Protein AF-C3YAQ7-F1 (afdb_monomer_lite)

Organism: Branchiostoma floridae (NCBI:txid7739)

Sequence (413 aa):
MSRKRRTIPIRGLYSLPSDPLTLEQKLLLHRYRKELVTELFTAPPSRLFHYLIGKGALTLPDVRVIKADKLKETAVNKAFLKRLAAKGERGFLAFCDGLRSRHGAWQGYLAELLDGHVMSMVGDDFLQLLKVVSLNIVQYLPQGWTRLVRLLGVTPRELETCKRQNKLRTHQVLHALTLWVGARVDQDDLIKQLMSALKRIRCGKVADLVQSLYSDLKQKYQDEEEAERVIRQLEEDRELDQDPGYQGEGGEQPRVGEGEIQPCVRYSYGSTYFSSRGMNPTRDLQESRRSRRDKLRTIEAATHAEEMGKMMYRPESGKLSDRRSSDGDSGLGRERDVSSRASSSARSLRDGSESRTTSEGRLSSPNGSDPVVSGNGSPARISPEAVSLLKLGNIQEQEEDEHEEKLALNMGA

pLDDT: mean 73.27, std 24.34, range [29.23, 98.06]

InterPro domains:
  IPR000488 Death domain [PF00531] (136-212)
  IPR000488 Death domain [PS50017] (145-214)
  IPR001315 CARD domain [PS50209] (21-100)
  IPR011029 Death-like domain superfamily [G3DSA:1.10.533.10] (14-122)
  IPR011029 Death-like domain superfamily [G3DSA:1.10.533.10] (130-234)
  IPR011029 Death-like domain superfamily [SSF47986] (27-103)
  IPR011029 Death-like domain superfamily [SSF47986] (131-214)

Secondary structure (DSSP, 8-state):
---------------PPPPPPPHHHHHHHHHTHHHHHHH---STT--HHHHHHHTTSS-HHHHHHHHTT--SHHHHHHHHHHHHHTTHHHHHHHHHHHHH-TTTT-BHHHHHHHTSTTTSSS-HHHHHHHHHHHHHHHHH-TTTHHHHHHHTT--HHHHHHHHHHBSSHHHHHHHHHHHHHTT---HHHHHHHHHHHHHHTT-HHHHHHHHHHHHHHHHHHHHHHHHHHHHHHHHHHHHHT--TT------PPP---------------------PPPP-HHHHHHHHHHHHHHHHHHHHHHHHHHHHHHHT--------------------------------------------------------PPP------PPPPPPTHHHHHHHHHHHHHHHHHHHHHHHHHHTT-

Structure (mmCIF, N/CA/C/O backbone):
data_AF-C3YAQ7-F1
#
_entry.id   AF-C3YAQ7-F1
#
loop_
_atom_site.group_PDB
_atom_site.id
_atom_site.type_symbol
_atom_site.label_atom_id
_atom_site.label_alt_id
_atom_site.label_comp_id
_atom_site.label_asym_id
_atom_site.label_entity_id
_atom_site.label_seq_id
_atom_site.pdbx_PDB_ins_code
_atom_site.Cartn_x
_atom_site.Cartn_y
_atom_site.Cartn_z
_atom_site.occupancy
_atom_site.B_iso_or_equiv
_atom_site.auth_seq_id
_atom_site.auth_comp_id
_atom_site.auth_asym_id
_atom_site.auth_atom_id
_atom_site.pdbx_PDB_model_num
ATOM 1 N N . MET A 1 1 ? 35.932 -36.281 -16.015 1.00 52.00 1 MET A N 1
ATOM 2 C CA . MET A 1 1 ? 34.715 -36.252 -16.861 1.00 52.00 1 MET A CA 1
ATOM 3 C C . MET A 1 1 ? 34.110 -34.849 -16.853 1.00 52.00 1 MET A C 1
ATOM 5 O O . MET A 1 1 ? 33.370 -34.504 -15.938 1.00 52.00 1 MET A O 1
ATOM 9 N N . SER A 1 2 ? 34.463 -34.013 -17.833 1.00 50.03 2 SER A N 1
ATOM 10 C CA . SER A 1 2 ? 33.947 -32.642 -17.954 1.00 50.03 2 SER A CA 1
ATOM 11 C C . SER A 1 2 ? 32.512 -32.653 -18.472 1.00 50.03 2 SER A C 1
ATOM 13 O O . SER A 1 2 ? 32.261 -32.997 -19.627 1.00 50.03 2 SER A O 1
ATOM 15 N N . ARG A 1 3 ? 31.551 -32.270 -17.625 1.00 55.53 3 ARG A N 1
ATOM 16 C CA . ARG A 1 3 ? 30.158 -32.064 -18.042 1.00 55.53 3 ARG A CA 1
ATOM 17 C C . ARG A 1 3 ? 30.096 -30.838 -18.960 1.00 55.53 3 ARG A C 1
ATOM 19 O O . ARG A 1 3 ? 30.091 -29.705 -18.486 1.00 55.53 3 ARG A O 1
ATOM 26 N N . LYS A 1 4 ? 30.061 -31.076 -20.276 1.00 64.38 4 LYS A N 1
ATOM 27 C CA . LYS A 1 4 ? 29.770 -30.076 -21.317 1.00 64.38 4 LYS A CA 1
ATOM 28 C C . LYS A 1 4 ? 28.434 -29.404 -20.971 1.00 64.38 4 LYS A C 1
ATOM 30 O O . LYS A 1 4 ? 27.379 -30.026 -21.092 1.00 64.38 4 LYS A O 1
ATOM 35 N N . ARG A 1 5 ? 28.471 -28.156 -20.491 1.00 64.81 5 ARG A N 1
ATOM 36 C CA . ARG A 1 5 ? 27.260 -27.352 -20.280 1.00 64.81 5 ARG A CA 1
ATOM 37 C C . ARG A 1 5 ? 26.632 -27.118 -21.652 1.00 64.81 5 ARG A C 1
ATOM 39 O O . ARG A 1 5 ? 27.222 -26.437 -22.483 1.00 64.81 5 ARG A O 1
ATOM 46 N N . ARG A 1 6 ? 25.471 -27.724 -21.906 1.00 59.53 6 ARG A N 1
ATOM 47 C CA . ARG A 1 6 ? 24.667 -27.427 -23.095 1.00 59.53 6 ARG A CA 1
ATOM 48 C C . ARG A 1 6 ? 24.162 -25.994 -22.959 1.00 59.53 6 ARG A C 1
ATOM 50 O O . ARG A 1 6 ? 23.287 -25.724 -22.141 1.00 59.53 6 ARG A O 1
ATOM 57 N N . THR A 1 7 ? 24.740 -25.080 -23.727 1.00 62.59 7 THR A N 1
ATOM 58 C CA . THR A 1 7 ? 24.204 -23.738 -23.947 1.00 62.59 7 THR A CA 1
ATOM 59 C C . THR A 1 7 ? 22.909 -23.909 -24.732 1.00 62.59 7 THR A C 1
ATOM 61 O O . THR A 1 7 ? 22.935 -24.189 -25.927 1.00 62.59 7 THR A O 1
ATOM 64 N N . ILE A 1 8 ? 21.767 -23.842 -24.047 1.00 65.12 8 ILE A N 1
ATOM 65 C CA . ILE A 1 8 ? 20.467 -23.792 -24.717 1.00 65.12 8 ILE A CA 1
ATOM 66 C C . ILE A 1 8 ? 20.409 -22.414 -25.386 1.00 65.12 8 ILE A C 1
ATOM 68 O O . ILE A 1 8 ? 20.505 -21.414 -24.668 1.00 65.12 8 ILE A O 1
ATOM 72 N N . PRO A 1 9 ? 20.315 -22.324 -26.724 1.00 51.75 9 PRO A N 1
ATOM 73 C CA . PRO A 1 9 ? 20.169 -21.039 -27.384 1.00 51.75 9 PRO A CA 1
ATOM 74 C C . PRO A 1 9 ? 18.876 -20.405 -26.878 1.00 51.75 9 PRO A C 1
ATOM 76 O O . PRO A 1 9 ? 17.790 -20.970 -27.028 1.00 51.75 9 PRO A O 1
ATOM 79 N N . ILE A 1 10 ? 19.005 -19.246 -26.234 1.00 64.88 10 ILE A N 1
ATOM 80 C CA . ILE A 1 10 ? 17.875 -18.405 -25.853 1.00 64.88 10 ILE A CA 1
ATOM 81 C C . ILE A 1 10 ? 17.284 -17.923 -27.178 1.00 64.88 10 ILE A C 1
ATOM 83 O O . ILE A 1 10 ? 17.777 -16.962 -27.765 1.00 64.88 10 ILE A O 1
ATOM 87 N N . ARG A 1 11 ? 16.308 -18.673 -27.712 1.00 50.00 11 ARG A N 1
ATOM 88 C CA . ARG A 1 11 ? 15.548 -18.292 -28.909 1.00 50.00 11 ARG A CA 1
ATOM 89 C C . ARG A 1 11 ? 15.115 -16.845 -28.728 1.00 50.00 11 ARG A C 1
ATOM 91 O O . ARG A 1 11 ? 14.558 -16.520 -27.681 1.00 50.00 11 ARG A O 1
ATOM 98 N N . GLY A 1 12 ? 15.427 -16.017 -29.727 1.00 50.75 12 GLY A N 1
ATOM 99 C CA . GLY A 1 12 ? 15.171 -14.584 -29.727 1.00 50.75 12 GLY A CA 1
ATOM 100 C C . GLY A 1 12 ? 13.790 -14.298 -29.161 1.00 50.75 12 GLY A C 1
ATOM 101 O O . GLY A 1 12 ? 12.778 -14.658 -29.758 1.00 50.75 12 GLY A O 1
ATOM 102 N N . LEU A 1 13 ? 13.769 -13.708 -27.967 1.00 56.03 13 LEU A N 1
ATOM 103 C CA . LEU A 1 13 ? 12.565 -13.179 -27.352 1.00 56.03 13 LEU A CA 1
ATOM 104 C C . LEU A 1 13 ? 12.215 -11.918 -28.137 1.00 56.03 13 LEU A C 1
ATOM 106 O O . LEU A 1 13 ? 12.493 -10.805 -27.699 1.00 56.03 13 LEU A O 1
ATOM 110 N N . TYR A 1 14 ? 11.676 -12.107 -29.342 1.00 57.41 14 TYR A N 1
ATOM 111 C CA . TYR A 1 14 ? 10.978 -11.052 -30.049 1.00 57.41 14 TYR A CA 1
ATOM 112 C C . TYR A 1 14 ? 9.892 -10.578 -29.092 1.00 57.41 14 TYR A C 1
ATOM 114 O O . TYR A 1 14 ? 9.019 -11.353 -28.689 1.00 57.41 14 TYR A O 1
ATOM 122 N N . SER A 1 15 ? 10.022 -9.338 -28.630 1.00 61.94 15 SER A N 1
ATOM 123 C CA . SER A 1 15 ? 9.010 -8.699 -27.810 1.00 61.94 15 SER A CA 1
ATOM 124 C C . SER A 1 15 ? 7.759 -8.606 -28.669 1.00 61.94 15 SER A C 1
ATOM 126 O O . SER A 1 15 ? 7.669 -7.735 -29.533 1.00 61.94 15 SER A O 1
ATOM 128 N N . LEU A 1 16 ? 6.829 -9.542 -28.479 1.00 60.03 16 LEU A N 1
ATOM 129 C CA . LEU A 1 16 ? 5.486 -9.387 -29.015 1.00 60.03 16 LEU A CA 1
ATOM 130 C C . LEU A 1 16 ? 4.978 -8.012 -28.556 1.00 60.03 16 LEU A C 1
ATOM 132 O O . LEU A 1 16 ? 5.225 -7.659 -27.393 1.00 60.03 16 LEU A O 1
ATOM 136 N N . PRO A 1 17 ? 4.353 -7.227 -29.448 1.00 70.12 17 PRO A N 1
ATOM 137 C CA . PRO A 1 17 ? 3.774 -5.949 -29.067 1.00 70.12 17 PRO A CA 1
ATOM 138 C C . PRO A 1 17 ? 2.857 -6.192 -27.867 1.00 70.12 17 PRO A C 1
ATOM 140 O O . PRO A 1 17 ? 2.001 -7.072 -27.907 1.00 70.12 17 PRO A O 1
ATOM 143 N N . SER A 1 18 ? 3.131 -5.502 -26.760 1.00 82.31 18 SER A N 1
ATOM 144 C CA . SER A 1 18 ? 2.264 -5.570 -25.589 1.00 82.31 18 SER A CA 1
ATOM 145 C C . SER A 1 18 ? 1.104 -4.628 -25.816 1.00 82.31 18 SER A C 1
ATOM 147 O O . SER A 1 18 ? 1.322 -3.481 -26.213 1.00 82.31 18 SER A O 1
ATOM 149 N N . ASP A 1 19 ? -0.092 -5.085 -25.471 1.00 93.81 19 ASP A N 1
ATOM 150 C CA . ASP A 1 19 ? -1.250 -4.214 -25.368 1.00 93.81 19 ASP A CA 1
ATOM 151 C C . ASP A 1 19 ? -0.952 -3.063 -24.395 1.00 93.81 19 ASP A C 1
ATOM 153 O O . ASP A 1 19 ? -0.213 -3.254 -23.411 1.00 93.81 19 ASP A O 1
ATOM 157 N N . PRO A 1 20 ? -1.451 -1.847 -24.678 1.00 95.38 20 PRO A N 1
ATOM 158 C CA . PRO A 1 20 ? -1.297 -0.717 -23.775 1.00 95.38 20 PRO A CA 1
ATOM 159 C C . PRO A 1 20 ? -1.970 -1.014 -22.429 1.00 95.38 20 PRO A C 1
ATOM 161 O O . PRO A 1 20 ? -2.873 -1.837 -22.342 1.00 95.38 20 PRO A O 1
ATOM 164 N N . LEU A 1 21 ? -1.552 -0.314 -21.370 1.00 95.94 21 LEU A N 1
ATOM 165 C CA . LEU A 1 21 ? -2.235 -0.418 -20.077 1.00 95.94 21 LEU A CA 1
ATOM 166 C C . LEU A 1 21 ? -3.714 -0.055 -20.216 1.00 95.94 21 LEU A C 1
ATOM 168 O O . LEU A 1 21 ? -4.047 0.967 -20.835 1.00 95.94 21 LEU A O 1
ATOM 172 N N . THR A 1 22 ? -4.570 -0.833 -19.559 1.00 95.62 22 THR A N 1
ATOM 173 C CA . THR A 1 22 ? -5.985 -0.489 -19.419 1.00 95.62 22 THR A CA 1
ATOM 174 C C . THR A 1 22 ? -6.136 0.803 -18.608 1.00 95.62 22 THR A C 1
ATOM 176 O O . THR A 1 22 ? -5.234 1.207 -17.865 1.00 95.62 22 THR A O 1
ATOM 179 N N . LEU A 1 23 ? -7.272 1.495 -18.755 1.00 94.31 23 LEU A N 1
ATOM 180 C CA . LEU A 1 23 ? -7.545 2.713 -17.983 1.00 94.31 23 LEU A CA 1
ATOM 181 C C . LEU A 1 23 ? -7.502 2.434 -16.474 1.00 94.31 23 LEU A C 1
ATOM 183 O O . LEU A 1 23 ? -6.883 3.187 -15.731 1.00 94.31 23 LEU A O 1
ATOM 187 N N . GLU A 1 24 ? -8.085 1.317 -16.047 1.00 93.81 24 GLU A N 1
ATOM 188 C CA . GLU A 1 24 ? -8.085 0.874 -14.654 1.00 93.81 24 GLU A CA 1
ATOM 189 C C . GLU A 1 24 ? -6.663 0.684 -14.107 1.00 93.81 24 GLU A C 1
ATOM 191 O O . GLU A 1 24 ? -6.317 1.248 -13.073 1.00 93.81 24 GLU A O 1
ATOM 196 N N . GLN A 1 25 ? -5.787 -0.009 -14.842 1.00 95.19 25 GLN A N 1
ATOM 197 C CA . GLN A 1 25 ? -4.392 -0.211 -14.429 1.00 95.19 25 GLN A CA 1
ATOM 198 C C . GLN A 1 25 ? -3.623 1.112 -14.317 1.00 95.19 25 GLN A C 1
ATOM 200 O O . GLN A 1 25 ? -2.818 1.290 -13.401 1.00 95.19 25 GLN A O 1
ATOM 205 N N . LYS A 1 26 ? -3.872 2.066 -15.227 1.00 95.38 26 LYS A N 1
ATOM 206 C CA . LYS A 1 26 ? -3.282 3.413 -15.147 1.00 95.38 26 LYS A CA 1
ATOM 207 C C . LYS A 1 26 ? -3.756 4.154 -13.899 1.00 95.38 26 LYS A C 1
ATOM 209 O O . LYS A 1 26 ? -2.929 4.755 -13.217 1.00 95.38 26 LYS A O 1
ATOM 214 N N . LEU A 1 27 ? -5.054 4.088 -13.595 1.00 92.69 27 LEU A N 1
ATOM 215 C CA . LEU A 1 27 ? -5.634 4.705 -12.402 1.00 92.69 27 LEU A CA 1
ATOM 216 C C . LEU A 1 27 ? -5.062 4.089 -11.121 1.00 92.69 27 LEU A C 1
ATOM 218 O O . LEU A 1 27 ? -4.683 4.832 -10.223 1.00 92.69 27 LEU A O 1
ATOM 222 N N . LEU A 1 28 ? -4.910 2.764 -11.057 1.00 93.19 28 LEU A N 1
ATOM 223 C CA . LEU A 1 28 ? -4.320 2.075 -9.903 1.00 93.19 28 LEU A CA 1
ATOM 224 C C . LEU A 1 28 ? -2.842 2.443 -9.705 1.00 93.19 28 LEU A C 1
ATOM 226 O O . LEU A 1 28 ? -2.427 2.741 -8.586 1.00 93.19 28 LEU A O 1
ATOM 230 N N . LEU A 1 29 ? -2.050 2.497 -10.785 1.00 95.19 29 LEU A N 1
ATOM 231 C CA . LEU A 1 29 ? -0.655 2.954 -10.720 1.00 95.19 29 LEU A CA 1
ATOM 232 C C . LEU A 1 29 ? -0.530 4.416 -10.291 1.00 95.19 29 LEU A C 1
ATOM 234 O O . LEU A 1 29 ? 0.442 4.763 -9.623 1.00 95.19 29 LEU A O 1
ATOM 238 N N . HIS A 1 30 ? -1.460 5.271 -10.717 1.00 93.75 30 HIS A N 1
ATOM 239 C CA . HIS A 1 30 ? -1.474 6.678 -10.336 1.00 93.75 30 HIS A CA 1
ATOM 240 C C . HIS A 1 30 ? -1.866 6.841 -8.867 1.00 93.75 30 HIS A C 1
ATOM 242 O O . HIS A 1 30 ? -1.131 7.473 -8.113 1.00 93.75 30 HIS A O 1
ATOM 248 N N . ARG A 1 31 ? -2.961 6.196 -8.451 1.00 91.88 31 ARG A N 1
ATOM 249 C CA . ARG A 1 31 ? -3.484 6.246 -7.084 1.00 91.88 31 ARG A CA 1
ATOM 250 C C . ARG A 1 31 ? -2.455 5.778 -6.060 1.00 91.88 31 ARG A C 1
ATOM 252 O O . ARG A 1 31 ? -2.156 6.507 -5.129 1.00 91.88 31 ARG A O 1
ATOM 259 N N . TYR A 1 32 ? -1.844 4.614 -6.279 1.00 93.75 32 TYR A N 1
ATOM 260 C CA . TYR A 1 32 ? -0.849 4.058 -5.352 1.00 93.75 32 TYR A CA 1
ATOM 261 C C . TYR A 1 32 ? 0.584 4.453 -5.688 1.00 93.75 32 TYR A C 1
ATOM 263 O O . TYR A 1 32 ? 1.532 3.795 -5.253 1.00 93.75 32 TYR A O 1
ATOM 271 N N . ARG A 1 33 ? 0.784 5.506 -6.490 1.00 95.12 33 ARG A N 1
ATOM 272 C CA . ARG A 1 33 ? 2.127 5.930 -6.894 1.00 95.12 33 ARG A CA 1
ATOM 273 C C . ARG A 1 33 ? 2.989 6.239 -5.676 1.00 95.12 33 ARG A C 1
ATOM 275 O O . ARG A 1 33 ? 4.136 5.801 -5.631 1.00 95.12 33 ARG A O 1
ATOM 282 N N . LYS A 1 34 ? 2.441 6.959 -4.696 1.00 94.69 34 LYS A N 1
ATOM 283 C CA . LYS A 1 34 ? 3.156 7.357 -3.481 1.00 94.69 34 LYS A CA 1
ATOM 284 C C . LYS A 1 34 ? 3.592 6.140 -2.667 1.00 94.69 34 LYS A C 1
ATOM 286 O O . LYS A 1 34 ? 4.766 6.014 -2.317 1.00 94.69 34 LYS A O 1
ATOM 291 N N . GLU A 1 35 ? 2.684 5.200 -2.431 1.00 94.69 35 GLU A N 1
ATOM 292 C CA . GLU A 1 35 ? 2.962 3.947 -1.728 1.00 94.69 35 GLU A CA 1
ATOM 293 C C . GLU A 1 35 ? 3.997 3.112 -2.481 1.00 94.69 35 GLU A C 1
ATOM 295 O O . GLU A 1 35 ? 4.937 2.609 -1.878 1.00 94.69 35 GLU A O 1
ATOM 300 N N . LEU A 1 36 ? 3.879 2.989 -3.803 1.00 96.69 36 LEU A N 1
ATOM 301 C CA . LEU A 1 36 ? 4.832 2.222 -4.604 1.00 96.69 36 LEU A CA 1
ATOM 302 C C . LEU A 1 36 ? 6.216 2.869 -4.640 1.00 96.69 36 LEU A C 1
ATOM 304 O O . LEU A 1 36 ? 7.216 2.164 -4.704 1.00 96.69 36 LEU A O 1
ATOM 308 N N . VAL A 1 37 ? 6.311 4.196 -4.609 1.00 96.75 37 VAL A N 1
ATOM 309 C CA . VAL A 1 37 ? 7.606 4.883 -4.557 1.00 96.75 37 VAL A CA 1
ATOM 310 C C . VAL A 1 37 ? 8.283 4.686 -3.203 1.00 96.75 37 VAL A C 1
ATOM 312 O O . VAL A 1 37 ? 9.492 4.452 -3.164 1.00 96.75 37 VAL A O 1
ATOM 315 N N . THR A 1 38 ? 7.516 4.759 -2.117 1.00 95.56 38 THR A N 1
ATOM 316 C CA . THR A 1 38 ? 8.032 4.746 -0.739 1.00 95.56 38 THR A CA 1
ATOM 317 C C . THR A 1 38 ? 8.281 3.338 -0.204 1.00 95.56 38 THR A C 1
ATOM 319 O O . THR A 1 38 ? 9.290 3.101 0.453 1.00 95.56 38 THR A O 1
ATOM 322 N N . GLU A 1 39 ? 7.397 2.390 -0.505 1.00 95.31 39 GLU A N 1
ATOM 323 C CA . GLU A 1 39 ? 7.389 1.069 0.128 1.00 95.31 39 GLU A CA 1
ATOM 324 C C . GLU A 1 39 ? 7.996 -0.034 -0.738 1.00 95.31 39 GLU A C 1
ATOM 326 O O . GLU A 1 39 ? 8.321 -1.108 -0.228 1.00 95.31 39 GLU A O 1
ATOM 331 N N . LEU A 1 40 ? 8.105 0.158 -2.055 1.00 96.31 40 LEU A N 1
ATOM 332 C CA . LEU A 1 40 ? 8.616 -0.888 -2.937 1.00 96.31 40 LEU A CA 1
ATOM 333 C C . LEU A 1 40 ? 10.099 -1.147 -2.661 1.00 96.31 40 LEU A C 1
ATOM 335 O O . LEU A 1 40 ? 10.944 -0.271 -2.831 1.00 96.31 40 LEU A O 1
ATOM 339 N N . PHE A 1 41 ? 10.427 -2.393 -2.337 1.00 92.94 41 PHE A N 1
ATOM 340 C CA . PHE A 1 41 ? 11.805 -2.820 -2.168 1.00 92.94 41 PHE A CA 1
ATOM 341 C C . PHE A 1 41 ? 12.347 -3.351 -3.492 1.00 92.94 41 PHE A C 1
ATOM 343 O O . PHE A 1 41 ? 11.987 -4.439 -3.961 1.00 92.94 41 PHE A O 1
ATOM 350 N N . THR A 1 42 ? 13.255 -2.593 -4.096 1.00 90.12 42 THR A N 1
ATOM 351 C CA . THR A 1 42 ? 13.997 -2.977 -5.305 1.00 90.12 42 THR A CA 1
ATOM 352 C C . THR A 1 42 ? 15.462 -3.290 -5.013 1.00 90.12 42 THR A C 1
ATOM 354 O O . THR A 1 42 ? 16.114 -3.981 -5.808 1.00 90.12 42 THR A O 1
ATOM 357 N N . ALA A 1 43 ? 15.978 -2.849 -3.863 1.00 87.25 43 ALA A N 1
ATOM 358 C CA . ALA A 1 43 ? 17.309 -3.190 -3.383 1.00 87.25 43 ALA A CA 1
ATOM 359 C C . ALA A 1 43 ? 17.402 -4.656 -2.901 1.00 87.25 43 ALA A C 1
ATOM 361 O O . ALA A 1 43 ? 16.402 -5.250 -2.477 1.00 87.25 43 ALA A O 1
ATOM 362 N N . PRO A 1 44 ? 18.600 -5.280 -2.934 1.00 83.12 44 PRO A N 1
ATOM 363 C CA . PRO A 1 44 ? 18.817 -6.572 -2.293 1.00 83.12 44 PRO A CA 1
ATOM 364 C C . PRO A 1 44 ? 18.311 -6.538 -0.844 1.00 83.12 44 PRO A C 1
ATOM 366 O O . PRO A 1 44 ? 18.607 -5.594 -0.119 1.00 83.12 44 PRO A O 1
ATOM 369 N N . PRO A 1 45 ? 17.545 -7.548 -0.403 1.00 79.38 45 PRO A N 1
ATOM 370 C CA . PRO A 1 45 ? 17.442 -8.896 -0.962 1.00 79.38 45 PRO A CA 1
ATOM 371 C C . PRO A 1 45 ? 16.343 -9.093 -2.020 1.00 79.38 45 PRO A C 1
ATOM 373 O O . PRO A 1 45 ? 16.149 -10.230 -2.458 1.00 79.38 45 PRO A O 1
ATOM 376 N N . SER A 1 46 ? 15.632 -8.036 -2.425 1.00 86.00 46 SER A N 1
ATOM 377 C CA . SER A 1 46 ? 14.641 -8.107 -3.502 1.00 86.00 46 SER A CA 1
ATOM 378 C C . SER A 1 46 ? 15.282 -8.588 -4.802 1.00 86.00 46 SER A C 1
ATOM 380 O O . SER A 1 46 ? 16.396 -8.205 -5.170 1.00 86.00 46 SER A O 1
ATOM 382 N N . ARG A 1 47 ? 14.568 -9.458 -5.516 1.00 94.06 47 ARG A N 1
ATOM 383 C CA . ARG A 1 47 ? 14.954 -9.968 -6.838 1.00 94.06 47 ARG A CA 1
ATOM 384 C C . ARG A 1 47 ? 13.968 -9.533 -7.917 1.00 94.06 47 ARG A C 1
ATOM 386 O O . ARG A 1 47 ? 13.984 -10.095 -9.010 1.00 94.06 47 ARG A O 1
ATOM 393 N N . LEU A 1 48 ? 13.160 -8.505 -7.643 1.00 96.81 48 LEU A N 1
ATOM 394 C CA . LEU A 1 48 ? 12.092 -8.048 -8.528 1.00 96.81 48 LEU A CA 1
ATOM 395 C C . LEU A 1 48 ? 12.570 -7.806 -9.965 1.00 96.81 48 LEU A C 1
ATOM 397 O O . LEU A 1 48 ? 12.016 -8.385 -10.890 1.00 96.81 48 LEU A O 1
ATOM 401 N N . PHE A 1 49 ? 13.642 -7.039 -10.180 1.00 96.88 49 PHE A N 1
ATOM 402 C CA . PHE A 1 49 ? 14.125 -6.785 -11.544 1.00 96.88 49 PHE A CA 1
ATOM 403 C C . PHE A 1 49 ? 14.590 -8.051 -12.272 1.00 96.88 49 PHE A C 1
ATOM 405 O O . PHE A 1 49 ? 14.328 -8.196 -13.462 1.00 96.88 49 PHE A O 1
ATOM 412 N N . HIS A 1 50 ? 15.221 -8.997 -11.570 1.00 96.38 50 HIS A N 1
ATOM 413 C CA . HIS A 1 50 ? 15.605 -10.281 -12.163 1.00 96.38 50 HIS A CA 1
ATOM 414 C C . HIS A 1 50 ? 14.371 -11.104 -12.545 1.00 96.38 50 HIS A C 1
ATOM 416 O O . HIS A 1 50 ? 14.342 -11.704 -13.618 1.00 96.38 50 HIS A O 1
ATOM 422 N N . TYR A 1 51 ? 13.343 -11.093 -11.693 1.00 97.06 51 TYR A N 1
ATOM 423 C CA . TYR A 1 51 ? 12.061 -11.729 -11.975 1.00 97.06 51 TYR A CA 1
ATOM 424 C C . TYR A 1 51 ? 11.399 -11.124 -13.220 1.00 97.06 51 TYR A C 1
ATOM 426 O O . TYR A 1 51 ? 11.012 -11.857 -14.129 1.00 97.06 51 TYR A O 1
ATOM 434 N N . LEU A 1 52 ? 11.343 -9.793 -13.309 1.00 97.12 52 LEU A N 1
ATOM 435 C CA . LEU A 1 52 ? 10.747 -9.081 -14.443 1.00 97.12 52 LEU A CA 1
ATOM 436 C C . LEU A 1 52 ? 11.517 -9.292 -15.748 1.00 97.12 52 LEU A C 1
ATOM 438 O O . LEU A 1 52 ? 10.890 -9.422 -16.799 1.00 97.12 52 LEU A O 1
ATOM 442 N N . ILE A 1 53 ? 12.848 -9.398 -15.692 1.00 96.06 53 ILE A N 1
ATOM 443 C CA . ILE A 1 53 ? 13.656 -9.805 -16.849 1.00 96.06 53 ILE A CA 1
ATOM 444 C C . ILE A 1 53 ? 13.311 -11.234 -17.271 1.00 96.06 53 ILE A C 1
ATOM 446 O O . ILE A 1 53 ? 13.064 -11.483 -18.448 1.00 96.06 53 ILE A O 1
ATOM 450 N N . GLY A 1 54 ? 13.226 -12.167 -16.318 1.00 95.50 54 GLY A N 1
ATOM 451 C CA . GLY A 1 54 ? 12.851 -13.556 -16.595 1.00 95.50 54 GLY A CA 1
ATOM 452 C C . GLY A 1 54 ? 11.452 -13.706 -17.206 1.00 95.50 54 GLY A C 1
ATOM 453 O O . GLY A 1 54 ? 11.218 -14.633 -17.977 1.00 95.50 54 GLY A O 1
ATOM 454 N N . LYS A 1 55 ? 10.533 -12.782 -16.905 1.00 95.94 55 LYS A N 1
ATOM 455 C CA . LYS A 1 55 ? 9.183 -12.716 -17.495 1.00 95.94 55 LYS A CA 1
ATOM 456 C C . LYS A 1 55 ? 9.115 -11.944 -18.820 1.00 95.94 55 LYS A C 1
ATOM 458 O O . LYS A 1 55 ? 8.065 -11.937 -19.465 1.00 95.94 55 LYS A O 1
ATOM 463 N N . GLY A 1 56 ? 10.214 -11.312 -19.233 1.00 94.06 56 GLY A N 1
ATOM 464 C CA . GLY A 1 56 ? 10.278 -10.463 -20.423 1.00 94.06 56 GLY A CA 1
ATOM 465 C C . GLY A 1 56 ? 9.566 -9.115 -20.271 1.00 94.06 56 GLY A C 1
ATOM 466 O O . GLY A 1 56 ? 9.321 -8.451 -21.271 1.00 94.06 56 GLY A O 1
ATOM 467 N N . ALA A 1 57 ? 9.223 -8.707 -19.045 1.00 95.31 57 ALA A N 1
ATOM 468 C CA . ALA A 1 57 ? 8.605 -7.410 -18.764 1.00 95.31 57 ALA A CA 1
ATOM 469 C C . ALA A 1 57 ? 9.634 -6.269 -18.785 1.00 95.31 57 ALA A C 1
ATOM 471 O O . ALA A 1 57 ? 9.341 -5.157 -19.217 1.00 95.31 57 ALA A O 1
ATOM 472 N N . LEU A 1 58 ? 10.864 -6.555 -18.353 1.00 96.19 58 LEU A N 1
ATOM 473 C CA . LEU A 1 58 ? 12.000 -5.641 -18.442 1.00 96.19 58 LEU A CA 1
ATOM 474 C C . LEU A 1 58 ? 13.148 -6.283 -19.216 1.00 96.19 58 LEU A C 1
ATOM 476 O O . LEU A 1 58 ? 13.308 -7.499 -19.243 1.00 96.19 58 LEU A O 1
ATOM 480 N N . THR A 1 59 ? 13.992 -5.446 -19.800 1.00 95.56 59 THR A N 1
ATOM 481 C CA . THR A 1 59 ? 15.268 -5.852 -20.391 1.00 95.56 59 THR A CA 1
ATOM 482 C C . THR A 1 59 ? 16.432 -5.435 -19.487 1.00 95.56 59 THR A C 1
ATOM 484 O O . THR A 1 59 ? 16.287 -4.586 -18.605 1.00 95.56 59 THR A O 1
ATOM 487 N N . LEU A 1 60 ? 17.622 -6.005 -19.701 1.00 95.19 60 LEU A N 1
ATOM 488 C CA . LEU A 1 60 ? 18.830 -5.567 -18.987 1.00 95.19 60 LEU A CA 1
ATOM 489 C C . LEU A 1 60 ? 19.147 -4.072 -19.210 1.00 95.19 60 LEU A C 1
ATOM 491 O O . LEU A 1 60 ? 19.464 -3.402 -18.225 1.00 95.19 60 LEU A O 1
ATOM 495 N N . PRO A 1 61 ? 19.031 -3.517 -20.438 1.00 96.12 61 PRO A N 1
ATOM 496 C CA . PRO A 1 61 ? 19.130 -2.075 -20.658 1.00 96.12 61 PRO A CA 1
ATOM 497 C C . PRO A 1 61 ? 18.138 -1.256 -19.828 1.00 96.12 61 PRO A C 1
ATOM 499 O O . PRO A 1 61 ? 18.542 -0.260 -19.235 1.00 96.12 61 PRO A O 1
ATOM 502 N N . ASP A 1 62 ? 16.879 -1.697 -19.712 1.00 95.75 62 ASP A N 1
ATOM 503 C CA . ASP A 1 62 ? 15.884 -0.997 -18.886 1.00 95.75 62 ASP A CA 1
ATOM 504 C C . ASP A 1 62 ? 16.354 -0.886 -17.435 1.00 95.75 62 ASP A C 1
ATOM 506 O O . ASP A 1 62 ? 16.316 0.191 -16.850 1.00 95.75 62 ASP A O 1
ATOM 510 N N . VAL A 1 63 ? 16.849 -1.987 -16.863 1.00 95.88 63 VAL A N 1
ATOM 511 C CA . VAL A 1 63 ? 17.321 -2.010 -15.471 1.00 95.88 63 VAL A CA 1
ATOM 512 C C . VAL A 1 63 ? 18.546 -1.117 -15.270 1.00 95.88 63 VAL A C 1
ATOM 514 O O . VAL A 1 63 ? 18.656 -0.477 -14.225 1.00 95.88 63 VAL A O 1
ATOM 517 N N . ARG A 1 64 ? 19.445 -1.019 -16.259 1.00 95.19 64 ARG A N 1
ATOM 518 C CA . ARG A 1 64 ? 20.575 -0.077 -16.203 1.00 95.19 64 ARG A CA 1
ATOM 519 C C . ARG A 1 64 ? 20.086 1.366 -16.148 1.00 95.19 64 ARG A C 1
ATOM 521 O O . ARG A 1 64 ? 20.515 2.091 -15.265 1.00 95.19 64 ARG A O 1
ATOM 528 N N . VAL A 1 65 ? 19.147 1.754 -17.011 1.00 95.06 65 VAL A N 1
ATOM 529 C CA . VAL A 1 65 ? 18.560 3.109 -17.011 1.00 95.06 65 VAL A CA 1
ATOM 530 C C . VAL A 1 65 ? 17.798 3.390 -15.711 1.00 95.06 65 VAL A C 1
ATOM 532 O O . VAL A 1 65 ? 17.898 4.474 -15.136 1.00 95.06 65 VAL A O 1
ATOM 535 N N . ILE A 1 66 ? 17.059 2.401 -15.203 1.00 95.25 66 ILE A N 1
ATOM 536 C CA . ILE A 1 66 ? 16.336 2.516 -13.933 1.00 95.25 66 ILE A CA 1
ATOM 537 C C . ILE A 1 66 ? 17.301 2.781 -12.775 1.00 95.25 66 ILE A C 1
ATOM 539 O O . ILE A 1 66 ? 16.951 3.574 -11.909 1.00 95.25 66 ILE A O 1
ATOM 543 N N . LYS A 1 67 ? 18.493 2.173 -12.771 1.00 94.88 67 LYS A N 1
ATOM 544 C CA . LYS A 1 67 ? 19.483 2.297 -11.688 1.00 94.88 67 LYS A CA 1
ATOM 545 C C . LYS A 1 67 ? 20.553 3.371 -11.898 1.00 94.88 67 LYS A C 1
ATOM 547 O O . LYS A 1 67 ? 21.238 3.696 -10.936 1.00 94.88 67 LYS A O 1
ATOM 552 N N . ALA A 1 68 ? 20.717 3.881 -13.117 1.00 93.62 68 ALA A N 1
ATOM 553 C CA . ALA A 1 68 ? 21.746 4.862 -13.447 1.00 93.62 68 ALA A CA 1
ATOM 554 C C . ALA A 1 68 ? 21.639 6.088 -12.530 1.00 93.62 68 ALA A C 1
ATOM 556 O O . ALA A 1 68 ? 20.553 6.657 -12.399 1.00 93.62 68 ALA A O 1
ATOM 557 N N . ASP A 1 69 ? 22.761 6.419 -11.886 1.00 80.94 69 ASP A N 1
ATOM 558 C CA . ASP A 1 69 ? 23.006 7.621 -11.079 1.00 80.94 69 ASP A CA 1
ATOM 559 C C . ASP A 1 69 ? 22.005 7.889 -9.943 1.00 80.94 69 ASP A C 1
ATOM 561 O O . ASP A 1 69 ? 21.825 9.022 -9.498 1.00 80.94 69 ASP A O 1
ATOM 565 N N . LYS A 1 70 ? 21.358 6.837 -9.424 1.00 90.25 70 LYS A N 1
ATOM 566 C CA . LYS A 1 70 ? 20.396 6.943 -8.318 1.00 90.25 70 LYS A CA 1
ATOM 567 C C . LYS A 1 70 ? 20.929 6.292 -7.057 1.00 90.25 70 LYS A C 1
ATOM 569 O O . LYS A 1 70 ? 21.132 5.081 -7.004 1.00 90.25 70 LYS A O 1
ATOM 574 N N . LEU A 1 71 ? 21.090 7.112 -6.023 1.00 88.69 71 LEU A N 1
ATOM 575 C CA . LEU A 1 71 ? 21.524 6.672 -4.696 1.00 88.69 71 LEU A CA 1
ATOM 576 C C . LEU A 1 71 ? 20.348 6.268 -3.797 1.00 88.69 71 LEU A C 1
ATOM 578 O O . LEU A 1 71 ? 20.487 5.372 -2.969 1.00 88.69 71 LEU A O 1
ATOM 582 N N . LYS A 1 72 ? 19.188 6.920 -3.958 1.00 94.56 72 LYS A N 1
ATOM 583 C CA . LYS A 1 72 ? 17.992 6.686 -3.136 1.00 94.56 72 LYS A CA 1
ATOM 584 C C . LYS A 1 72 ? 17.057 5.669 -3.794 1.00 94.56 72 LYS A C 1
ATOM 586 O O . LYS A 1 72 ? 16.781 5.759 -4.991 1.00 94.56 72 LYS A O 1
ATOM 591 N N . GLU A 1 73 ? 16.518 4.747 -2.998 1.00 94.62 73 GLU A N 1
ATOM 592 C CA . GLU A 1 73 ? 15.564 3.729 -3.465 1.00 94.62 73 GLU A CA 1
ATOM 593 C C . GLU A 1 73 ? 14.279 4.355 -4.028 1.00 94.62 73 GLU A C 1
ATOM 595 O O . GLU A 1 73 ? 13.803 3.929 -5.076 1.00 94.62 73 GLU A O 1
ATOM 600 N N . THR A 1 74 ? 13.794 5.449 -3.436 1.00 95.88 74 THR A N 1
ATOM 601 C CA . THR A 1 74 ? 12.633 6.199 -3.944 1.00 95.88 74 THR A CA 1
ATOM 602 C C . THR A 1 74 ? 12.842 6.699 -5.376 1.00 95.88 74 THR A C 1
ATOM 604 O O . THR A 1 74 ? 11.960 6.549 -6.220 1.00 95.88 74 THR A O 1
ATOM 607 N N . ALA A 1 75 ? 14.034 7.207 -5.709 1.00 96.06 75 ALA A N 1
ATOM 608 C CA . ALA A 1 75 ? 14.366 7.640 -7.068 1.00 96.06 75 ALA A CA 1
ATOM 609 C C . ALA A 1 75 ? 14.420 6.458 -8.054 1.00 96.06 75 ALA A C 1
ATOM 611 O O . ALA A 1 75 ? 13.978 6.573 -9.203 1.00 96.06 75 ALA A O 1
ATOM 612 N N . VAL A 1 76 ? 14.935 5.304 -7.609 1.00 96.56 76 VAL A N 1
ATOM 613 C CA . VAL A 1 76 ? 14.915 4.054 -8.390 1.00 96.56 76 VAL A CA 1
ATOM 614 C C . VAL A 1 76 ? 13.473 3.622 -8.653 1.00 96.56 76 VAL A C 1
ATOM 616 O O . VAL A 1 76 ? 13.134 3.311 -9.796 1.00 96.56 76 VAL A O 1
ATOM 619 N N . ASN A 1 77 ? 12.612 3.673 -7.637 1.00 97.25 77 ASN A N 1
ATOM 620 C CA . ASN A 1 77 ? 11.204 3.304 -7.736 1.00 97.25 77 ASN A CA 1
ATOM 621 C C . ASN A 1 77 ? 10.430 4.255 -8.664 1.00 97.25 77 ASN A C 1
ATOM 623 O O . ASN A 1 77 ? 9.748 3.777 -9.570 1.00 97.25 77 ASN A O 1
ATOM 627 N N . LYS A 1 78 ? 10.605 5.584 -8.543 1.00 96.81 78 LYS A N 1
ATOM 628 C CA . LYS A 1 78 ? 10.008 6.579 -9.464 1.00 96.81 78 LYS A CA 1
ATOM 629 C C . LYS A 1 78 ? 10.370 6.273 -10.925 1.00 96.81 78 LYS A C 1
ATOM 631 O O . LYS A 1 78 ? 9.492 6.204 -11.791 1.00 96.81 78 LYS A O 1
ATOM 636 N N . ALA A 1 79 ? 11.653 6.027 -11.204 1.00 96.69 79 ALA A N 1
ATOM 637 C CA . ALA A 1 79 ? 12.122 5.700 -12.550 1.00 96.69 79 ALA A CA 1
ATOM 638 C C . ALA A 1 79 ? 11.624 4.336 -13.049 1.00 96.69 79 ALA A C 1
ATOM 640 O O . ALA A 1 79 ? 11.288 4.191 -14.227 1.00 96.69 79 ALA A O 1
ATOM 641 N N . PHE A 1 80 ? 11.555 3.343 -12.162 1.00 97.50 80 PHE A N 1
ATOM 642 C CA . PHE A 1 80 ? 10.997 2.034 -12.473 1.00 97.50 80 PHE A CA 1
ATOM 643 C C . PHE A 1 80 ? 9.523 2.133 -12.871 1.00 97.50 80 PHE A C 1
ATOM 645 O O . PHE A 1 80 ? 9.172 1.641 -13.941 1.00 97.50 80 PHE A O 1
ATOM 652 N N . LEU A 1 81 ? 8.681 2.808 -12.084 1.00 97.19 81 LEU A N 1
ATOM 653 C CA . LEU A 1 81 ? 7.250 2.952 -12.379 1.00 97.19 81 LEU A CA 1
ATOM 654 C C . LEU A 1 81 ? 7.011 3.689 -13.702 1.00 97.19 81 LEU A C 1
ATOM 656 O O . LEU A 1 81 ? 6.168 3.274 -14.497 1.00 97.19 81 LEU A O 1
ATOM 660 N N . LYS A 1 82 ? 7.810 4.726 -13.997 1.00 95.81 82 LYS A N 1
ATOM 661 C CA . LYS A 1 82 ? 7.777 5.409 -15.301 1.00 95.81 82 LYS A CA 1
ATOM 662 C C . LYS A 1 82 ? 8.085 4.445 -16.449 1.00 95.81 82 LYS A C 1
ATOM 664 O O . LYS A 1 82 ? 7.417 4.474 -17.480 1.00 95.81 82 LYS A O 1
ATOM 669 N N . ARG A 1 83 ? 9.082 3.567 -16.283 1.00 95.62 83 ARG A N 1
ATOM 670 C CA . ARG A 1 83 ? 9.434 2.573 -17.306 1.00 95.62 83 ARG A CA 1
ATOM 671 C C . ARG A 1 83 ? 8.383 1.474 -17.425 1.00 95.62 83 ARG A C 1
ATOM 673 O O . ARG A 1 83 ? 8.114 1.046 -18.542 1.00 95.62 83 ARG A O 1
ATOM 680 N N . LEU A 1 84 ? 7.797 1.044 -16.309 1.00 95.69 84 LEU A N 1
ATOM 681 C CA . LEU A 1 84 ? 6.741 0.038 -16.252 1.00 95.69 84 LEU A CA 1
ATOM 682 C C . LEU A 1 84 ? 5.499 0.485 -17.029 1.00 95.69 84 LEU A C 1
ATOM 684 O O . LEU A 1 84 ? 4.962 -0.305 -17.798 1.00 95.69 84 LEU A O 1
ATOM 688 N N . ALA A 1 85 ? 5.099 1.754 -16.903 1.00 94.44 85 ALA A N 1
ATOM 689 C CA . ALA A 1 85 ? 3.951 2.300 -17.626 1.00 94.44 85 ALA A CA 1
ATOM 690 C C . ALA A 1 85 ? 4.078 2.163 -19.157 1.00 94.44 85 ALA A C 1
ATOM 692 O O . ALA A 1 85 ? 3.091 1.933 -19.851 1.00 94.44 85 ALA A O 1
ATOM 693 N N . ALA A 1 86 ? 5.306 2.224 -19.684 1.00 94.56 86 ALA A N 1
ATOM 694 C CA . ALA A 1 86 ? 5.596 2.035 -21.105 1.00 94.56 86 ALA A CA 1
ATOM 695 C C . ALA A 1 86 ? 5.625 0.557 -21.550 1.00 94.56 86 ALA A C 1
ATOM 697 O O . ALA A 1 86 ? 5.739 0.284 -22.743 1.00 94.56 86 ALA A O 1
ATOM 698 N N . LYS A 1 87 ? 5.566 -0.406 -20.619 1.00 94.69 87 LYS A N 1
ATOM 699 C CA . LYS A 1 87 ? 5.584 -1.850 -20.921 1.00 94.69 87 LYS A CA 1
ATOM 700 C C . LYS A 1 87 ? 4.200 -2.447 -21.156 1.00 94.69 87 LYS A C 1
ATOM 702 O O . LYS A 1 87 ? 4.125 -3.632 -21.471 1.00 94.69 87 LYS A O 1
ATOM 707 N N . GLY A 1 88 ? 3.145 -1.645 -21.028 1.00 95.38 88 GLY A N 1
ATOM 708 C CA . GLY A 1 88 ? 1.780 -2.084 -21.278 1.00 95.38 88 GLY A CA 1
ATOM 709 C C . GLY A 1 88 ? 1.253 -3.073 -20.237 1.00 95.38 88 GLY A C 1
ATOM 710 O O . GLY A 1 88 ? 1.860 -3.287 -19.182 1.00 95.38 88 GLY A O 1
ATOM 711 N N . GLU A 1 89 ? 0.116 -3.684 -20.553 1.00 96.31 89 GLU A N 1
ATOM 712 C CA . GLU A 1 89 ? -0.616 -4.597 -19.671 1.00 96.31 89 GLU A CA 1
ATOM 713 C C . GLU A 1 89 ? 0.236 -5.788 -19.218 1.00 96.31 89 GLU A C 1
ATOM 715 O O . GLU A 1 89 ? 0.320 -6.096 -18.028 1.00 96.31 89 GLU A O 1
ATOM 720 N N . ARG A 1 90 ? 0.964 -6.424 -20.141 1.00 95.50 90 ARG A N 1
ATOM 721 C CA . ARG A 1 90 ? 1.813 -7.574 -19.805 1.00 95.50 90 ARG A CA 1
ATOM 722 C C . ARG A 1 90 ? 2.907 -7.209 -18.801 1.00 95.50 90 ARG A C 1
ATOM 724 O O . ARG A 1 90 ? 3.244 -8.017 -17.932 1.00 95.50 90 ARG A O 1
ATOM 731 N N . GLY A 1 91 ? 3.475 -6.009 -18.925 1.00 96.00 91 GLY A N 1
ATOM 732 C CA . GLY A 1 91 ? 4.450 -5.489 -17.970 1.00 96.00 91 GLY A CA 1
ATOM 733 C C . GLY A 1 91 ? 3.851 -5.333 -16.574 1.00 96.00 91 GLY A C 1
ATOM 734 O O . GLY A 1 91 ? 4.463 -5.762 -15.595 1.00 96.00 91 GLY A O 1
ATOM 735 N N . PHE A 1 92 ? 2.640 -4.782 -16.497 1.00 97.19 92 PHE A N 1
ATOM 736 C CA . PHE A 1 92 ? 1.898 -4.595 -15.251 1.00 97.19 92 PHE A CA 1
ATOM 737 C C . PHE A 1 92 ? 1.529 -5.917 -14.567 1.00 97.19 92 PHE A C 1
ATOM 739 O O . PHE A 1 92 ? 1.816 -6.089 -13.383 1.00 97.19 92 PHE A O 1
ATOM 746 N N . LEU A 1 93 ? 0.993 -6.892 -15.306 1.00 97.00 93 LEU A N 1
ATOM 747 C CA . LEU A 1 93 ? 0.664 -8.212 -14.752 1.00 97.00 93 LEU A CA 1
ATOM 748 C C . LEU A 1 93 ? 1.915 -8.929 -14.226 1.00 97.00 93 LEU A C 1
ATOM 750 O O . LEU A 1 93 ? 1.928 -9.452 -13.112 1.00 97.00 93 LEU A O 1
ATOM 754 N N . ALA A 1 94 ? 3.018 -8.882 -14.981 1.00 97.62 94 ALA A N 1
ATOM 755 C CA . ALA A 1 94 ? 4.292 -9.439 -14.533 1.00 97.62 94 ALA A CA 1
ATOM 756 C C . ALA A 1 94 ? 4.845 -8.732 -13.281 1.00 97.62 94 ALA A C 1
ATOM 758 O O . ALA A 1 94 ? 5.530 -9.366 -12.472 1.00 97.62 94 ALA A O 1
ATOM 759 N N . PHE A 1 95 ? 4.562 -7.437 -13.115 1.00 98.06 95 PHE A N 1
ATOM 760 C CA . PHE A 1 95 ? 4.891 -6.684 -11.909 1.00 98.06 95 PHE A CA 1
ATOM 761 C C . PHE A 1 95 ? 4.078 -7.144 -10.700 1.00 98.06 95 PHE A C 1
ATOM 763 O O . PHE A 1 95 ? 4.689 -7.479 -9.684 1.00 98.06 95 PHE A O 1
ATOM 770 N N . CYS A 1 96 ? 2.759 -7.273 -10.827 1.00 97.81 96 CYS A N 1
ATOM 771 C CA . CYS A 1 96 ? 1.896 -7.786 -9.759 1.00 97.81 96 CYS A CA 1
ATOM 772 C C . CYS A 1 96 ? 2.305 -9.212 -9.339 1.00 97.81 96 CYS A C 1
ATOM 774 O O . CYS A 1 96 ? 2.488 -9.502 -8.153 1.00 97.81 96 CYS A O 1
ATOM 776 N N . ASP A 1 97 ? 2.600 -10.081 -10.308 1.00 97.8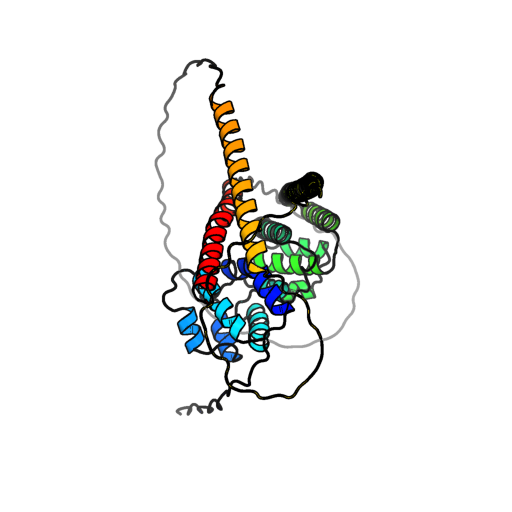8 97 ASP A N 1
ATOM 777 C CA . ASP A 1 97 ? 3.175 -11.407 -10.057 1.00 97.88 97 ASP A CA 1
ATOM 778 C C . ASP A 1 97 ? 4.527 -11.338 -9.330 1.00 97.88 97 ASP A C 1
ATOM 780 O O . ASP A 1 97 ? 4.815 -12.123 -8.420 1.00 97.88 97 ASP A O 1
ATOM 784 N N . GLY A 1 98 ? 5.389 -10.406 -9.742 1.00 97.75 98 GLY A N 1
ATOM 785 C CA . GLY A 1 98 ? 6.701 -10.184 -9.142 1.00 97.75 98 GLY A CA 1
ATOM 786 C C . GLY A 1 98 ? 6.619 -9.722 -7.691 1.00 97.75 98 GLY A C 1
ATOM 787 O O . GLY A 1 98 ? 7.449 -10.132 -6.876 1.00 97.75 98 GLY A O 1
ATOM 788 N N . LEU A 1 99 ? 5.605 -8.931 -7.344 1.00 97.81 99 LEU A N 1
ATOM 789 C CA . LEU A 1 99 ? 5.330 -8.518 -5.970 1.00 97.81 99 LEU A CA 1
ATOM 790 C C . LEU A 1 99 ? 4.950 -9.716 -5.087 1.00 97.81 99 LEU A C 1
ATOM 792 O O . LEU A 1 99 ? 5.503 -9.868 -3.998 1.00 97.81 99 LEU A O 1
ATOM 796 N N . ARG A 1 100 ? 4.089 -10.618 -5.573 1.00 97.38 100 ARG A N 1
ATOM 797 C CA . ARG A 1 100 ? 3.656 -11.829 -4.841 1.00 97.38 100 ARG A CA 1
ATOM 798 C C . ARG A 1 100 ? 4.739 -12.901 -4.737 1.00 97.38 100 ARG A C 1
ATOM 800 O O . ARG A 1 100 ? 4.764 -13.692 -3.791 1.00 97.38 100 ARG A O 1
ATOM 807 N N . SER A 1 101 ? 5.622 -12.963 -5.729 1.00 96.38 101 SER A N 1
ATOM 808 C CA . SER A 1 101 ? 6.605 -14.031 -5.871 1.00 96.38 101 SER A CA 1
ATOM 809 C C . SER A 1 101 ? 7.703 -13.975 -4.808 1.00 96.38 101 SER A C 1
ATOM 811 O O . SER A 1 101 ? 8.379 -12.962 -4.626 1.00 96.38 101 SER A O 1
ATOM 813 N N . ARG A 1 102 ? 8.000 -15.134 -4.202 1.00 93.38 102 ARG A N 1
ATOM 814 C CA . ARG A 1 102 ? 9.195 -15.346 -3.360 1.00 93.38 102 ARG A CA 1
ATOM 815 C C . ARG A 1 102 ? 10.506 -15.097 -4.123 1.00 93.38 102 ARG A C 1
ATOM 817 O O . ARG A 1 102 ? 11.536 -14.824 -3.512 1.00 93.38 102 ARG A O 1
ATOM 824 N N . HIS A 1 103 ? 10.484 -15.222 -5.450 1.00 94.00 103 HIS A N 1
ATOM 825 C CA . HIS A 1 103 ? 11.630 -14.947 -6.320 1.00 94.00 103 HIS A CA 1
ATOM 826 C C . HIS A 1 103 ? 11.644 -13.510 -6.865 1.00 94.00 103 HIS A C 1
ATOM 828 O O . HIS A 1 103 ? 12.541 -13.185 -7.639 1.00 94.00 103 HIS A O 1
ATOM 834 N N . GLY A 1 104 ? 10.669 -12.678 -6.487 1.00 94.88 104 GLY A N 1
ATOM 835 C CA . GLY A 1 104 ? 10.566 -11.268 -6.854 1.00 94.88 104 GLY A CA 1
ATOM 836 C C . GLY A 1 104 ? 10.793 -10.351 -5.650 1.00 94.88 104 GLY A C 1
ATOM 837 O O . GLY A 1 104 ? 11.877 -10.385 -5.061 1.00 94.88 104 GLY A O 1
ATOM 838 N N . ALA A 1 105 ? 9.803 -9.519 -5.315 1.00 95.12 105 ALA A N 1
ATOM 839 C CA . ALA A 1 105 ? 9.894 -8.534 -4.228 1.00 95.12 105 ALA A CA 1
ATOM 840 C C . ALA A 1 105 ? 9.428 -9.070 -2.868 1.00 95.12 105 ALA A C 1
ATOM 842 O O . ALA A 1 105 ? 9.929 -8.636 -1.833 1.00 95.12 105 ALA A O 1
ATOM 843 N N . TRP A 1 106 ? 8.514 -10.048 -2.864 1.00 95.44 106 TRP A N 1
ATOM 844 C CA . TRP A 1 106 ? 7.932 -10.605 -1.640 1.00 95.44 106 TRP A CA 1
ATOM 845 C C . TRP A 1 106 ? 7.165 -9.544 -0.822 1.00 95.44 106 TRP A C 1
ATOM 847 O O . TRP A 1 106 ? 7.357 -9.385 0.389 1.00 95.44 106 TRP A O 1
ATOM 857 N N . GLN A 1 107 ? 6.317 -8.800 -1.533 1.00 96.44 107 GLN A N 1
ATOM 858 C CA . GLN A 1 107 ? 5.477 -7.697 -1.067 1.00 96.44 107 GLN A CA 1
ATOM 859 C C . GLN A 1 107 ? 4.051 -7.846 -1.618 1.00 96.44 107 GLN A C 1
ATOM 861 O O . GLN A 1 107 ? 3.516 -6.938 -2.250 1.00 96.44 107 GLN A O 1
ATOM 866 N N . GLY A 1 108 ? 3.438 -9.013 -1.406 1.00 96.56 108 GLY A N 1
ATOM 867 C CA . GLY A 1 108 ? 2.099 -9.331 -1.910 1.00 96.56 108 GLY A CA 1
ATOM 868 C C . GLY A 1 108 ? 1.019 -8.315 -1.538 1.00 96.56 108 GLY A C 1
ATOM 869 O O . GLY A 1 108 ? 0.095 -8.133 -2.314 1.00 96.56 108 GLY A O 1
ATOM 870 N N . TYR A 1 109 ? 1.163 -7.589 -0.422 1.00 95.75 109 TYR A N 1
ATOM 871 C CA . TYR A 1 109 ? 0.196 -6.544 -0.062 1.00 95.75 109 TYR A CA 1
ATOM 872 C C . TYR A 1 109 ? 0.102 -5.426 -1.118 1.00 95.75 109 TYR A C 1
ATOM 874 O O . TYR A 1 109 ? -0.991 -4.945 -1.386 1.00 95.75 109 TYR A O 1
ATOM 882 N N . LEU A 1 110 ? 1.223 -5.045 -1.750 1.00 96.19 110 LEU A N 1
ATOM 883 C CA . LEU A 1 110 ? 1.230 -4.050 -2.830 1.00 96.19 110 LEU A CA 1
ATOM 884 C C . LEU A 1 110 ? 0.541 -4.593 -4.084 1.00 96.19 110 LEU A C 1
ATOM 886 O O . LEU A 1 110 ? -0.072 -3.833 -4.823 1.00 96.19 110 LEU A O 1
ATOM 890 N N . ALA A 1 111 ? 0.633 -5.905 -4.315 1.00 96.38 111 ALA A N 1
ATOM 891 C CA . ALA A 1 111 ? -0.065 -6.548 -5.419 1.00 96.38 111 ALA A CA 1
ATOM 892 C C . ALA A 1 111 ? -1.583 -6.520 -5.198 1.00 96.38 111 ALA A C 1
ATOM 894 O O . ALA A 1 111 ? -2.313 -6.206 -6.123 1.00 96.38 111 ALA A O 1
ATOM 895 N N . GLU A 1 112 ? -2.058 -6.756 -3.971 1.00 94.12 112 GLU A N 1
ATOM 896 C CA . GLU A 1 112 ? -3.491 -6.638 -3.663 1.00 94.12 112 GLU A CA 1
ATOM 897 C C . GLU A 1 112 ? -4.033 -5.216 -3.840 1.00 94.12 112 GLU A C 1
ATOM 899 O O . GLU A 1 112 ? -5.162 -5.051 -4.293 1.00 94.12 112 GLU A O 1
ATOM 904 N N . LEU A 1 113 ? -3.237 -4.184 -3.526 1.00 93.00 113 LEU A N 1
ATOM 905 C CA . LEU A 1 113 ? -3.619 -2.796 -3.822 1.00 93.00 113 LEU A CA 1
ATOM 906 C C . LEU A 1 113 ? -3.761 -2.573 -5.335 1.00 93.00 113 LEU A C 1
ATOM 908 O O . LEU A 1 113 ? -4.706 -1.932 -5.788 1.00 93.00 113 LEU A O 1
ATOM 912 N N . LEU A 1 114 ? -2.838 -3.136 -6.116 1.00 94.38 114 LEU A N 1
ATOM 913 C CA . LEU A 1 114 ? -2.802 -3.005 -7.572 1.00 94.38 114 LEU A CA 1
ATOM 914 C C . LEU A 1 114 ? -3.799 -3.883 -8.322 1.00 94.38 114 LEU A C 1
ATOM 916 O O . LEU A 1 114 ? -4.073 -3.599 -9.482 1.00 94.38 114 LEU A O 1
ATOM 920 N N . ASP A 1 115 ? -4.356 -4.908 -7.689 1.00 91.75 115 ASP A N 1
ATOM 921 C CA . ASP A 1 115 ? -5.433 -5.703 -8.274 1.00 91.75 115 ASP A CA 1
ATOM 922 C C . ASP A 1 115 ? -6.814 -5.042 -8.079 1.00 91.75 115 ASP A C 1
ATOM 924 O O . ASP A 1 115 ? -7.814 -5.566 -8.555 1.00 91.75 115 ASP A O 1
ATOM 928 N N . GLY A 1 116 ? -6.903 -3.916 -7.361 1.00 83.88 116 GLY A N 1
ATOM 929 C CA . GLY A 1 116 ? -8.125 -3.108 -7.252 1.00 83.88 116 GLY A CA 1
ATOM 930 C C . GLY A 1 116 ? -9.242 -3.692 -6.374 1.00 83.88 116 GLY A C 1
ATOM 931 O O . GLY A 1 116 ? -10.152 -2.956 -5.994 1.00 83.88 116 GLY A O 1
ATOM 932 N N . HIS A 1 117 ? -9.153 -4.963 -5.964 1.00 77.00 117 HIS A N 1
ATOM 933 C CA . HIS A 1 117 ? -10.189 -5.657 -5.184 1.00 77.00 117 HIS A CA 1
ATOM 934 C C . HIS A 1 117 ? -10.535 -4.994 -3.847 1.00 77.00 117 HIS A C 1
ATOM 936 O O . HIS A 1 117 ? -11.617 -5.215 -3.315 1.00 77.00 117 HIS A O 1
ATOM 942 N N . VAL A 1 118 ? -9.611 -4.229 -3.265 1.00 67.56 118 VAL A N 1
ATOM 943 C CA . VAL A 1 118 ? -9.706 -3.868 -1.848 1.00 67.56 118 VAL A CA 1
ATOM 944 C C . VAL A 1 118 ? -10.163 -2.429 -1.601 1.00 67.56 118 VAL A C 1
ATOM 946 O O . VAL A 1 118 ? -10.612 -2.107 -0.504 1.00 67.56 118 VAL A O 1
ATOM 949 N N . MET A 1 119 ? -10.042 -1.533 -2.582 1.00 61.84 119 MET A N 1
ATOM 950 C CA . MET A 1 119 ? -9.867 -0.113 -2.248 1.00 61.84 119 MET A CA 1
ATOM 951 C C . MET A 1 119 ? -10.636 0.881 -3.123 1.00 61.84 119 MET A C 1
ATOM 953 O O . MET A 1 119 ? -10.454 2.088 -2.949 1.00 61.84 119 MET A O 1
ATOM 957 N N . SER A 1 120 ? -11.549 0.453 -4.006 1.00 64.00 120 SER A N 1
ATOM 958 C CA . SER A 1 120 ? -12.446 1.435 -4.645 1.00 64.00 120 SER A CA 1
ATOM 959 C C . SER A 1 120 ? -13.240 2.244 -3.603 1.00 64.00 120 SER A C 1
ATOM 961 O O . SER A 1 120 ? -13.570 3.393 -3.867 1.00 64.00 120 SER A O 1
ATOM 963 N N . MET A 1 121 ? -13.443 1.696 -2.395 1.00 61.19 121 MET A N 1
ATOM 964 C CA . MET A 1 121 ? -14.258 2.307 -1.333 1.00 61.19 121 MET A CA 1
ATOM 965 C C . MET A 1 121 ? -13.483 2.808 -0.111 1.00 61.19 121 MET A C 1
ATOM 967 O O . MET A 1 121 ? -14.059 3.430 0.779 1.00 61.19 121 MET A O 1
ATOM 971 N N . VAL A 1 122 ? -12.176 2.559 -0.047 1.00 69.56 122 VAL A N 1
ATOM 972 C CA . VAL A 1 122 ? -11.369 2.887 1.129 1.00 69.56 122 VAL A CA 1
ATOM 973 C C . VAL A 1 122 ? -10.287 3.876 0.725 1.00 69.56 122 VAL A C 1
ATOM 975 O O . VAL A 1 122 ? -9.427 3.566 -0.098 1.00 69.56 122 VAL A O 1
ATOM 978 N N . GLY A 1 123 ? -10.404 5.101 1.240 1.00 82.19 123 GLY A N 1
ATOM 979 C CA . GLY A 1 123 ? -9.491 6.203 0.947 1.00 82.19 123 GLY A CA 1
ATOM 980 C C . GLY A 1 123 ? -8.072 5.944 1.455 1.00 82.19 123 GLY A C 1
ATOM 981 O O . GLY A 1 123 ? -7.846 5.092 2.321 1.00 82.19 123 GLY A O 1
ATOM 982 N N . ASP A 1 124 ? -7.112 6.703 0.930 1.00 87.50 124 ASP A N 1
ATOM 983 C CA . ASP A 1 124 ? -5.688 6.554 1.259 1.00 87.50 124 ASP A CA 1
ATOM 984 C C . ASP A 1 124 ? -5.428 6.751 2.764 1.00 87.50 124 ASP A C 1
ATOM 986 O O . ASP A 1 124 ? -4.618 6.037 3.360 1.00 87.50 124 ASP A O 1
ATOM 990 N N . ASP A 1 125 ? -6.192 7.632 3.417 1.00 90.06 125 ASP A N 1
ATOM 991 C CA . ASP A 1 125 ? -6.102 7.888 4.858 1.00 90.06 125 ASP A CA 1
ATOM 992 C C . ASP A 1 125 ? -6.422 6.631 5.698 1.00 90.06 125 ASP A C 1
ATOM 994 O O . ASP A 1 125 ? -5.769 6.349 6.708 1.00 90.06 125 ASP A O 1
ATOM 998 N N . PHE A 1 126 ? -7.360 5.794 5.249 1.00 90.31 126 PHE A N 1
ATOM 999 C CA . PHE A 1 126 ? -7.672 4.543 5.939 1.00 90.31 126 PHE A CA 1
ATOM 1000 C C . PHE A 1 126 ? -6.580 3.487 5.721 1.00 90.31 126 PHE A C 1
ATOM 1002 O O . PHE A 1 126 ? -6.255 2.734 6.641 1.00 90.31 126 PHE A O 1
ATOM 1009 N N . LEU A 1 127 ? -5.942 3.448 4.544 1.00 92.38 127 LEU A N 1
ATOM 1010 C CA . LEU A 1 127 ? -4.762 2.604 4.330 1.00 92.38 127 LEU A CA 1
ATOM 1011 C C . LEU A 1 127 ? -3.627 2.991 5.293 1.00 92.38 127 LEU A C 1
ATOM 1013 O O . LEU A 1 127 ? -2.973 2.104 5.850 1.00 92.38 127 LEU A O 1
ATOM 1017 N N . GLN A 1 128 ? -3.426 4.288 5.550 1.00 93.56 128 GLN A N 1
ATOM 1018 C CA . GLN A 1 128 ? -2.460 4.754 6.551 1.00 93.56 128 GLN A CA 1
ATOM 1019 C C . GLN A 1 128 ? -2.825 4.280 7.962 1.00 93.56 128 GLN A C 1
ATOM 1021 O O . GLN A 1 128 ? -1.956 3.786 8.687 1.00 93.56 128 GLN A O 1
ATOM 1026 N N . LEU A 1 129 ? -4.109 4.320 8.334 1.00 95.38 129 LEU A N 1
ATOM 1027 C CA . LEU A 1 129 ? -4.582 3.748 9.597 1.00 95.38 129 LEU A CA 1
ATOM 1028 C C . LEU A 1 129 ? -4.226 2.255 9.699 1.00 95.38 129 LEU A C 1
ATOM 1030 O O . LEU A 1 129 ? -3.658 1.822 10.705 1.00 95.38 129 LEU A O 1
ATOM 1034 N N . LEU A 1 130 ? -4.470 1.463 8.648 1.00 95.50 130 LEU A N 1
ATOM 1035 C CA . LEU A 1 130 ? -4.106 0.039 8.631 1.00 95.50 130 LEU A CA 1
ATOM 1036 C C . LEU A 1 130 ? -2.593 -0.183 8.747 1.00 95.50 130 LEU A C 1
ATOM 1038 O O . LEU A 1 130 ? -2.165 -1.111 9.443 1.00 95.50 130 LEU A O 1
ATOM 1042 N N . LYS A 1 131 ? -1.769 0.665 8.116 1.00 96.00 131 LYS A N 1
ATOM 1043 C CA . LYS A 1 131 ? -0.305 0.625 8.264 1.00 96.00 131 LYS A CA 1
ATOM 1044 C C . LYS A 1 131 ? 0.101 0.839 9.721 1.00 96.00 131 LYS A C 1
ATOM 1046 O O . LYS A 1 131 ? 0.836 0.007 10.262 1.00 96.00 131 LYS A O 1
ATOM 1051 N N . VAL A 1 132 ? -0.435 1.867 10.383 1.00 96.38 132 VAL A N 1
ATOM 1052 C CA . VAL A 1 132 ? -0.164 2.148 11.804 1.00 96.38 132 VAL A CA 1
ATOM 1053 C C . VAL A 1 132 ? -0.573 0.969 12.687 1.00 96.38 132 VAL A C 1
ATOM 1055 O O . VAL A 1 132 ? 0.202 0.539 13.548 1.00 96.38 132 VAL A O 1
ATOM 1058 N N . VAL A 1 133 ? -1.750 0.386 12.449 1.00 96.69 133 VAL A N 1
ATOM 1059 C CA . VAL A 1 133 ? -2.215 -0.804 13.178 1.00 96.69 133 VAL A CA 1
ATOM 1060 C C . VAL A 1 133 ? -1.273 -1.980 12.963 1.00 96.69 133 VAL A C 1
ATOM 1062 O O . VAL A 1 133 ? -0.869 -2.628 13.929 1.00 96.69 133 VAL A O 1
ATOM 1065 N N . SER A 1 134 ? -0.887 -2.250 11.715 1.00 97.56 134 SER A N 1
ATOM 1066 C CA . SER A 1 134 ? -0.010 -3.371 11.378 1.00 97.56 134 SER A CA 1
ATOM 1067 C C . SER A 1 134 ? 1.347 -3.269 12.082 1.00 97.56 134 SER A C 1
ATOM 1069 O O . SER A 1 134 ? 1.835 -4.263 12.625 1.00 97.56 134 SER A O 1
ATOM 1071 N N . LEU A 1 135 ? 1.914 -2.061 12.150 1.00 97.31 135 LEU A N 1
ATOM 1072 C CA . LEU A 1 135 ? 3.171 -1.780 12.831 1.00 97.31 135 LEU A CA 1
ATOM 1073 C C . LEU A 1 135 ? 3.059 -2.046 14.336 1.00 97.31 135 LEU A C 1
ATOM 1075 O O . LEU A 1 135 ? 3.829 -2.834 14.891 1.00 97.31 135 LEU A O 1
ATOM 1079 N N . ASN A 1 136 ? 2.051 -1.452 14.978 1.00 97.06 136 ASN A N 1
ATOM 1080 C CA . ASN A 1 136 ? 1.819 -1.596 16.412 1.00 97.06 136 ASN A CA 1
ATOM 1081 C C . ASN A 1 136 ? 1.528 -3.052 16.794 1.00 97.06 136 ASN A C 1
ATOM 1083 O O . ASN A 1 136 ? 2.044 -3.556 17.789 1.00 97.06 136 ASN A O 1
ATOM 1087 N N . ILE A 1 137 ? 0.752 -3.779 15.990 1.00 96.62 137 ILE A N 1
ATOM 1088 C CA . ILE A 1 137 ? 0.434 -5.180 16.279 1.00 96.62 137 ILE A CA 1
ATOM 1089 C C . ILE A 1 137 ? 1.663 -6.073 16.199 1.00 96.62 137 ILE A C 1
ATOM 1091 O O . ILE A 1 137 ? 1.826 -6.950 17.045 1.00 96.62 137 ILE A O 1
ATOM 1095 N N . VAL A 1 138 ? 2.555 -5.849 15.237 1.00 96.38 138 VAL A N 1
ATOM 1096 C CA . VAL A 1 138 ? 3.815 -6.599 15.176 1.00 96.38 138 VAL A CA 1
ATOM 1097 C C . VAL A 1 138 ? 4.717 -6.270 16.364 1.00 96.38 138 VAL A C 1
ATOM 1099 O O . VAL A 1 138 ? 5.377 -7.175 16.874 1.00 96.38 138 VAL A O 1
ATOM 1102 N N . GLN A 1 139 ? 4.713 -5.020 16.833 1.00 95.56 139 GLN A N 1
ATOM 1103 C CA . GLN A 1 139 ? 5.483 -4.597 18.001 1.00 95.56 139 GLN A CA 1
ATOM 1104 C C . GLN A 1 139 ? 4.958 -5.217 19.307 1.00 95.56 139 GLN A C 1
ATOM 1106 O O . GLN A 1 139 ? 5.745 -5.743 20.091 1.00 95.56 139 GLN A O 1
ATOM 1111 N N . TYR A 1 140 ? 3.641 -5.196 19.538 1.00 94.00 140 TYR A N 1
ATOM 1112 C CA . TYR A 1 140 ? 3.034 -5.699 20.777 1.00 94.00 140 TYR A CA 1
ATOM 1113 C C . TYR A 1 140 ? 2.791 -7.214 20.7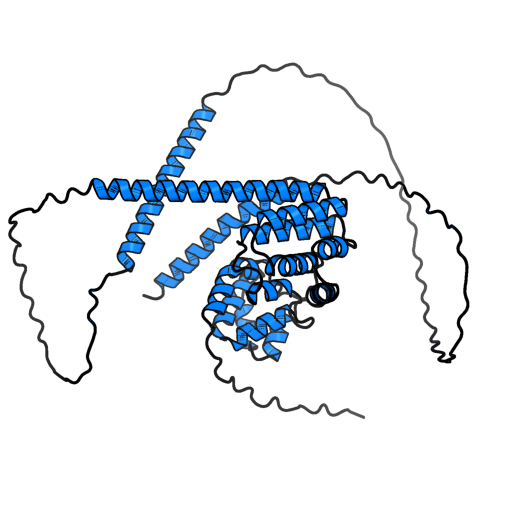79 1.00 94.00 140 TYR A C 1
ATOM 1115 O O . TYR A 1 140 ? 2.854 -7.845 21.832 1.00 94.00 140 TYR A O 1
ATOM 1123 N N . LEU A 1 141 ? 2.506 -7.815 19.620 1.00 92.12 141 LEU A N 1
ATOM 1124 C CA . LEU A 1 141 ? 2.156 -9.231 19.468 1.00 92.12 141 LEU A CA 1
ATOM 1125 C C . LEU A 1 141 ? 2.887 -9.881 18.278 1.00 92.12 141 LEU A C 1
ATOM 1127 O O . LEU A 1 141 ? 2.248 -10.390 17.346 1.00 92.12 141 LEU A O 1
ATOM 1131 N N . PRO A 1 142 ? 4.227 -9.980 18.316 1.00 88.75 142 PRO A N 1
ATOM 1132 C CA . PRO A 1 142 ? 5.024 -10.435 17.176 1.00 88.75 142 PRO A CA 1
ATOM 1133 C C . PRO A 1 142 ? 4.663 -11.844 16.686 1.00 88.75 142 PRO A C 1
ATOM 1135 O O . PRO A 1 142 ? 4.808 -12.129 15.496 1.00 88.75 142 PRO A O 1
ATOM 1138 N N . GLN A 1 143 ? 4.208 -12.731 17.577 1.00 89.12 143 GLN A N 1
ATOM 1139 C CA . GLN A 1 143 ? 3.766 -14.096 17.247 1.00 89.12 143 GLN A CA 1
ATOM 1140 C C . GLN A 1 143 ? 2.230 -14.249 17.258 1.00 89.12 143 GLN A C 1
ATOM 1142 O O . GLN A 1 143 ? 1.698 -15.213 16.711 1.00 89.12 143 GLN A O 1
ATOM 1147 N N . GLY A 1 144 ? 1.513 -13.292 17.856 1.00 90.31 144 GLY A N 1
ATOM 1148 C CA . GLY A 1 144 ? 0.072 -13.366 18.119 1.00 90.31 144 GLY A CA 1
ATOM 1149 C C . GLY A 1 144 ? -0.814 -12.673 17.084 1.00 90.31 144 GLY A C 1
ATOM 1150 O O . GLY A 1 144 ? -2.031 -12.830 17.143 1.00 90.31 144 GLY A O 1
ATOM 1151 N N . TRP A 1 145 ? -0.237 -11.943 16.123 1.00 95.12 145 TRP A N 1
ATOM 1152 C CA . TRP A 1 145 ? -0.996 -11.147 15.149 1.00 95.12 145 TRP A CA 1
ATOM 1153 C C . TRP A 1 145 ? -2.042 -11.953 14.365 1.00 95.12 145 TRP A C 1
ATOM 1155 O O . TRP A 1 145 ? -3.115 -11.439 14.065 1.00 95.12 145 TRP A O 1
ATOM 1165 N N . THR A 1 146 ? -1.787 -13.240 14.092 1.00 96.56 146 THR A N 1
ATOM 1166 C CA . THR A 1 146 ? -2.745 -14.108 13.380 1.00 96.56 146 THR A CA 1
ATOM 1167 C C . THR A 1 146 ? -4.065 -14.279 14.132 1.00 96.56 146 THR A C 1
ATOM 1169 O O . THR A 1 146 ? -5.098 -14.513 13.512 1.00 96.56 146 THR A O 1
ATOM 1172 N N . ARG A 1 147 ? -4.067 -14.135 15.465 1.00 96.38 147 ARG A N 1
ATOM 1173 C CA . ARG A 1 147 ? -5.288 -14.183 16.275 1.00 96.38 147 ARG A CA 1
ATOM 1174 C C . ARG A 1 147 ? -6.207 -13.002 15.972 1.00 96.38 147 ARG A C 1
ATOM 1176 O O . ARG A 1 147 ? -7.409 -13.216 15.882 1.00 96.38 147 ARG A O 1
ATOM 1183 N N . LEU A 1 148 ? -5.653 -11.799 15.785 1.00 96.50 148 LEU A N 1
ATOM 1184 C CA . LEU A 1 148 ? -6.426 -10.602 15.435 1.00 96.50 148 LEU A CA 1
ATOM 1185 C C . LEU A 1 148 ? -7.198 -10.828 14.136 1.00 96.50 148 LEU A C 1
ATOM 1187 O O . LEU A 1 148 ? -8.418 -10.774 14.111 1.00 96.50 148 LEU A O 1
ATOM 1191 N N . VAL A 1 149 ? -6.476 -11.150 13.070 1.00 95.94 149 VAL A N 1
ATOM 1192 C CA . VAL A 1 149 ? -7.050 -11.283 11.726 1.00 95.94 149 VAL A CA 1
ATOM 1193 C C . VAL A 1 149 ? -8.010 -12.471 11.605 1.00 95.94 149 VAL A C 1
ATOM 1195 O O . VAL A 1 149 ? -9.001 -12.375 10.892 1.00 95.94 149 VAL A O 1
ATOM 1198 N N . ARG A 1 150 ? -7.817 -13.548 12.382 1.00 97.00 150 ARG A N 1
ATOM 1199 C CA . ARG A 1 150 ? -8.820 -14.625 12.505 1.00 97.00 150 ARG A CA 1
ATOM 1200 C C . ARG A 1 150 ? -10.114 -14.152 13.162 1.00 97.00 150 ARG A C 1
ATOM 1202 O O . ARG A 1 150 ? -11.184 -14.544 12.716 1.00 97.00 150 ARG A O 1
ATOM 1209 N N . LEU A 1 151 ? -10.033 -13.322 14.208 1.00 96.94 151 LEU A N 1
ATOM 1210 C CA . LEU A 1 151 ? -11.226 -12.736 14.836 1.00 96.94 151 LEU A CA 1
ATOM 1211 C C . LEU A 1 151 ? -11.978 -11.799 13.886 1.00 96.94 151 LEU A C 1
ATOM 1213 O O . LEU A 1 151 ? -13.186 -11.650 14.026 1.00 96.94 151 LEU A O 1
ATOM 1217 N N . LEU A 1 152 ? -11.269 -11.205 12.927 1.00 96.19 152 LEU A N 1
ATOM 1218 C CA . LEU A 1 152 ? -11.834 -10.367 11.871 1.00 96.19 152 LEU A CA 1
ATOM 1219 C C . LEU A 1 152 ? -12.442 -11.174 10.708 1.00 96.19 152 LEU A C 1
ATOM 1221 O O . LEU A 1 152 ? -13.102 -10.601 9.843 1.00 96.19 152 LEU A O 1
ATOM 1225 N N . GLY A 1 153 ? -12.276 -12.501 10.714 1.00 95.88 153 GLY A N 1
ATOM 1226 C CA . GLY A 1 153 ? -12.853 -13.411 9.725 1.00 95.88 153 GLY A CA 1
ATOM 1227 C C . GLY A 1 153 ? -11.913 -13.804 8.584 1.00 95.88 153 GLY A C 1
ATOM 1228 O O . GLY A 1 153 ? -12.353 -14.502 7.678 1.00 95.88 153 GLY A O 1
ATOM 1229 N N . VAL A 1 154 ? -10.631 -13.417 8.623 1.00 95.94 154 VAL A N 1
ATOM 1230 C CA . VAL A 1 154 ? -9.652 -13.848 7.610 1.00 95.94 154 VAL A CA 1
ATOM 1231 C C . VAL A 1 154 ? -9.387 -15.342 7.758 1.00 95.94 154 VAL A C 1
ATOM 1233 O O . VAL A 1 154 ? -9.009 -15.832 8.832 1.00 95.94 154 VAL A O 1
ATOM 1236 N N . THR A 1 155 ? -9.568 -16.079 6.667 1.00 96.38 155 THR A N 1
ATOM 1237 C CA . THR A 1 155 ? -9.480 -17.536 6.668 1.00 96.38 155 THR A CA 1
ATOM 1238 C C . THR A 1 155 ? -8.035 -18.015 6.855 1.00 96.38 155 THR A C 1
ATOM 1240 O O . THR A 1 155 ? -7.079 -17.341 6.459 1.00 96.38 155 THR A O 1
ATOM 1243 N N . PRO A 1 156 ? -7.810 -19.229 7.395 1.00 97.44 156 PRO A N 1
ATOM 1244 C CA . PRO A 1 156 ? -6.462 -19.791 7.503 1.00 97.44 156 PRO A CA 1
ATOM 1245 C C . PRO A 1 156 ? -5.712 -19.859 6.163 1.00 97.44 156 PRO A C 1
ATOM 1247 O O . PRO A 1 156 ? -4.496 -19.675 6.135 1.00 97.44 156 PRO A O 1
ATOM 1250 N N . ARG A 1 157 ? -6.428 -20.090 5.054 1.00 97.56 157 ARG A N 1
ATOM 1251 C CA . ARG A 1 157 ? -5.854 -20.159 3.702 1.00 97.56 157 ARG A CA 1
ATOM 1252 C C . ARG A 1 157 ? -5.325 -18.802 3.235 1.00 97.56 157 ARG A C 1
ATOM 1254 O O . ARG A 1 157 ? -4.220 -18.733 2.694 1.00 97.56 157 ARG A O 1
ATOM 1261 N N . GLU A 1 158 ? -6.082 -17.734 3.460 1.00 96.50 158 GLU A N 1
ATOM 1262 C CA . GLU A 1 158 ? -5.649 -16.365 3.158 1.00 96.50 158 GLU A CA 1
ATOM 1263 C C . GLU A 1 158 ? -4.446 -15.981 4.017 1.00 96.50 158 GLU A C 1
ATOM 1265 O O . GLU A 1 158 ? -3.450 -15.496 3.492 1.00 96.50 158 GLU A O 1
ATOM 1270 N N . LEU A 1 159 ? -4.456 -16.319 5.311 1.00 97.12 159 LEU A N 1
ATOM 1271 C CA . LEU A 1 159 ? -3.319 -16.048 6.196 1.00 97.12 159 LEU A CA 1
ATOM 1272 C C . LEU A 1 159 ? -2.030 -16.726 5.740 1.00 97.12 159 LEU A C 1
ATOM 1274 O O . LEU A 1 159 ? -0.961 -16.114 5.785 1.00 97.1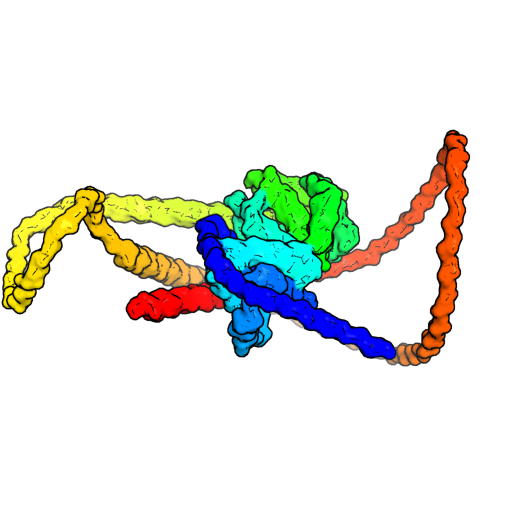2 159 LEU A O 1
ATOM 1278 N N . GLU A 1 160 ? -2.106 -17.978 5.292 1.00 97.56 160 GLU A N 1
ATOM 1279 C CA . GLU A 1 160 ? -0.946 -18.656 4.714 1.00 97.56 160 GLU A CA 1
ATOM 1280 C C . GLU A 1 160 ? -0.478 -17.986 3.419 1.00 97.56 160 GLU A C 1
ATOM 1282 O O . GLU A 1 160 ? 0.726 -17.884 3.181 1.00 97.56 160 GLU A O 1
ATOM 1287 N N . THR A 1 161 ? -1.397 -17.449 2.619 1.00 96.81 161 THR A N 1
ATOM 1288 C CA . THR A 1 161 ? -1.058 -16.657 1.430 1.00 96.81 161 THR A CA 1
ATOM 1289 C C . THR A 1 161 ? -0.337 -15.366 1.820 1.00 96.81 161 THR A C 1
ATOM 1291 O O . THR A 1 161 ? 0.762 -15.113 1.322 1.00 96.81 161 THR A O 1
ATOM 1294 N N . CYS A 1 162 ? -0.854 -14.612 2.796 1.00 97.00 162 CYS A N 1
ATOM 1295 C CA . CYS A 1 162 ? -0.222 -13.391 3.297 1.00 97.00 162 CYS A CA 1
ATOM 1296 C C . CYS A 1 162 ? 1.198 -13.648 3.816 1.00 97.00 162 CYS A C 1
ATOM 1298 O O . CYS A 1 162 ? 2.109 -12.879 3.504 1.00 97.00 162 CYS A O 1
ATOM 1300 N N . LYS A 1 163 ? 1.406 -14.748 4.558 1.00 96.88 163 LYS A N 1
ATOM 1301 C CA . LYS A 1 163 ? 2.732 -15.178 5.039 1.00 96.88 163 LYS A CA 1
ATOM 1302 C C . LYS A 1 163 ? 3.675 -15.546 3.898 1.00 96.88 163 LYS A C 1
ATOM 1304 O O . LYS A 1 163 ? 4.851 -15.197 3.935 1.00 96.88 163 LYS A O 1
ATOM 1309 N N . ARG A 1 164 ? 3.177 -16.267 2.890 1.00 97.06 164 ARG A N 1
ATOM 1310 C CA . ARG A 1 164 ? 3.981 -16.748 1.756 1.00 97.06 164 ARG A CA 1
ATOM 1311 C C . ARG A 1 164 ? 4.332 -15.662 0.759 1.00 97.06 164 ARG A C 1
ATOM 1313 O O . ARG A 1 164 ? 5.320 -15.841 0.059 1.00 97.06 164 ARG A O 1
ATOM 1320 N N . GLN A 1 165 ? 3.553 -14.590 0.677 1.00 97.12 165 GLN A N 1
ATOM 1321 C CA . GLN A 1 165 ? 3.763 -13.511 -0.288 1.00 97.12 165 GLN A CA 1
ATOM 1322 C C . GLN A 1 165 ? 4.411 -12.262 0.319 1.00 97.12 165 GLN A C 1
ATOM 1324 O O . GLN A 1 165 ? 4.804 -11.376 -0.432 1.00 97.12 165 GLN A O 1
ATOM 1329 N N . ASN A 1 166 ? 4.571 -12.185 1.643 1.00 97.12 166 ASN A N 1
ATOM 1330 C CA . ASN A 1 166 ? 5.237 -11.060 2.296 1.00 97.12 166 ASN A CA 1
ATOM 1331 C C . ASN A 1 166 ? 6.402 -11.505 3.171 1.00 97.12 166 ASN A C 1
ATOM 1333 O O . ASN A 1 166 ? 6.249 -12.351 4.056 1.00 97.12 166 ASN A O 1
ATOM 1337 N N . LYS A 1 167 ? 7.554 -10.857 2.985 1.00 94.31 167 LYS A N 1
ATOM 1338 C CA . LYS A 1 167 ? 8.737 -11.106 3.813 1.00 94.31 167 LYS A CA 1
ATOM 1339 C C . LYS A 1 167 ? 8.623 -10.508 5.218 1.00 94.31 167 LYS A C 1
ATOM 1341 O O . LYS A 1 167 ? 8.979 -11.165 6.195 1.00 94.31 167 LYS A O 1
ATOM 1346 N N . LEU A 1 168 ? 8.183 -9.253 5.319 1.00 95.12 168 LEU A N 1
ATOM 1347 C CA . LEU A 1 168 ? 8.093 -8.530 6.590 1.00 95.12 168 LEU A CA 1
ATOM 1348 C C . LEU A 1 168 ? 6.780 -8.853 7.302 1.00 95.12 168 LEU A C 1
ATOM 1350 O O . LEU A 1 168 ? 5.726 -8.884 6.672 1.00 95.12 168 LEU A O 1
ATOM 1354 N N . ARG A 1 169 ? 6.825 -9.051 8.627 1.00 96.19 169 ARG A N 1
ATOM 1355 C CA . ARG A 1 169 ? 5.615 -9.335 9.422 1.00 96.19 169 ARG A CA 1
ATOM 1356 C C . ARG A 1 169 ? 4.606 -8.193 9.369 1.00 96.19 169 ARG A C 1
ATOM 1358 O O . ARG A 1 169 ? 3.416 -8.465 9.300 1.00 96.19 169 ARG A O 1
ATOM 1365 N N . THR A 1 170 ? 5.067 -6.944 9.349 1.00 97.12 170 THR A N 1
ATOM 1366 C CA . THR A 1 170 ? 4.197 -5.766 9.194 1.00 97.12 170 THR A CA 1
ATOM 1367 C C . THR A 1 170 ? 3.396 -5.867 7.902 1.00 97.12 170 THR A C 1
ATOM 1369 O O . THR A 1 170 ? 2.178 -5.765 7.931 1.00 97.12 170 THR A O 1
ATOM 1372 N N . HIS A 1 171 ? 4.051 -6.230 6.798 1.00 96.94 171 HIS A N 1
ATOM 1373 C CA . HIS A 1 171 ? 3.401 -6.445 5.504 1.00 96.94 171 HIS A CA 1
ATOM 1374 C C . HIS A 1 171 ? 2.488 -7.677 5.490 1.00 96.94 171 HIS A C 1
ATOM 1376 O O . HIS A 1 171 ? 1.481 -7.675 4.795 1.00 96.94 171 HIS A O 1
ATOM 1382 N N . GLN A 1 172 ? 2.799 -8.730 6.255 1.00 97.56 172 GLN A N 1
ATOM 1383 C CA . GLN A 1 172 ? 1.901 -9.883 6.415 1.00 97.56 172 GLN A CA 1
ATOM 1384 C C . GLN A 1 172 ? 0.597 -9.485 7.117 1.00 97.56 172 GLN A C 1
ATOM 1386 O O . GLN A 1 172 ? -0.475 -9.881 6.664 1.00 97.56 172 GLN A O 1
ATOM 1391 N N . VAL A 1 173 ? 0.694 -8.700 8.197 1.00 97.69 173 VAL A N 1
ATOM 1392 C CA . VAL A 1 173 ? -0.470 -8.171 8.923 1.00 97.69 173 VAL A CA 1
ATOM 1393 C C . VAL A 1 173 ? -1.245 -7.201 8.042 1.00 97.69 173 VAL A C 1
ATOM 1395 O O . VAL A 1 173 ? -2.454 -7.353 7.919 1.00 97.69 173 VAL A O 1
ATOM 1398 N N . LEU A 1 174 ? -0.554 -6.256 7.397 1.00 96.81 174 LEU A N 1
ATOM 139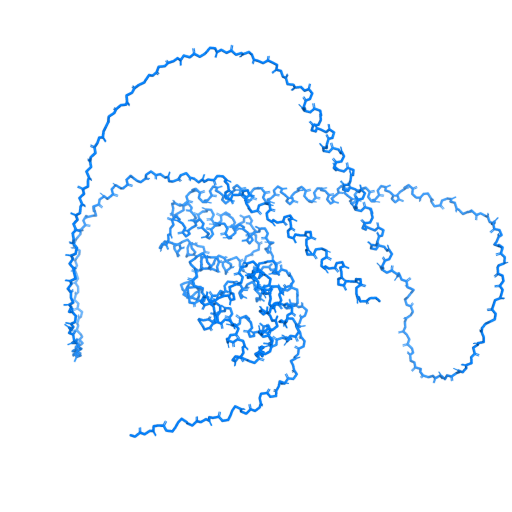9 C CA . LEU A 1 174 ? -1.163 -5.283 6.497 1.00 96.81 174 LEU A CA 1
ATOM 1400 C C . LEU A 1 174 ? -1.917 -5.984 5.368 1.00 96.81 174 LEU A C 1
ATOM 1402 O O . LEU A 1 174 ? -3.097 -5.731 5.210 1.00 96.81 174 LEU A O 1
ATOM 1406 N N . HIS A 1 175 ? -1.294 -6.946 4.679 1.00 96.44 175 HIS A N 1
ATOM 1407 C CA . HIS A 1 175 ? -1.952 -7.743 3.639 1.00 96.44 175 HIS A CA 1
ATOM 1408 C C . HIS A 1 175 ? -3.229 -8.419 4.165 1.00 96.44 175 HIS A C 1
ATOM 1410 O O . HIS A 1 175 ? -4.277 -8.329 3.538 1.00 96.44 175 HIS A O 1
ATOM 1416 N N . ALA A 1 176 ? -3.176 -9.054 5.337 1.00 96.62 176 ALA A N 1
ATOM 1417 C CA . ALA A 1 176 ? -4.356 -9.698 5.909 1.00 96.62 176 ALA A CA 1
ATOM 1418 C C . ALA A 1 176 ? -5.468 -8.692 6.270 1.00 96.62 176 ALA A C 1
ATOM 1420 O O . ALA A 1 176 ? -6.643 -9.000 6.085 1.00 96.62 176 ALA A O 1
ATOM 1421 N N . LEU A 1 177 ? -5.116 -7.496 6.755 1.00 95.56 177 LEU A N 1
ATOM 1422 C CA . LEU A 1 177 ? -6.076 -6.417 7.016 1.00 95.56 177 LEU A CA 1
ATOM 1423 C C . LEU A 1 177 ? -6.663 -5.849 5.717 1.00 95.56 177 LEU A C 1
ATOM 1425 O O . LEU A 1 177 ? -7.856 -5.587 5.657 1.00 95.56 177 LEU A O 1
ATOM 1429 N N . THR A 1 178 ? -5.852 -5.714 4.671 1.00 94.00 178 THR A N 1
ATOM 1430 C CA . THR A 1 178 ? -6.271 -5.317 3.322 1.00 94.00 178 THR A CA 1
ATOM 1431 C C . THR A 1 178 ? -7.296 -6.332 2.783 1.00 94.00 178 THR A C 1
ATOM 1433 O O . THR A 1 178 ? -8.419 -5.949 2.475 1.00 94.00 178 THR A O 1
ATOM 1436 N N . LEU A 1 179 ? -7.010 -7.639 2.808 1.00 92.75 179 LEU A N 1
ATOM 1437 C CA . LEU A 1 179 ? -7.986 -8.666 2.396 1.00 92.75 179 LEU A CA 1
ATOM 1438 C C . LEU A 1 179 ? -9.288 -8.621 3.208 1.00 92.75 179 LEU A C 1
ATOM 1440 O O . LEU A 1 179 ? -10.374 -8.758 2.653 1.00 92.75 179 LEU A O 1
ATOM 1444 N N . TRP A 1 180 ? -9.184 -8.406 4.520 1.00 93.50 180 TRP A N 1
ATOM 1445 C CA . TRP A 1 180 ? -10.343 -8.278 5.403 1.00 93.50 180 TRP A CA 1
ATOM 1446 C C . TRP A 1 180 ? -11.255 -7.097 5.030 1.00 93.50 180 TRP A C 1
ATOM 1448 O O . TRP A 1 180 ? -12.480 -7.220 5.087 1.00 93.50 180 TRP A O 1
ATOM 1458 N N . VAL A 1 181 ? -10.661 -5.970 4.637 1.00 92.19 181 VAL A N 1
ATOM 1459 C CA . VAL A 1 181 ? -11.377 -4.748 4.258 1.00 92.19 181 VAL A CA 1
ATOM 1460 C C . VAL A 1 181 ? -12.073 -4.883 2.908 1.00 92.19 181 VAL A C 1
ATOM 1462 O O . VAL A 1 181 ? -13.202 -4.422 2.775 1.00 92.19 181 VAL A O 1
ATOM 1465 N N . GLY A 1 182 ? -11.454 -5.558 1.934 1.00 84.06 182 GLY A N 1
ATOM 1466 C CA . GLY A 1 182 ? -11.951 -5.616 0.551 1.00 84.06 182 GLY A CA 1
ATOM 1467 C C . GLY A 1 182 ? -13.342 -6.231 0.371 1.00 84.06 182 GLY A C 1
ATOM 1468 O O . GLY A 1 182 ? -13.954 -6.079 -0.678 1.00 84.06 182 GLY A O 1
ATOM 1469 N N . ALA A 1 183 ? -13.879 -6.891 1.398 1.00 72.81 183 ALA A N 1
ATOM 1470 C CA . ALA A 1 183 ? -15.221 -7.461 1.384 1.00 72.81 183 ALA A CA 1
ATOM 1471 C C . ALA A 1 183 ? -16.317 -6.522 1.935 1.00 72.81 183 ALA A C 1
ATOM 1473 O O . ALA A 1 183 ? -17.459 -6.961 2.081 1.00 72.81 183 ALA A O 1
ATOM 1474 N N . ARG A 1 184 ? -15.995 -5.283 2.346 1.00 81.75 184 ARG A N 1
ATOM 1475 C CA . ARG A 1 184 ? -16.880 -4.460 3.194 1.00 81.75 184 ARG A CA 1
ATOM 1476 C C . ARG A 1 184 ? -16.920 -2.994 2.773 1.00 81.75 184 ARG A C 1
ATOM 1478 O O . ARG A 1 184 ? -15.958 -2.469 2.228 1.00 81.75 184 ARG A O 1
ATOM 1485 N N . VAL A 1 185 ? -18.057 -2.352 3.049 1.00 79.69 185 VAL A N 1
ATOM 1486 C CA . VAL A 1 185 ? -18.370 -0.989 2.578 1.00 79.69 185 VAL A CA 1
ATOM 1487 C C . VAL A 1 185 ? -18.286 0.053 3.694 1.00 79.69 185 VAL A C 1
ATOM 1489 O O . VAL A 1 185 ? -17.788 1.150 3.477 1.00 79.69 185 VAL A O 1
ATOM 1492 N N . ASP A 1 186 ? -18.758 -0.284 4.895 1.00 90.25 186 ASP A N 1
ATOM 1493 C CA . ASP A 1 186 ? -18.920 0.676 5.990 1.00 90.25 186 ASP A CA 1
ATOM 1494 C C . ASP A 1 186 ? -17.640 0.799 6.838 1.00 90.25 186 ASP A C 1
ATOM 1496 O O . ASP A 1 186 ? -17.242 -0.136 7.541 1.00 90.25 186 ASP A O 1
ATOM 1500 N N . GLN A 1 187 ? -17.001 1.972 6.780 1.00 90.69 187 GLN A N 1
ATOM 1501 C CA . GLN A 1 187 ? -15.792 2.283 7.549 1.00 90.69 187 GLN A CA 1
ATOM 1502 C C . GLN A 1 187 ? -16.046 2.341 9.064 1.00 90.69 187 GLN A C 1
ATOM 1504 O O . GLN A 1 187 ? -15.205 1.865 9.831 1.00 90.69 187 GLN A O 1
ATOM 1509 N N . ASP A 1 188 ? -17.199 2.850 9.512 1.00 93.25 188 ASP A N 1
ATOM 1510 C CA . ASP A 1 188 ? -17.538 2.919 10.939 1.00 93.25 188 ASP A CA 1
ATOM 1511 C C . ASP A 1 188 ? -17.684 1.498 11.510 1.00 93.25 188 ASP A C 1
ATOM 1513 O O . ASP A 1 188 ? -17.200 1.203 12.609 1.00 93.25 188 ASP A O 1
ATOM 1517 N N . ASP A 1 189 ? -18.316 0.592 10.758 1.00 94.44 189 ASP A N 1
ATOM 1518 C CA . ASP A 1 189 ? -18.430 -0.818 11.142 1.00 94.44 189 ASP A CA 1
ATOM 1519 C C . ASP A 1 189 ? -17.069 -1.532 11.135 1.00 94.44 189 ASP A C 1
ATOM 1521 O O . ASP A 1 189 ? -16.723 -2.222 12.101 1.00 94.44 189 ASP A O 1
ATOM 1525 N N . LEU A 1 190 ? -16.243 -1.308 10.105 1.00 94.00 190 LEU A N 1
ATOM 1526 C CA . LEU A 1 190 ? -14.872 -1.825 10.054 1.00 94.00 190 LEU A CA 1
ATOM 1527 C C . LEU A 1 190 ? -14.084 -1.428 11.310 1.00 94.00 190 LEU A C 1
ATOM 1529 O O . LEU A 1 190 ? -13.506 -2.290 11.980 1.00 94.00 190 LEU A O 1
ATOM 1533 N N . ILE A 1 191 ? -14.101 -0.149 11.686 1.00 96.12 191 ILE A N 1
ATOM 1534 C CA . ILE A 1 191 ? -13.374 0.345 12.861 1.00 96.12 191 ILE A CA 1
ATOM 1535 C C . ILE A 1 191 ? -13.932 -0.249 14.157 1.00 96.12 191 ILE A C 1
ATOM 1537 O O . ILE A 1 191 ? -13.153 -0.712 14.998 1.00 96.12 191 ILE A O 1
ATOM 1541 N N . LYS A 1 192 ? -15.260 -0.343 14.313 1.00 96.94 192 LYS A N 1
ATOM 1542 C CA . LYS A 1 192 ? -15.889 -1.008 15.471 1.00 96.94 192 LYS A CA 1
ATOM 1543 C C . LYS A 1 192 ? -15.440 -2.463 15.606 1.00 96.94 192 LYS A C 1
ATOM 1545 O O . LYS A 1 192 ? -15.055 -2.892 16.701 1.00 96.94 192 LYS A O 1
ATOM 1550 N N . GLN A 1 193 ? -15.437 -3.216 14.507 1.00 97.00 193 GLN A N 1
ATOM 1551 C CA . GLN A 1 193 ? -14.990 -4.608 14.493 1.00 97.00 193 GLN A CA 1
ATOM 1552 C C . GLN A 1 193 ? -13.497 -4.734 14.816 1.00 97.00 193 GLN A C 1
ATOM 1554 O O . GLN A 1 193 ? -13.118 -5.577 15.637 1.00 97.00 193 GLN A O 1
ATOM 1559 N N . LEU A 1 194 ? -12.659 -3.867 14.240 1.00 97.12 194 LEU A N 1
ATOM 1560 C CA . LEU A 1 194 ? -11.223 -3.828 14.505 1.00 97.12 194 LEU A CA 1
ATOM 1561 C C . LEU A 1 194 ? -10.933 -3.563 15.983 1.00 97.12 194 LEU A C 1
ATOM 1563 O O . LEU A 1 194 ? -10.207 -4.331 16.615 1.00 97.12 194 LEU A O 1
ATOM 1567 N N . MET A 1 195 ? -11.546 -2.534 16.566 1.00 97.88 195 MET A N 1
ATOM 1568 C CA . MET A 1 195 ? -11.383 -2.211 17.984 1.00 97.88 195 MET A CA 1
ATOM 1569 C C . MET A 1 195 ? -11.867 -3.337 18.897 1.00 97.88 195 MET A C 1
ATOM 1571 O O . MET A 1 195 ? -11.190 -3.676 19.870 1.00 97.88 195 MET A O 1
ATOM 1575 N N . SER A 1 196 ? -13.015 -3.946 18.588 1.00 98.00 196 SER A N 1
ATOM 1576 C CA . SER A 1 196 ? -13.533 -5.092 19.340 1.00 98.00 196 SER A CA 1
ATOM 1577 C C . SER A 1 196 ? -12.548 -6.264 19.311 1.00 98.00 196 SER A C 1
ATOM 1579 O O . SER A 1 196 ? -12.192 -6.817 20.357 1.00 98.00 196 SER A O 1
ATOM 1581 N N . ALA A 1 197 ? -12.016 -6.600 18.133 1.00 97.69 197 ALA A N 1
ATOM 1582 C CA . ALA A 1 197 ? -11.030 -7.662 17.984 1.00 97.69 197 ALA A CA 1
ATOM 1583 C C . ALA A 1 197 ? -9.721 -7.348 18.731 1.00 97.69 197 ALA A C 1
ATOM 1585 O O . ALA A 1 197 ? -9.205 -8.217 19.439 1.00 97.69 197 ALA A O 1
ATOM 1586 N N . LEU A 1 198 ? -9.228 -6.106 18.653 1.00 97.19 198 LEU A N 1
ATOM 1587 C CA . LEU A 1 198 ? -8.049 -5.624 19.384 1.00 97.19 198 LEU A CA 1
ATOM 1588 C C . LEU A 1 198 ? -8.224 -5.743 20.905 1.00 97.19 198 LEU A C 1
ATOM 1590 O O . LEU A 1 198 ? -7.342 -6.260 21.594 1.00 97.19 198 LEU A O 1
ATOM 1594 N N . LYS A 1 199 ? -9.385 -5.346 21.438 1.00 96.88 199 LYS A N 1
ATOM 1595 C CA . LYS A 1 199 ? -9.711 -5.494 22.866 1.00 96.88 199 LYS A CA 1
ATOM 1596 C C . LYS A 1 199 ? -9.742 -6.969 23.283 1.00 96.88 199 LYS A C 1
ATOM 1598 O O . LYS A 1 199 ? -9.154 -7.330 24.302 1.00 96.88 199 LYS A O 1
ATOM 1603 N N . ARG A 1 200 ? -10.320 -7.854 22.461 1.00 97.19 200 ARG A N 1
ATOM 1604 C CA . ARG A 1 200 ? -10.377 -9.309 22.723 1.00 97.19 200 ARG A CA 1
ATOM 1605 C C . ARG A 1 200 ? -9.006 -9.985 22.762 1.00 97.19 200 ARG A C 1
ATOM 1607 O O . ARG A 1 200 ? -8.837 -10.969 23.482 1.00 97.19 200 ARG A O 1
ATOM 1614 N N . ILE A 1 201 ? -8.022 -9.474 22.021 1.00 96.25 201 ILE A N 1
ATOM 1615 C CA . ILE A 1 201 ? -6.630 -9.957 22.084 1.00 96.25 201 ILE A CA 1
ATOM 1616 C C . ILE A 1 201 ? -5.778 -9.219 23.126 1.00 96.25 201 ILE A C 1
ATOM 1618 O O . ILE A 1 201 ? -4.565 -9.404 23.148 1.00 96.25 201 ILE A O 1
ATOM 1622 N N . ARG A 1 202 ? -6.404 -8.425 24.008 1.00 95.12 202 ARG A N 1
ATOM 1623 C CA . ARG A 1 202 ? -5.753 -7.625 25.060 1.00 95.12 202 ARG A CA 1
ATOM 1624 C C . ARG A 1 202 ? -4.807 -6.537 24.525 1.00 95.12 202 ARG A C 1
ATOM 1626 O O . ARG A 1 202 ? -3.894 -6.113 25.226 1.00 95.12 202 ARG A O 1
ATOM 1633 N N . CYS A 1 203 ? -5.060 -6.024 23.320 1.00 95.06 203 CYS A N 1
ATOM 1634 C CA . CYS A 1 203 ? -4.361 -4.875 22.729 1.00 95.06 203 CYS A CA 1
ATOM 1635 C C . CYS A 1 203 ? -5.167 -3.574 22.872 1.00 95.06 203 CYS A C 1
ATOM 1637 O O . CYS A 1 203 ? -5.343 -2.844 21.898 1.00 95.06 203 CYS A O 1
ATOM 1639 N N . GLY A 1 204 ? -5.646 -3.272 24.086 1.00 95.44 204 GLY A N 1
ATOM 1640 C CA . GLY A 1 204 ? -6.474 -2.086 24.360 1.00 95.44 204 GLY A CA 1
ATOM 1641 C C . GLY A 1 204 ? -5.825 -0.774 23.906 1.00 95.44 204 GLY A C 1
ATOM 1642 O O . GLY A 1 204 ? -6.448 -0.022 23.176 1.00 95.44 204 GLY A O 1
ATOM 1643 N N . LYS A 1 205 ? -4.528 -0.585 24.183 1.00 95.75 205 LYS A N 1
ATOM 1644 C CA . LYS A 1 205 ? -3.777 0.615 23.767 1.00 95.75 205 LYS A CA 1
ATOM 1645 C C . LYS A 1 205 ? -3.801 0.864 22.256 1.00 95.75 205 LYS A C 1
ATOM 1647 O O . LYS A 1 205 ? -3.869 2.005 21.821 1.00 95.75 205 LYS A O 1
ATOM 1652 N N . VAL A 1 206 ? -3.736 -0.203 21.455 1.00 96.06 206 VAL A N 1
ATOM 1653 C CA . VAL A 1 206 ? -3.814 -0.090 19.990 1.00 96.06 206 VAL A CA 1
ATOM 1654 C C . VAL A 1 206 ? -5.246 0.227 19.565 1.00 96.06 206 VAL A C 1
ATOM 1656 O O . VAL A 1 206 ? -5.434 0.991 18.631 1.00 96.06 206 VAL A O 1
ATOM 1659 N N . ALA A 1 207 ? -6.255 -0.313 20.258 1.00 97.25 207 ALA A N 1
ATOM 1660 C CA . ALA A 1 207 ? -7.651 0.041 20.006 1.00 97.25 207 ALA A CA 1
ATOM 1661 C C . ALA A 1 207 ? -7.926 1.524 20.305 1.00 97.25 207 ALA A C 1
ATOM 1663 O O . ALA A 1 207 ? -8.587 2.180 19.509 1.00 97.25 207 ALA A O 1
ATOM 1664 N N . ASP A 1 208 ? -7.380 2.053 21.402 1.00 97.31 208 ASP A N 1
ATOM 1665 C CA . ASP A 1 208 ? -7.521 3.465 21.775 1.00 97.31 208 ASP A CA 1
ATOM 1666 C C . ASP A 1 208 ? -6.815 4.377 20.756 1.00 97.31 208 ASP A C 1
ATOM 1668 O O . ASP A 1 208 ? -7.377 5.383 20.328 1.00 97.31 208 ASP A O 1
ATOM 1672 N N . LEU A 1 209 ? -5.624 3.979 20.287 1.00 96.56 209 LEU A N 1
ATOM 1673 C CA . LEU A 1 209 ? -4.920 4.665 19.199 1.00 96.56 209 LEU A CA 1
ATOM 1674 C C . LEU A 1 209 ? -5.743 4.668 17.902 1.00 96.56 209 LEU A C 1
ATOM 1676 O O . LEU A 1 209 ? -5.859 5.705 17.259 1.00 96.56 209 LEU A O 1
ATOM 1680 N N . VAL A 1 210 ? -6.330 3.527 17.525 1.00 96.81 210 VAL A N 1
ATOM 1681 C CA . VAL A 1 210 ? -7.200 3.422 16.340 1.00 96.81 210 VAL A CA 1
ATOM 1682 C C . VAL A 1 210 ? -8.407 4.342 16.465 1.00 96.81 210 VAL A C 1
ATOM 1684 O O . VAL A 1 210 ? -8.718 5.045 15.509 1.00 96.81 210 VAL A O 1
ATOM 1687 N N . GLN A 1 211 ? -9.060 4.371 17.630 1.00 97.38 211 GLN A N 1
ATOM 1688 C CA . GLN A 1 211 ? -10.190 5.265 17.872 1.00 97.38 211 GLN A CA 1
ATOM 1689 C C . GLN A 1 211 ? -9.784 6.733 17.719 1.00 97.38 211 GLN A C 1
ATOM 1691 O O . GLN A 1 211 ? -10.511 7.484 17.073 1.00 97.38 211 GLN A O 1
ATOM 1696 N N . SER A 1 212 ? -8.639 7.139 18.279 1.00 97.25 212 SER A N 1
ATOM 1697 C CA . SER A 1 212 ? -8.140 8.513 18.139 1.00 97.25 212 SER A CA 1
ATOM 1698 C C . SER A 1 212 ? -7.896 8.858 16.673 1.00 97.25 212 SER A C 1
ATOM 1700 O O . SER A 1 212 ? -8.507 9.789 16.166 1.00 97.25 212 SER A O 1
ATOM 1702 N N . LEU A 1 213 ? -7.096 8.051 15.965 1.00 95.94 213 LEU A N 1
ATOM 1703 C CA . LEU A 1 213 ? -6.747 8.310 14.563 1.00 95.94 213 LEU A CA 1
ATOM 1704 C C . LEU A 1 213 ? -7.976 8.348 13.654 1.00 95.94 213 LEU A C 1
ATOM 1706 O O . LEU A 1 213 ? -8.043 9.159 12.736 1.00 95.94 213 LEU A O 1
ATOM 1710 N N . TYR A 1 214 ? -8.951 7.475 13.901 1.00 95.69 214 TYR A N 1
ATOM 1711 C CA . TYR A 1 214 ? -10.189 7.463 13.134 1.00 95.69 214 TYR A CA 1
ATOM 1712 C C . TYR A 1 214 ? -11.075 8.680 13.425 1.00 95.69 214 TYR A C 1
ATOM 1714 O O . TYR A 1 214 ? -11.713 9.200 12.514 1.00 95.69 214 TYR A O 1
ATOM 1722 N N . SER A 1 215 ? -11.099 9.158 14.672 1.00 96.00 215 SER A N 1
ATOM 1723 C CA . SER A 1 215 ? -11.837 10.376 15.036 1.00 96.00 215 SER A CA 1
ATOM 1724 C C . SER A 1 215 ? -11.217 11.605 14.364 1.00 96.00 215 SER A C 1
ATOM 1726 O O . SER A 1 215 ? -11.947 12.401 13.784 1.00 96.00 215 SER A O 1
ATOM 1728 N N . ASP A 1 216 ? -9.883 11.698 14.349 1.00 94.56 216 ASP A N 1
ATOM 1729 C CA . ASP A 1 216 ? -9.146 12.773 13.668 1.00 94.56 216 ASP A CA 1
ATOM 1730 C C . ASP A 1 216 ? -9.406 12.763 12.150 1.00 94.56 216 ASP A C 1
ATOM 1732 O O . ASP A 1 216 ? -9.626 13.802 11.531 1.00 94.56 216 ASP A O 1
ATOM 1736 N N . LEU A 1 217 ? -9.422 11.571 11.548 1.00 92.25 217 LEU A N 1
ATOM 1737 C CA . LEU A 1 217 ? -9.724 11.363 10.131 1.00 92.25 217 LEU A CA 1
ATOM 1738 C C . LEU A 1 217 ? -11.172 11.741 9.792 1.00 92.25 217 LEU A C 1
ATOM 1740 O O . LEU A 1 217 ? -11.414 12.399 8.784 1.00 92.25 217 LEU A O 1
ATOM 1744 N N . LYS A 1 218 ? -12.133 11.381 10.650 1.00 93.19 218 LYS A N 1
ATOM 1745 C CA . LYS A 1 218 ? -13.542 11.756 10.482 1.00 93.19 218 LYS A CA 1
ATOM 1746 C C . LYS A 1 218 ? -13.741 13.267 10.582 1.00 93.19 218 LYS A C 1
ATOM 1748 O O . LYS A 1 218 ? -14.484 13.817 9.776 1.00 93.19 218 LYS A O 1
ATOM 1753 N N . GLN A 1 219 ? -13.051 13.924 11.516 1.00 94.06 219 GLN A N 1
ATOM 1754 C CA . GLN A 1 219 ? -13.082 15.380 11.645 1.00 94.06 219 GLN A CA 1
ATOM 1755 C C . GLN A 1 219 ? -12.532 16.057 10.386 1.00 94.06 219 GLN A C 1
ATOM 1757 O O . GLN A 1 219 ? -13.198 16.913 9.821 1.00 94.06 219 GLN A O 1
ATOM 1762 N N . LYS A 1 220 ? -11.376 15.603 9.883 1.00 92.44 220 LYS A N 1
ATOM 1763 C CA . LYS A 1 220 ? -10.777 16.135 8.650 1.00 92.44 220 LYS A CA 1
ATOM 1764 C C . LYS A 1 220 ? -11.747 16.085 7.461 1.00 92.44 220 LYS A C 1
ATOM 1766 O O . LYS A 1 220 ? -11.855 17.064 6.734 1.00 92.44 220 LYS A O 1
ATOM 1771 N N . TYR A 1 221 ? -12.472 14.978 7.275 1.00 90.25 221 TYR A N 1
ATOM 1772 C CA . TYR A 1 221 ? -13.464 14.876 6.196 1.00 90.25 221 TYR A CA 1
ATOM 1773 C C . TYR A 1 221 ? -14.664 15.807 6.389 1.00 90.25 221 TYR A C 1
ATOM 1775 O O . TYR A 1 221 ? -15.167 16.353 5.412 1.00 90.25 221 TYR A O 1
ATOM 1783 N N . GLN A 1 222 ? -15.117 16.002 7.629 1.00 92.81 222 GLN A N 1
ATOM 1784 C CA . GLN A 1 222 ? -16.191 16.952 7.930 1.00 92.81 222 GLN A CA 1
ATOM 1785 C C . GLN A 1 222 ? -15.760 18.392 7.633 1.00 92.81 222 GLN A C 1
ATOM 1787 O O . GLN A 1 222 ? -16.527 19.136 7.024 1.00 92.81 222 GLN A O 1
ATOM 1792 N N . ASP A 1 223 ? -14.525 18.748 7.994 1.00 92.88 223 ASP A N 1
ATOM 1793 C CA . ASP A 1 223 ? -13.946 20.064 7.721 1.00 92.88 223 ASP A CA 1
ATOM 1794 C C . ASP A 1 223 ? -13.796 20.303 6.202 1.00 92.88 223 ASP A C 1
ATOM 1796 O O . ASP A 1 223 ? -14.111 21.385 5.708 1.00 92.88 223 ASP A O 1
ATOM 1800 N N . GLU A 1 224 ? -13.362 19.290 5.438 1.00 91.19 224 GLU A N 1
ATOM 1801 C CA . GLU A 1 224 ? -13.270 19.352 3.969 1.00 91.19 224 GLU A CA 1
ATOM 1802 C C . GLU A 1 224 ? -14.654 19.505 3.311 1.00 91.19 224 GLU A C 1
ATOM 1804 O O . GLU A 1 224 ? -14.830 20.348 2.431 1.00 91.19 224 GLU A O 1
ATOM 1809 N N . GLU A 1 225 ? -15.662 18.754 3.765 1.00 92.12 225 GLU A N 1
ATOM 1810 C CA . GLU A 1 225 ? -17.036 18.847 3.254 1.00 92.12 225 GLU A CA 1
ATOM 1811 C C . GLU A 1 225 ? -17.695 20.194 3.596 1.00 92.12 225 GLU A C 1
ATOM 1813 O O . GLU A 1 225 ? -18.450 20.756 2.798 1.00 92.12 225 GLU A O 1
ATOM 1818 N N . GLU A 1 226 ? -17.436 20.741 4.784 1.00 94.56 226 GLU A N 1
ATOM 1819 C CA . GLU A 1 226 ? -17.876 22.087 5.155 1.00 94.56 226 GLU A CA 1
ATOM 1820 C C . GLU A 1 226 ? -17.193 23.158 4.298 1.00 94.56 226 GLU A C 1
ATOM 1822 O O . GLU A 1 226 ? -17.875 24.034 3.763 1.00 94.56 226 GLU A O 1
ATOM 1827 N N . ALA A 1 227 ? -15.882 23.046 4.073 1.00 92.75 227 ALA A N 1
ATOM 1828 C CA . ALA A 1 227 ? -15.150 23.956 3.198 1.00 92.75 227 ALA A CA 1
ATOM 1829 C C . ALA A 1 227 ? -15.682 23.927 1.754 1.00 92.75 227 ALA A C 1
ATOM 1831 O O . ALA A 1 227 ? -15.864 24.983 1.144 1.00 92.75 227 ALA A O 1
ATOM 1832 N N . GLU A 1 228 ? -15.984 22.746 1.207 1.00 93.00 228 GLU A N 1
ATOM 1833 C CA . GLU A 1 228 ? -16.594 22.626 -0.121 1.00 93.00 228 GLU A CA 1
ATOM 1834 C C . GLU A 1 228 ? -17.991 23.251 -0.186 1.00 93.00 228 GLU A C 1
ATOM 1836 O O . GLU A 1 228 ? -18.313 23.918 -1.172 1.00 93.00 228 GLU A O 1
ATOM 1841 N N . ARG A 1 229 ? -18.813 23.080 0.858 1.00 94.75 229 ARG A N 1
ATOM 1842 C CA . ARG A 1 229 ? -20.139 23.715 0.939 1.00 94.75 229 ARG A CA 1
ATOM 1843 C C . ARG A 1 229 ? -20.037 25.238 0.940 1.00 94.75 229 ARG A C 1
ATOM 1845 O O . ARG A 1 229 ? -20.757 25.882 0.183 1.00 94.75 229 ARG A O 1
ATOM 1852 N N . VAL A 1 230 ? -19.110 25.803 1.714 1.00 94.88 230 VAL A N 1
ATOM 1853 C CA . VAL A 1 230 ? -18.862 27.254 1.743 1.00 94.88 230 VAL A CA 1
ATOM 1854 C C . VAL A 1 230 ? -18.382 27.763 0.382 1.00 94.88 230 VAL A C 1
ATOM 1856 O O . VAL A 1 230 ? -18.842 28.804 -0.078 1.00 94.88 230 VAL A O 1
ATOM 1859 N N . ILE A 1 231 ? -17.489 27.034 -0.300 1.00 93.88 231 ILE A N 1
ATOM 1860 C CA . ILE A 1 231 ? -17.012 27.425 -1.636 1.00 93.88 231 ILE A CA 1
ATOM 1861 C C . ILE A 1 231 ? -18.161 27.450 -2.648 1.00 93.88 231 ILE A C 1
ATOM 1863 O O . ILE A 1 231 ? -18.266 28.428 -3.385 1.00 93.88 231 ILE A O 1
ATOM 1867 N N . ARG A 1 232 ? -19.022 26.423 -2.666 1.00 94.44 232 ARG A N 1
ATOM 1868 C CA . ARG A 1 232 ? -20.182 26.379 -3.573 1.00 94.44 232 ARG A CA 1
ATOM 1869 C C . ARG A 1 232 ? -21.148 27.528 -3.307 1.00 94.44 232 ARG A C 1
ATOM 1871 O O . ARG A 1 232 ? -21.561 28.188 -4.249 1.00 94.44 232 ARG A O 1
ATOM 1878 N N . GLN A 1 233 ? -21.423 27.826 -2.038 1.00 94.25 233 GLN A N 1
ATOM 1879 C CA . GLN A 1 233 ? -22.292 28.943 -1.670 1.00 94.25 233 GLN A CA 1
ATOM 1880 C C . GLN A 1 233 ? -21.726 30.297 -2.136 1.00 94.25 233 GLN A C 1
ATOM 1882 O O . GLN A 1 233 ? -22.453 31.110 -2.692 1.00 94.25 233 GLN A O 1
ATOM 1887 N N . LEU A 1 234 ? -20.414 30.520 -1.995 1.00 93.62 234 LEU A N 1
ATOM 1888 C CA . LEU A 1 234 ? -19.761 31.740 -2.490 1.00 93.62 234 LEU A CA 1
ATOM 1889 C C . LEU A 1 234 ? -19.742 31.842 -4.025 1.00 93.62 234 LEU A C 1
ATOM 1891 O O . LEU A 1 234 ? -19.694 32.947 -4.566 1.00 93.62 234 LEU A O 1
ATOM 1895 N N . GLU A 1 235 ? -19.707 30.711 -4.731 1.00 94.00 235 GLU A N 1
ATOM 1896 C CA . GLU A 1 235 ? -19.805 30.677 -6.194 1.00 94.00 235 GLU A CA 1
ATOM 1897 C C . GLU A 1 235 ? -21.230 31.005 -6.657 1.00 94.00 235 GLU A C 1
ATOM 1899 O O . GLU A 1 235 ? -21.385 31.829 -7.556 1.00 94.00 235 GLU A O 1
ATOM 1904 N N . GLU A 1 236 ? -22.248 30.468 -5.979 1.00 93.44 236 GLU A N 1
ATOM 1905 C CA . GLU A 1 236 ? -23.663 30.787 -6.214 1.00 93.44 236 GLU A CA 1
ATOM 1906 C C . GLU A 1 236 ? -23.976 32.269 -5.933 1.00 93.44 236 GLU A C 1
ATOM 1908 O O . GLU A 1 236 ? -24.589 32.939 -6.766 1.00 93.44 236 GLU A O 1
ATOM 1913 N N . ASP A 1 237 ? -23.488 32.823 -4.817 1.00 93.19 237 ASP A N 1
ATOM 1914 C CA . ASP A 1 237 ? -23.692 34.237 -4.465 1.00 93.19 237 ASP A CA 1
ATOM 1915 C C . ASP A 1 237 ? -23.051 35.188 -5.498 1.00 93.19 237 ASP A C 1
ATOM 1917 O O . ASP A 1 237 ? -23.591 36.252 -5.804 1.00 93.19 237 ASP A O 1
ATOM 1921 N N . ARG A 1 238 ? -21.917 34.799 -6.099 1.00 91.62 238 ARG A N 1
ATOM 1922 C CA . ARG A 1 238 ? -21.218 35.605 -7.116 1.00 91.62 238 ARG A CA 1
ATOM 1923 C C . ARG A 1 238 ? -21.936 35.627 -8.469 1.00 91.62 238 ARG A C 1
ATOM 1925 O O . ARG A 1 238 ? -21.752 36.579 -9.231 1.00 91.62 238 ARG A O 1
ATOM 1932 N N . GLU A 1 239 ? -22.705 34.594 -8.802 1.00 87.38 239 GLU A N 1
ATOM 1933 C CA . GLU A 1 239 ? -23.485 34.553 -10.045 1.00 87.38 239 GLU A CA 1
ATOM 1934 C C . GLU A 1 239 ? -24.702 35.489 -9.995 1.00 87.38 239 GLU A C 1
ATOM 1936 O O . GLU A 1 239 ? -25.104 36.012 -11.034 1.00 87.38 239 GLU A O 1
ATOM 1941 N N . LEU A 1 240 ? -25.236 35.779 -8.803 1.00 80.38 240 LEU A N 1
ATOM 1942 C CA . LEU A 1 240 ? -26.380 36.682 -8.620 1.00 80.38 240 LEU A CA 1
ATOM 1943 C C . LEU A 1 240 ? -26.027 38.171 -8.779 1.00 80.38 240 LEU A C 1
ATOM 1945 O O . LEU A 1 240 ? -26.890 38.956 -9.169 1.00 80.38 240 LEU A O 1
ATOM 1949 N N . ASP A 1 241 ? -24.769 38.552 -8.548 1.00 77.62 241 ASP A N 1
ATOM 1950 C CA . ASP A 1 241 ? -24.286 39.932 -8.715 1.00 77.62 241 ASP A CA 1
ATOM 1951 C C . ASP A 1 241 ? -23.871 40.271 -10.164 1.00 77.62 241 ASP A C 1
ATOM 1953 O O . ASP A 1 241 ? -23.551 41.424 -10.471 1.00 77.62 241 ASP A O 1
ATOM 1957 N N . GLN A 1 242 ? -23.882 39.300 -11.088 1.00 69.31 242 GLN A N 1
ATOM 1958 C CA . GLN A 1 242 ? -23.726 39.580 -12.520 1.00 69.31 242 GLN A CA 1
ATOM 1959 C C . GLN A 1 242 ? -25.055 40.068 -13.098 1.00 69.31 242 GLN A C 1
ATOM 1961 O O . GLN A 1 242 ? -25.799 39.318 -13.725 1.00 69.31 242 GLN A O 1
ATOM 1966 N N . ASP A 1 243 ? -25.337 41.352 -12.881 1.00 70.81 243 ASP A N 1
ATOM 1967 C CA . ASP A 1 243 ? -26.473 42.054 -13.472 1.00 70.81 243 ASP A CA 1
ATOM 1968 C C . ASP A 1 243 ? -26.467 41.871 -15.010 1.00 70.81 243 ASP A C 1
ATOM 1970 O O . ASP A 1 243 ? -25.535 42.331 -15.682 1.00 70.81 243 ASP A O 1
ATOM 1974 N N . PRO A 1 244 ? -27.483 41.223 -15.618 1.00 63.19 244 PRO A N 1
ATOM 1975 C CA . PRO A 1 244 ? -27.574 41.060 -17.072 1.00 63.19 244 PRO A CA 1
ATOM 1976 C C . PRO A 1 244 ? -27.847 42.387 -17.819 1.00 63.19 244 PRO A C 1
ATOM 1978 O O . PRO A 1 244 ? -28.106 42.385 -19.024 1.00 63.19 244 PRO A O 1
ATOM 1981 N N . GLY A 1 245 ? -27.799 43.526 -17.121 1.00 62.72 245 GLY A N 1
ATOM 1982 C CA . GLY A 1 245 ? -28.316 44.821 -17.548 1.00 62.72 245 GLY A CA 1
ATOM 1983 C C . GLY A 1 245 ? -27.396 45.765 -18.330 1.00 62.72 245 GLY A C 1
ATOM 1984 O O . GLY A 1 245 ? -27.835 46.876 -18.607 1.00 62.72 245 GLY A O 1
ATOM 1985 N N . TYR A 1 246 ? -26.175 45.392 -18.737 1.00 58.88 246 TYR A N 1
ATOM 1986 C CA . TYR A 1 246 ? -25.374 46.242 -19.643 1.00 58.88 246 TYR A CA 1
ATOM 1987 C C . TYR A 1 246 ? -25.332 45.687 -21.073 1.00 58.88 246 TYR A C 1
ATOM 1989 O O . TYR A 1 246 ? -24.294 45.274 -21.593 1.00 58.88 246 TYR A O 1
ATOM 1997 N N . GLN A 1 247 ? -26.484 45.731 -21.752 1.00 59.34 247 GLN A N 1
ATOM 1998 C CA . GLN A 1 247 ? -26.506 45.873 -23.210 1.00 59.34 247 GLN A CA 1
ATOM 1999 C C . GLN A 1 247 ? -26.006 47.284 -23.542 1.00 59.34 247 GLN A C 1
ATOM 2001 O O . GLN A 1 247 ? -26.785 48.216 -23.709 1.00 59.34 247 GLN A O 1
ATOM 2006 N N . GLY A 1 248 ? -24.683 47.449 -23.571 1.00 59.50 248 GLY A N 1
ATOM 2007 C CA . GLY A 1 248 ? -24.056 48.665 -24.068 1.00 59.50 248 GLY A CA 1
ATOM 2008 C C . GLY A 1 248 ? -24.391 48.841 -25.545 1.00 59.50 248 GLY A C 1
ATOM 2009 O O . GLY A 1 248 ? -23.863 48.127 -26.399 1.00 59.50 248 GLY A O 1
ATOM 2010 N N . GLU A 1 249 ? -25.288 49.778 -25.833 1.00 57.88 249 GLU A N 1
ATOM 2011 C CA . GLU A 1 249 ? -25.497 50.316 -27.168 1.00 57.88 249 GLU A CA 1
ATOM 2012 C C . GLU A 1 249 ? -24.170 50.843 -27.744 1.00 57.88 249 GLU A C 1
ATOM 2014 O O . GLU A 1 249 ? -23.437 51.581 -27.091 1.00 57.88 249 GLU A O 1
ATOM 2019 N N . GLY A 1 250 ? -23.885 50.457 -28.991 1.00 57.53 250 GLY A N 1
ATOM 2020 C CA . GLY A 1 250 ? -23.198 51.281 -29.991 1.00 57.53 250 GLY A CA 1
ATOM 2021 C C . GLY A 1 250 ? -21.870 51.941 -29.606 1.00 57.53 250 GLY A C 1
ATOM 2022 O O . GLY A 1 250 ? -21.820 53.145 -29.383 1.00 57.53 250 GLY A O 1
ATOM 2023 N N . GLY A 1 251 ? -20.769 51.191 -29.678 1.00 56.47 251 GLY A N 1
ATOM 2024 C CA . GLY A 1 251 ? -19.416 51.750 -29.762 1.00 56.47 251 GLY A CA 1
ATOM 2025 C C . GLY A 1 251 ? -18.712 51.249 -31.019 1.00 56.47 251 GLY A C 1
ATOM 2026 O O . GLY A 1 251 ? -18.330 50.083 -31.091 1.00 56.47 251 GLY A O 1
ATOM 2027 N N . GLU A 1 252 ? -18.586 52.117 -32.020 1.00 56.62 252 GLU A N 1
ATOM 2028 C CA . GLU A 1 252 ? -17.951 51.860 -33.316 1.00 56.62 252 GLU A CA 1
ATOM 2029 C C . GLU A 1 252 ? -16.541 51.258 -33.174 1.00 56.62 252 GLU A C 1
ATOM 2031 O O . GLU A 1 252 ? -15.661 51.812 -32.514 1.00 56.62 252 GLU A O 1
ATOM 2036 N N . GLN A 1 253 ? -16.308 50.119 -33.833 1.00 54.75 253 GLN A N 1
ATOM 2037 C CA . GLN A 1 253 ? -14.972 49.545 -33.984 1.00 54.75 253 GLN A CA 1
ATOM 2038 C C . GLN A 1 253 ? -14.158 50.346 -35.016 1.00 54.75 253 GLN A C 1
ATOM 2040 O O . GLN A 1 253 ? -14.619 50.518 -36.149 1.00 54.75 253 GLN A O 1
ATOM 2045 N N . PRO A 1 254 ? -12.915 50.759 -34.708 1.00 53.50 254 PRO A N 1
ATOM 2046 C CA . PRO A 1 254 ? -12.000 51.251 -35.724 1.00 53.50 254 PRO A CA 1
ATOM 2047 C C . PRO A 1 254 ? -11.516 50.087 -36.600 1.00 53.50 254 PRO A C 1
ATOM 2049 O O . PRO A 1 254 ? -10.941 49.108 -36.122 1.00 53.50 254 PRO A O 1
ATOM 2052 N N . ARG A 1 255 ? -11.747 50.221 -37.911 1.00 49.62 255 ARG A N 1
ATOM 2053 C CA . ARG A 1 255 ? -11.184 49.369 -38.967 1.00 49.62 255 ARG A CA 1
ATOM 2054 C C . ARG A 1 255 ? -9.657 49.399 -38.896 1.00 49.62 255 ARG A C 1
ATOM 2056 O O . ARG A 1 255 ? -9.045 50.410 -39.236 1.00 49.62 255 ARG A O 1
ATOM 2063 N N . VAL A 1 256 ? -9.043 48.283 -38.515 1.00 53.12 256 VAL A N 1
ATOM 2064 C CA . VAL A 1 256 ? -7.606 48.059 -38.697 1.00 53.12 256 VAL A CA 1
ATOM 2065 C C . VAL A 1 256 ? -7.401 47.223 -39.957 1.00 53.12 256 VAL A C 1
ATOM 2067 O O . VAL A 1 256 ? -7.783 46.059 -40.006 1.00 53.12 256 VAL A O 1
ATOM 2070 N N . GLY A 1 257 ? -6.834 47.904 -40.954 1.00 48.03 257 GLY A N 1
ATOM 2071 C CA . GLY A 1 257 ? -5.999 47.436 -42.062 1.00 48.03 257 GLY A CA 1
ATOM 2072 C C . GLY A 1 257 ? -6.073 45.975 -42.490 1.00 48.03 257 GLY A C 1
ATOM 2073 O O . GLY A 1 257 ? -5.545 45.085 -41.829 1.00 48.03 257 GLY A O 1
ATOM 2074 N N . GLU A 1 258 ? -6.611 45.793 -43.691 1.00 48.84 258 GLU A N 1
ATOM 2075 C CA . GLU A 1 258 ? -6.455 44.623 -44.547 1.00 48.84 258 GLU A CA 1
ATOM 2076 C C . GLU A 1 258 ? -4.966 44.369 -44.848 1.00 48.84 258 GLU A C 1
ATOM 2078 O O . GLU A 1 258 ? -4.274 45.216 -45.411 1.00 48.84 258 GLU A O 1
ATOM 2083 N N . GLY A 1 259 ? -4.477 43.190 -44.467 1.00 45.25 259 GLY A N 1
ATOM 2084 C CA . GLY A 1 259 ? -3.233 42.612 -44.961 1.00 45.25 259 GLY A CA 1
ATOM 2085 C C . GLY A 1 259 ? -3.564 41.362 -45.767 1.00 45.25 259 GLY A C 1
ATOM 2086 O O . GLY A 1 259 ? -3.980 40.353 -45.200 1.00 45.25 259 GLY A O 1
ATOM 2087 N N . GLU A 1 260 ? -3.417 41.460 -47.087 1.00 52.47 260 GLU A N 1
ATOM 2088 C CA . GLU A 1 260 ? -3.584 40.379 -48.059 1.00 52.47 260 GLU A CA 1
ATOM 2089 C C . GLU A 1 260 ? -2.689 39.175 -47.740 1.00 52.47 260 GLU A C 1
ATOM 2091 O O . GLU A 1 260 ? -1.464 39.279 -47.770 1.00 52.47 260 GLU A O 1
ATOM 2096 N N . ILE A 1 261 ? -3.292 37.996 -47.557 1.00 44.06 261 ILE A N 1
ATOM 2097 C CA . ILE A 1 261 ? -2.631 36.722 -47.862 1.00 44.06 261 ILE A CA 1
ATOM 2098 C C . ILE A 1 261 ? -3.613 35.846 -48.651 1.00 44.06 261 ILE A C 1
ATOM 2100 O O . ILE A 1 261 ? -4.679 35.463 -48.171 1.00 44.06 261 ILE A O 1
ATOM 2104 N N . GLN A 1 262 ? -3.222 35.564 -49.895 1.00 43.88 262 GLN A N 1
ATOM 2105 C CA . GLN A 1 262 ? -3.858 34.669 -50.865 1.00 43.88 262 GLN A CA 1
ATOM 2106 C C . GLN A 1 262 ? -4.206 33.283 -50.294 1.00 43.88 262 GLN A C 1
ATOM 2108 O O . GLN A 1 262 ? -3.350 32.655 -49.668 1.00 43.88 262 GLN A O 1
ATOM 2113 N N . PRO A 1 263 ? -5.370 32.707 -50.651 1.00 46.12 263 PRO A N 1
ATOM 2114 C CA . PRO A 1 263 ? -5.584 31.273 -50.585 1.00 46.12 263 PRO A CA 1
ATOM 2115 C C . PRO A 1 263 ? -5.455 30.658 -51.982 1.00 46.12 263 PRO A C 1
ATOM 2117 O O . PRO A 1 263 ? -6.118 31.076 -52.933 1.00 46.12 263 PRO A O 1
ATOM 2120 N N . CYS A 1 264 ? -4.647 29.607 -52.097 1.00 32.59 264 CYS A N 1
ATOM 2121 C CA . CYS A 1 264 ? -4.628 28.768 -53.282 1.00 32.59 264 CYS A CA 1
ATOM 2122 C C . CYS A 1 264 ? -4.769 27.290 -52.896 1.00 32.59 264 CYS A C 1
ATOM 2124 O O . CYS A 1 264 ? -4.008 26.764 -52.092 1.00 32.59 264 CYS A O 1
ATOM 2126 N N . VAL A 1 265 ? -5.716 26.653 -53.590 1.00 34.41 265 VAL A N 1
ATOM 2127 C CA . VAL A 1 265 ? -5.870 25.216 -53.875 1.00 34.41 265 VAL A CA 1
ATOM 2128 C C . VAL A 1 265 ? -6.798 24.374 -52.973 1.00 34.41 265 VAL A C 1
ATOM 2130 O O . VAL A 1 265 ? -6.464 23.892 -51.897 1.00 34.41 265 VAL A O 1
ATOM 2133 N N . ARG A 1 266 ? -7.981 24.143 -53.566 1.00 34.78 266 ARG A N 1
ATOM 2134 C CA . ARG A 1 266 ? -8.942 23.034 -53.419 1.00 34.78 266 ARG A CA 1
ATOM 2135 C C . ARG A 1 266 ? -8.287 21.648 -53.297 1.00 34.78 266 ARG A C 1
ATOM 2137 O O . ARG A 1 266 ? -7.445 21.333 -54.123 1.00 34.78 266 ARG A O 1
ATOM 2144 N N . TYR A 1 267 ? -8.865 20.766 -52.474 1.00 32.47 267 TYR A N 1
ATOM 2145 C CA . TYR A 1 267 ? -9.524 19.530 -52.943 1.00 32.47 267 TYR A CA 1
ATOM 2146 C C . TYR A 1 267 ? -10.579 19.053 -51.932 1.00 32.47 267 TYR A C 1
ATOM 2148 O O . TYR A 1 267 ? -10.425 19.208 -50.725 1.00 32.47 267 TYR A O 1
ATOM 2156 N N . SER A 1 268 ? -11.687 18.542 -52.473 1.00 32.66 268 SER A N 1
ATOM 2157 C CA . SER A 1 268 ? -12.927 18.164 -51.794 1.00 32.66 268 SER A CA 1
ATOM 2158 C C . SER A 1 268 ? -13.074 16.647 -51.608 1.00 32.66 268 SER A C 1
ATOM 2160 O O . SER A 1 268 ? -12.347 15.875 -52.227 1.00 32.66 268 SER A O 1
ATOM 2162 N N . TYR A 1 269 ? -14.137 16.292 -50.866 1.00 32.28 269 TYR A N 1
ATOM 2163 C CA . TYR A 1 269 ? -14.701 14.974 -50.508 1.00 32.28 269 TYR A CA 1
ATOM 2164 C C . TYR A 1 269 ? -14.057 14.317 -49.277 1.00 32.28 269 TYR A C 1
ATOM 2166 O O . TYR A 1 269 ? -12.900 13.936 -49.312 1.00 32.28 269 TYR A O 1
ATOM 2174 N N . GLY A 1 270 ? -14.728 14.111 -48.143 1.00 30.72 270 GLY A N 1
ATOM 2175 C CA . GLY A 1 270 ? -16.125 14.302 -47.746 1.00 30.72 270 GLY A CA 1
ATOM 2176 C C . GLY A 1 270 ? -16.434 13.321 -46.607 1.00 30.72 270 GLY A C 1
ATOM 2177 O O . GLY A 1 270 ? -16.084 12.158 -46.746 1.00 30.72 270 GLY A O 1
ATOM 2178 N N . SER A 1 271 ? -17.027 13.773 -45.494 1.00 29.23 271 SER A N 1
ATOM 2179 C CA . SER A 1 271 ? -17.952 12.996 -44.637 1.00 29.23 271 SER A CA 1
ATOM 2180 C C . SER A 1 271 ? -18.301 13.774 -43.354 1.00 29.23 271 SER A C 1
ATOM 2182 O O . SER A 1 271 ? -17.528 13.862 -42.408 1.00 29.23 271 SER A O 1
ATOM 2184 N N . THR A 1 272 ? -19.464 14.416 -43.417 1.00 35.94 272 THR A N 1
ATOM 2185 C CA . THR A 1 272 ? -20.532 14.584 -42.416 1.00 35.94 272 THR A CA 1
ATOM 2186 C C . THR A 1 272 ? -20.319 14.411 -40.888 1.00 35.94 272 THR A C 1
ATOM 2188 O O . THR A 1 272 ? -19.965 13.338 -40.412 1.00 35.94 272 THR A O 1
ATOM 2191 N N . TYR A 1 273 ? -20.809 15.447 -40.172 1.00 33.56 273 TYR A N 1
ATOM 2192 C CA . TYR A 1 273 ? -21.376 15.536 -38.802 1.00 33.56 273 TYR A CA 1
ATOM 2193 C C . TYR A 1 273 ? -20.443 15.597 -37.571 1.00 33.56 273 TYR A C 1
ATOM 2195 O O . TYR A 1 273 ? -20.004 14.577 -37.062 1.00 33.56 273 TYR A O 1
ATOM 2203 N N . PHE A 1 274 ? -20.228 16.799 -37.014 1.00 30.34 274 PHE A N 1
ATOM 2204 C CA . PHE A 1 274 ? -20.952 17.401 -35.865 1.00 30.34 274 PHE A CA 1
ATOM 2205 C C . PHE A 1 274 ? -20.111 18.582 -35.337 1.00 30.34 274 PHE A C 1
ATOM 2207 O O . PHE A 1 274 ? -18.984 18.409 -34.883 1.00 30.34 274 PHE A O 1
ATOM 2214 N N . SER A 1 275 ? -20.639 19.803 -35.442 1.00 31.83 275 SER A N 1
ATOM 2215 C CA . SER A 1 275 ? -19.947 21.032 -35.042 1.00 31.83 275 SER A CA 1
ATOM 2216 C C . SER A 1 275 ? -20.309 21.396 -33.602 1.00 31.83 275 SER A C 1
ATOM 2218 O O . SER A 1 275 ? -21.332 22.035 -33.366 1.00 31.83 275 SER A O 1
ATOM 2220 N N . SER A 1 276 ? -19.454 21.026 -32.650 1.00 34.66 276 SER A N 1
ATOM 2221 C CA . SER A 1 276 ? -19.468 21.563 -31.285 1.00 34.66 276 SER A CA 1
ATOM 2222 C C . SER A 1 276 ? -18.534 22.771 -31.230 1.00 34.66 276 SER A C 1
ATOM 2224 O O . SER A 1 276 ? -17.337 22.649 -31.487 1.00 34.66 276 SER A O 1
ATOM 2226 N N . ARG A 1 277 ? -19.093 23.951 -30.938 1.00 34.38 277 ARG A N 1
ATOM 2227 C CA . ARG A 1 277 ? -18.348 25.198 -30.707 1.00 34.38 277 ARG A CA 1
ATOM 2228 C C . ARG A 1 277 ? -17.261 24.976 -29.650 1.00 34.38 277 ARG A C 1
ATOM 2230 O O . ARG A 1 277 ? -17.530 24.410 -28.595 1.00 34.38 277 ARG A O 1
ATOM 2237 N N . GLY A 1 278 ? -16.048 25.428 -29.958 1.00 36.81 278 GLY A N 1
ATOM 2238 C CA . GLY A 1 278 ? -14.873 25.272 -29.111 1.00 36.81 278 GLY A CA 1
ATOM 2239 C C . GLY A 1 278 ? -14.986 26.037 -27.795 1.00 36.81 278 GLY A C 1
ATOM 2240 O O . GLY A 1 278 ? -15.068 27.262 -27.788 1.00 36.81 278 GLY A O 1
ATOM 2241 N N . MET A 1 279 ? -14.922 25.300 -26.688 1.00 40.06 279 MET A N 1
ATOM 2242 C CA . MET A 1 279 ? -14.401 25.813 -25.424 1.00 40.06 279 MET A CA 1
ATOM 2243 C C . MET A 1 279 ? -12.901 25.516 -25.397 1.00 40.06 279 MET A C 1
ATOM 2245 O O . MET A 1 279 ? -12.487 24.414 -25.751 1.00 40.06 279 MET A O 1
ATOM 2249 N N . ASN A 1 280 ? -12.089 26.505 -25.026 1.00 41.25 280 ASN A N 1
ATOM 2250 C CA . ASN A 1 280 ? -10.648 26.356 -24.824 1.00 41.25 280 ASN A CA 1
ATOM 2251 C C . ASN A 1 280 ? -10.408 25.951 -23.353 1.00 41.25 280 ASN A C 1
ATOM 2253 O O . ASN A 1 280 ? -10.369 26.834 -22.496 1.00 41.25 280 ASN A O 1
ATOM 2257 N N . PRO A 1 281 ? -10.223 24.656 -23.023 1.00 46.78 281 PRO A N 1
ATOM 2258 C CA . PRO A 1 281 ? -10.132 24.186 -21.632 1.00 46.78 281 PRO A CA 1
ATOM 2259 C C . PRO A 1 281 ? -8.883 24.691 -20.890 1.00 46.78 281 PRO A C 1
ATOM 2261 O O . PRO A 1 281 ? -8.786 24.594 -19.670 1.00 46.78 281 PRO A O 1
ATOM 2264 N N . THR A 1 282 ? -7.906 25.243 -21.606 1.00 49.06 282 THR A N 1
ATOM 2265 C CA . THR A 1 282 ? -6.654 25.750 -21.038 1.00 49.06 282 THR A CA 1
ATOM 2266 C C . THR A 1 282 ? -6.788 27.117 -20.374 1.00 49.06 282 THR A C 1
ATOM 2268 O O . THR A 1 282 ? -5.987 27.418 -19.488 1.00 49.06 282 THR A O 1
ATOM 2271 N N . ARG A 1 283 ? -7.785 27.933 -20.744 1.00 45.78 283 ARG A N 1
ATOM 2272 C CA . ARG A 1 283 ? -7.971 29.266 -20.149 1.00 45.78 283 ARG A CA 1
ATOM 2273 C C . ARG A 1 283 ? -8.713 29.190 -18.812 1.00 45.78 283 ARG A C 1
ATOM 2275 O O . ARG A 1 283 ? -8.227 29.747 -17.829 1.00 45.78 283 ARG A O 1
ATOM 2282 N N . ASP A 1 284 ? -9.769 28.384 -18.743 1.00 44.34 284 ASP A N 1
ATOM 2283 C CA . ASP A 1 284 ? -10.573 28.202 -17.525 1.00 44.34 284 ASP A CA 1
ATOM 2284 C C . ASP A 1 284 ? -9.774 27.504 -16.407 1.00 44.34 284 ASP A C 1
ATOM 2286 O O . ASP A 1 284 ? -9.860 27.870 -15.234 1.00 44.34 284 ASP A O 1
ATOM 2290 N N . LEU A 1 285 ? -8.882 26.567 -16.760 1.00 49.16 285 LEU A N 1
ATOM 2291 C CA . LEU A 1 285 ? -7.958 25.945 -15.801 1.00 49.16 285 LEU A CA 1
ATOM 2292 C C . LEU A 1 285 ? -6.884 26.915 -15.281 1.00 49.16 285 LEU A C 1
ATOM 2294 O O . LEU A 1 285 ? -6.447 26.792 -14.134 1.00 49.16 285 LEU A O 1
ATOM 2298 N N . GLN A 1 286 ? -6.441 27.881 -16.092 1.00 53.03 286 GLN A N 1
ATOM 2299 C CA . GLN A 1 286 ? -5.474 28.893 -15.652 1.00 53.03 286 GLN A CA 1
ATOM 2300 C C . GLN A 1 286 ? -6.119 29.957 -14.755 1.00 53.03 286 GLN A C 1
ATOM 2302 O O . GLN A 1 286 ? -5.503 30.352 -13.762 1.00 53.03 286 GLN A O 1
ATOM 2307 N N . GLU A 1 287 ? -7.350 30.379 -15.050 1.00 53.34 287 GLU A N 1
ATOM 2308 C CA . GLU A 1 287 ? -8.113 31.302 -14.198 1.00 53.34 287 GLU A CA 1
ATOM 2309 C C . GLU A 1 287 ? -8.519 30.643 -12.869 1.00 53.34 287 GLU A C 1
ATOM 2311 O O . GLU A 1 287 ? -8.315 31.241 -11.809 1.00 53.34 287 GLU A O 1
ATOM 2316 N N . SER A 1 288 ? -8.926 29.367 -12.888 1.00 57.25 288 SER A N 1
ATOM 2317 C CA . SER A 1 288 ? -9.192 28.578 -11.674 1.00 57.25 288 SER A CA 1
ATOM 2318 C C . SER A 1 288 ? -7.946 28.433 -10.782 1.00 57.25 288 SER A C 1
ATOM 2320 O O . SER A 1 288 ? -8.005 28.609 -9.562 1.00 57.25 288 SER A O 1
ATOM 2322 N N . ARG A 1 289 ? -6.764 28.215 -11.381 1.00 57.19 289 ARG A N 1
ATOM 2323 C CA . ARG A 1 289 ? -5.489 28.129 -10.642 1.00 57.19 289 ARG A CA 1
ATOM 2324 C C . ARG A 1 289 ? -5.041 29.462 -10.044 1.00 57.19 289 ARG A C 1
ATOM 2326 O O . ARG A 1 289 ? -4.500 29.462 -8.938 1.00 57.19 289 ARG A O 1
ATOM 2333 N N . ARG A 1 290 ? -5.251 30.588 -10.738 1.00 65.69 290 ARG A N 1
ATOM 2334 C CA . ARG A 1 290 ? -4.960 31.926 -10.187 1.00 65.69 290 ARG A CA 1
ATOM 2335 C C . ARG A 1 290 ? -5.889 32.246 -9.018 1.00 65.69 290 ARG A C 1
ATOM 2337 O O . ARG A 1 290 ? -5.397 32.587 -7.949 1.00 65.69 290 ARG A O 1
ATOM 2344 N N . SER A 1 291 ? -7.188 31.982 -9.174 1.00 72.81 291 SER A N 1
ATOM 2345 C CA . SER A 1 291 ? -8.177 32.172 -8.108 1.00 72.81 291 SER A CA 1
ATOM 2346 C C . SER A 1 291 ? -7.861 31.343 -6.856 1.00 72.81 291 SER A C 1
ATOM 2348 O O . SER A 1 291 ? -7.904 31.861 -5.742 1.00 72.81 291 SER A O 1
ATOM 2350 N N . ARG A 1 292 ? -7.447 30.077 -7.013 1.00 64.50 292 ARG A N 1
ATOM 2351 C CA . ARG A 1 292 ? -7.058 29.220 -5.879 1.00 64.50 292 ARG A CA 1
ATOM 2352 C C . ARG A 1 292 ? -5.802 29.721 -5.156 1.00 64.50 292 ARG A C 1
ATOM 2354 O O . ARG A 1 292 ? -5.713 29.603 -3.937 1.00 64.50 292 ARG A O 1
ATOM 2361 N N . ARG A 1 293 ? -4.846 30.304 -5.887 1.00 73.06 293 ARG A N 1
ATOM 2362 C CA . ARG A 1 293 ? -3.612 30.872 -5.318 1.00 73.06 293 ARG A CA 1
ATOM 2363 C C . ARG A 1 293 ? -3.880 32.148 -4.523 1.00 73.06 293 ARG A C 1
ATOM 2365 O O . ARG A 1 293 ? -3.274 32.341 -3.474 1.00 73.06 293 ARG A O 1
ATOM 2372 N N . ASP A 1 294 ? -4.804 32.975 -4.998 1.00 74.19 294 ASP A N 1
ATOM 2373 C CA . ASP A 1 294 ? -5.211 34.188 -4.292 1.00 74.19 294 ASP A CA 1
ATOM 2374 C C . ASP A 1 294 ? -6.013 33.846 -3.024 1.00 74.19 294 ASP A C 1
ATOM 2376 O O . ASP A 1 294 ? -5.732 34.410 -1.969 1.00 74.19 294 ASP A O 1
ATOM 2380 N N . LYS A 1 295 ? -6.889 32.826 -3.070 1.00 73.19 295 LYS A N 1
ATOM 2381 C CA . LYS A 1 295 ? -7.597 32.301 -1.883 1.00 73.19 295 LYS A CA 1
ATOM 2382 C C . LYS A 1 295 ? -6.634 31.793 -0.796 1.00 73.19 295 LYS A C 1
ATOM 2384 O O . LYS A 1 295 ? -6.836 32.085 0.380 1.00 73.19 295 LYS A O 1
ATOM 2389 N N . LEU A 1 296 ? -5.564 31.082 -1.170 1.00 71.31 296 LEU A N 1
ATOM 2390 C CA . LEU A 1 296 ? -4.556 30.594 -0.214 1.00 71.31 296 LEU A CA 1
ATOM 2391 C C . LEU A 1 296 ? -3.776 31.736 0.455 1.00 71.31 296 LEU A C 1
ATOM 2393 O O . LEU A 1 296 ? -3.560 31.697 1.663 1.00 71.31 296 LEU A O 1
ATOM 2397 N N . ARG A 1 297 ? -3.434 32.794 -0.292 1.00 76.75 297 ARG A N 1
ATOM 2398 C CA . ARG A 1 297 ? -2.760 33.980 0.267 1.00 76.75 297 ARG A CA 1
ATOM 2399 C C . ARG A 1 297 ? -3.624 34.727 1.279 1.00 76.75 297 ARG A C 1
ATOM 2401 O O . ARG A 1 297 ? -3.102 35.238 2.266 1.00 76.75 297 ARG A O 1
ATOM 2408 N N . THR A 1 298 ? -4.937 34.791 1.055 1.00 78.81 298 THR A N 1
ATOM 2409 C CA . THR A 1 298 ? -5.870 35.406 2.010 1.00 78.81 298 THR A CA 1
ATOM 2410 C C . THR A 1 298 ? -5.945 34.612 3.316 1.00 78.81 298 THR A C 1
ATOM 2412 O O . THR A 1 298 ? -5.969 35.213 4.389 1.00 78.81 298 THR A O 1
ATOM 2415 N N . ILE A 1 299 ? -5.919 33.276 3.242 1.00 76.12 299 ILE A N 1
ATOM 2416 C CA . ILE A 1 299 ? -5.918 32.402 4.425 1.00 76.12 299 ILE A CA 1
ATOM 2417 C C . ILE A 1 299 ? -4.608 32.551 5.210 1.00 76.12 299 ILE A C 1
ATOM 2419 O O . ILE A 1 299 ? -4.652 32.758 6.420 1.00 76.12 299 ILE A O 1
ATOM 2423 N N . GLU A 1 300 ? -3.454 32.539 4.533 1.00 75.56 300 GLU A N 1
ATOM 2424 C CA . GLU A 1 300 ? -2.143 32.742 5.173 1.00 75.56 300 GLU A CA 1
ATOM 2425 C C . GLU A 1 300 ? -2.056 34.099 5.894 1.00 75.56 300 GLU A C 1
ATOM 2427 O O . GLU A 1 300 ? -1.581 34.183 7.032 1.00 75.56 300 GLU A O 1
ATOM 2432 N N . ALA A 1 301 ? -2.578 35.161 5.270 1.00 80.62 301 ALA A N 1
ATOM 2433 C CA . ALA A 1 301 ? -2.629 36.491 5.871 1.00 80.62 301 ALA A CA 1
ATOM 2434 C C . ALA A 1 301 ? -3.522 36.536 7.126 1.00 80.62 301 ALA A C 1
ATOM 2436 O O . ALA A 1 301 ? -3.153 37.168 8.118 1.00 80.62 301 ALA A O 1
ATOM 2437 N N . ALA A 1 302 ? -4.663 35.839 7.111 1.00 77.00 302 ALA A N 1
ATOM 2438 C CA . ALA A 1 302 ? -5.561 35.751 8.261 1.00 77.00 302 ALA A CA 1
ATOM 2439 C C . ALA A 1 302 ? -4.926 34.974 9.429 1.00 77.00 302 ALA A C 1
ATOM 2441 O O . ALA A 1 302 ? -4.974 35.434 10.571 1.00 77.00 302 ALA A O 1
ATOM 2442 N N . THR A 1 303 ? -4.253 33.853 9.148 1.00 75.62 303 THR A N 1
ATOM 2443 C CA . THR A 1 303 ? -3.566 33.058 10.180 1.00 75.62 303 THR A CA 1
ATOM 2444 C C . THR A 1 303 ? -2.405 33.814 10.826 1.00 75.62 303 THR A C 1
ATOM 2446 O O . THR A 1 303 ? -2.233 33.769 12.043 1.00 75.62 303 THR A O 1
ATOM 2449 N N . HIS A 1 304 ? -1.653 34.587 10.037 1.00 80.81 304 HIS A N 1
ATOM 2450 C CA . HIS A 1 304 ? -0.550 35.398 10.549 1.00 80.81 304 HIS A CA 1
ATOM 2451 C C . HIS A 1 304 ? -1.048 36.558 11.434 1.00 80.81 304 HIS A C 1
ATOM 2453 O O . HIS A 1 304 ? -0.414 36.908 12.431 1.00 80.81 304 HIS A O 1
ATOM 2459 N N . ALA A 1 305 ? -2.204 37.148 11.112 1.00 78.88 305 ALA A N 1
ATOM 2460 C CA . ALA A 1 305 ? -2.820 38.185 11.940 1.00 78.88 305 ALA A CA 1
ATOM 2461 C C . ALA A 1 305 ? -3.274 37.648 13.313 1.00 78.88 305 ALA A C 1
ATOM 2463 O O . ALA A 1 305 ? -3.100 38.322 14.330 1.00 78.88 305 ALA A O 1
ATOM 2464 N N . GLU A 1 306 ? -3.800 36.421 13.365 1.00 76.50 306 GLU A N 1
ATOM 2465 C CA . GLU A 1 306 ? -4.218 35.775 14.614 1.00 76.50 306 GLU A CA 1
ATOM 2466 C C . GLU A 1 306 ? -3.024 35.440 15.527 1.00 76.50 306 GLU A C 1
ATOM 2468 O O . GLU A 1 306 ? -3.078 35.629 16.746 1.00 76.50 306 GLU A O 1
ATOM 2473 N N . GLU A 1 307 ? -1.913 34.986 14.942 1.00 77.12 307 GLU A N 1
ATOM 2474 C CA . GLU A 1 307 ? -0.691 34.646 15.676 1.00 77.12 307 GLU A CA 1
ATOM 2475 C C . GLU A 1 307 ? -0.017 35.892 16.279 1.00 77.12 307 GLU A C 1
ATOM 2477 O O . GLU A 1 307 ? 0.394 35.889 17.445 1.00 77.12 307 GLU A O 1
ATOM 2482 N N . MET A 1 308 ? -0.019 37.005 15.537 1.00 79.25 308 MET A N 1
ATOM 2483 C CA . MET A 1 308 ? 0.428 38.312 16.032 1.00 79.25 308 MET A CA 1
ATOM 2484 C C . MET A 1 308 ? -0.458 38.842 17.171 1.00 79.25 308 MET A C 1
ATOM 2486 O O . MET A 1 308 ? 0.051 39.446 18.118 1.00 79.25 308 MET A O 1
ATOM 2490 N N . GLY A 1 309 ? -1.767 38.568 17.135 1.00 80.00 309 GLY A N 1
ATOM 2491 C CA . GLY A 1 309 ? -2.689 38.903 18.226 1.00 80.00 309 GLY A CA 1
ATOM 2492 C C . GLY A 1 309 ? -2.382 38.151 19.528 1.00 80.00 309 GLY A C 1
ATOM 2493 O O . GLY A 1 309 ? -2.466 38.727 20.612 1.00 80.00 309 GLY A O 1
ATOM 2494 N N . LYS A 1 310 ? -1.952 36.886 19.436 1.00 73.00 310 LYS A N 1
ATOM 2495 C CA . LYS A 1 310 ? -1.605 36.049 20.601 1.00 73.00 310 LYS A CA 1
ATOM 2496 C C . LYS A 1 310 ? -0.268 36.436 21.241 1.00 73.00 310 LYS A C 1
ATOM 2498 O O . LYS A 1 310 ? -0.122 36.309 22.455 1.00 73.00 310 LYS A O 1
ATOM 2503 N N . MET A 1 311 ? 0.690 36.956 20.470 1.00 67.88 311 MET A N 1
ATOM 2504 C CA . MET A 1 311 ? 1.972 37.429 21.018 1.00 67.88 311 MET A CA 1
ATOM 2505 C C . MET A 1 311 ? 1.861 38.724 21.836 1.00 67.88 311 MET A C 1
ATOM 2507 O O . MET A 1 311 ? 2.711 38.973 22.690 1.00 67.88 311 MET A O 1
ATOM 2511 N N . MET A 1 312 ? 0.813 39.524 21.627 1.00 70.31 312 MET A N 1
ATOM 2512 C CA . MET A 1 312 ? 0.617 40.801 22.326 1.00 70.31 312 MET A CA 1
ATOM 2513 C C . MET A 1 312 ? 0.056 40.657 23.753 1.00 70.31 312 MET A C 1
ATOM 2515 O O . MET A 1 312 ? 0.033 41.639 24.490 1.00 70.31 312 MET A O 1
ATOM 2519 N N . TYR A 1 313 ? -0.374 39.462 24.179 1.00 57.22 313 TYR A N 1
ATOM 2520 C CA . TYR A 1 313 ? -0.971 39.247 25.504 1.00 57.22 313 TYR A CA 1
ATOM 2521 C C . TYR A 1 313 ? -0.230 38.154 26.285 1.00 57.22 313 TYR A C 1
ATOM 2523 O O . TYR A 1 313 ? -0.652 37.001 26.361 1.00 57.22 313 TYR A O 1
ATOM 2531 N N . ARG A 1 314 ? 0.904 38.522 26.894 1.00 49.00 314 ARG A N 1
ATOM 2532 C CA . ARG A 1 314 ? 1.624 37.668 27.849 1.00 49.00 314 ARG A CA 1
ATOM 2533 C C . ARG A 1 314 ? 1.488 38.258 29.258 1.00 49.00 314 ARG A C 1
ATOM 2535 O O . ARG A 1 314 ? 2.137 39.262 29.538 1.00 49.00 314 ARG A O 1
ATOM 2542 N N . PRO A 1 315 ? 0.662 37.680 30.148 1.00 51.19 315 PRO A N 1
ATOM 2543 C CA . PRO A 1 315 ? 0.569 38.160 31.520 1.00 51.19 315 PRO A CA 1
ATOM 2544 C C . PRO A 1 315 ? 1.836 37.779 32.296 1.00 51.19 315 PRO A C 1
ATOM 2546 O O . PRO A 1 315 ? 2.267 36.624 32.290 1.00 51.19 315 PRO A O 1
ATOM 2549 N N . GLU A 1 316 ? 2.444 38.764 32.956 1.00 46.03 316 GLU A N 1
ATOM 2550 C CA . GLU A 1 316 ? 3.566 38.557 33.867 1.00 46.03 316 GLU A CA 1
ATOM 2551 C C . GLU A 1 316 ? 3.084 37.844 35.139 1.00 46.03 316 GLU A C 1
ATOM 2553 O O . GLU A 1 316 ? 2.322 38.397 35.929 1.00 46.03 316 GLU A O 1
ATOM 2558 N N . SER A 1 317 ? 3.544 36.613 35.362 1.00 45.38 317 SER A N 1
ATOM 2559 C CA . SER A 1 317 ? 3.390 35.914 36.642 1.00 45.38 317 SER A CA 1
ATOM 2560 C C . SER A 1 317 ? 4.763 35.628 37.246 1.00 45.38 317 SER A C 1
ATOM 2562 O O . SER A 1 317 ? 5.642 35.066 36.588 1.00 45.38 317 SER A O 1
ATOM 2564 N N . GLY A 1 318 ? 4.929 36.070 38.493 1.00 39.75 318 GLY A N 1
ATOM 2565 C CA . GLY A 1 318 ? 6.193 36.213 39.205 1.00 39.75 318 GLY A CA 1
ATOM 2566 C C . GLY A 1 318 ? 6.904 34.917 39.606 1.00 39.75 318 GLY A C 1
ATOM 2567 O O . GLY A 1 318 ? 6.329 33.835 39.691 1.00 39.75 318 GLY A O 1
ATOM 2568 N N . LYS A 1 319 ? 8.205 35.080 39.859 1.00 43.62 319 LYS A N 1
ATOM 2569 C CA . LYS A 1 319 ? 9.174 34.043 40.229 1.00 43.62 319 LYS A CA 1
ATOM 2570 C C . LYS A 1 319 ? 9.138 33.763 41.736 1.00 43.62 319 LYS A C 1
ATOM 2572 O O . LYS A 1 319 ? 9.257 34.690 42.533 1.00 43.62 319 LYS A O 1
ATOM 2577 N N . LEU A 1 320 ? 9.075 32.483 42.107 1.00 40.22 320 LEU A N 1
ATOM 2578 C CA . LEU A 1 320 ? 9.316 31.978 43.461 1.00 40.22 320 LEU A CA 1
ATOM 2579 C C . LEU A 1 320 ? 10.587 31.109 43.479 1.00 40.22 320 LEU A C 1
ATOM 2581 O O . LEU A 1 320 ? 10.683 30.111 42.774 1.00 40.22 320 LEU A O 1
ATOM 2585 N N . SER A 1 321 ? 11.537 31.591 44.281 1.00 42.94 321 SER A N 1
ATOM 2586 C CA . SER A 1 321 ? 12.706 30.997 44.954 1.00 42.94 321 SER A CA 1
ATOM 2587 C C . SER A 1 321 ? 13.214 29.581 44.626 1.00 42.94 321 SER A C 1
ATOM 2589 O O . SER A 1 321 ? 12.528 28.582 44.839 1.00 42.94 321 SER A O 1
ATOM 2591 N N . ASP A 1 322 ? 14.521 29.548 44.348 1.00 44.88 322 ASP A N 1
ATOM 2592 C CA . ASP A 1 322 ? 15.450 28.417 44.413 1.00 44.88 322 ASP A CA 1
ATOM 2593 C C . ASP A 1 322 ? 15.601 27.809 45.822 1.00 44.88 322 ASP A C 1
ATOM 2595 O O . ASP A 1 322 ? 15.735 28.522 46.822 1.00 44.88 322 ASP A O 1
ATOM 2599 N N . ARG A 1 323 ? 15.731 26.476 45.887 1.00 42.59 323 ARG A N 1
ATOM 2600 C CA . ARG A 1 323 ? 16.381 25.768 47.001 1.00 42.59 323 ARG A CA 1
ATOM 2601 C C . ARG A 1 323 ? 17.352 24.702 46.490 1.00 42.59 323 ARG A C 1
ATOM 2603 O O . ARG A 1 323 ? 17.026 23.890 45.633 1.00 42.59 323 ARG A O 1
ATOM 2610 N N . ARG A 1 324 ? 18.551 24.778 47.071 1.00 42.53 324 ARG A N 1
ATOM 2611 C CA . ARG A 1 324 ? 19.760 23.958 46.913 1.00 42.53 324 ARG A CA 1
ATOM 2612 C C . ARG A 1 324 ? 19.652 22.549 47.519 1.00 42.53 324 ARG A C 1
ATOM 2614 O O . ARG A 1 324 ? 18.774 22.301 48.343 1.00 42.53 324 ARG A O 1
ATOM 2621 N N . SER A 1 325 ? 20.712 21.782 47.217 1.00 36.41 325 SER A N 1
ATOM 2622 C CA . SER A 1 325 ? 21.326 20.653 47.953 1.00 36.41 325 SER A CA 1
ATOM 2623 C C . SER A 1 325 ? 20.985 19.276 47.374 1.00 36.41 325 SER A C 1
ATOM 2625 O O . SER A 1 325 ? 19.838 19.037 47.029 1.00 36.41 325 SER A O 1
ATOM 2627 N N . SER A 1 326 ? 21.890 18.303 47.247 1.00 38.72 326 SER A N 1
ATOM 2628 C CA . SER A 1 326 ? 23.322 18.165 47.580 1.00 38.72 326 SER A CA 1
ATOM 2629 C C . SER A 1 326 ? 23.781 16.768 47.114 1.00 38.72 326 SER A C 1
ATOM 2631 O O . SER A 1 326 ? 22.981 15.840 47.178 1.00 38.72 326 SER A O 1
ATOM 2633 N N . ASP A 1 327 ? 25.036 16.667 46.670 1.00 40.09 327 ASP A N 1
ATOM 2634 C CA . ASP A 1 327 ? 26.061 15.613 46.854 1.00 40.09 327 ASP A CA 1
ATOM 2635 C C . ASP A 1 327 ? 25.731 14.114 47.068 1.00 40.09 327 ASP A C 1
ATOM 2637 O O . ASP A 1 327 ? 24.866 13.728 47.849 1.00 40.09 327 ASP A O 1
ATOM 2641 N N . GLY A 1 328 ? 26.600 13.277 46.472 1.00 36.25 328 GLY A N 1
ATOM 2642 C CA . GLY A 1 328 ? 26.859 11.859 46.794 1.00 36.25 328 GLY A CA 1
ATOM 2643 C C . GLY A 1 328 ? 27.073 11.036 45.514 1.00 36.25 328 GLY A C 1
ATOM 2644 O O . GLY A 1 328 ? 26.107 10.703 44.841 1.00 36.25 328 GLY A O 1
ATOM 2645 N N . ASP A 1 329 ? 28.274 10.874 44.955 1.00 36.47 329 ASP A N 1
ATOM 2646 C CA . ASP A 1 329 ? 29.508 10.199 45.405 1.00 36.47 329 ASP A CA 1
ATOM 2647 C C . ASP A 1 329 ? 29.453 8.653 45.467 1.00 36.47 329 ASP A C 1
ATOM 2649 O O . ASP A 1 329 ? 28.587 8.049 46.096 1.00 36.47 329 ASP A O 1
ATOM 2653 N N . SER A 1 330 ? 30.498 8.061 44.872 1.00 39.19 330 SER A N 1
ATOM 2654 C CA . SER A 1 330 ? 31.036 6.694 44.984 1.00 39.19 330 SER A CA 1
ATOM 2655 C C . SER A 1 330 ? 30.337 5.503 44.295 1.00 39.19 330 SER A C 1
ATOM 2657 O O . SER A 1 330 ? 29.134 5.284 44.400 1.00 39.19 330 SER A O 1
ATOM 2659 N N . GLY A 1 331 ? 31.146 4.649 43.641 1.00 36.56 331 GLY A N 1
ATOM 2660 C CA . GLY A 1 331 ? 30.728 3.285 43.287 1.00 36.56 331 GLY A CA 1
ATOM 2661 C C . GLY A 1 331 ? 31.519 2.561 42.193 1.00 36.56 331 GLY A C 1
ATOM 2662 O O . GLY A 1 331 ? 30.967 2.236 41.149 1.00 36.56 331 GLY A O 1
ATOM 2663 N N . LEU A 1 332 ? 32.802 2.286 42.434 1.00 40.12 332 LEU A N 1
ATOM 2664 C CA . LEU A 1 332 ? 33.683 1.458 41.600 1.00 40.12 332 LEU A CA 1
ATOM 2665 C C . LEU A 1 332 ? 33.186 0.008 41.399 1.00 40.12 332 LEU A C 1
ATOM 2667 O O . LEU A 1 332 ? 32.751 -0.643 42.345 1.00 40.12 332 LEU A O 1
ATOM 2671 N N . GLY A 1 333 ? 33.470 -0.543 40.211 1.00 34.12 333 GLY A N 1
ATOM 2672 C CA . GLY A 1 333 ? 34.032 -1.893 40.071 1.00 34.12 333 GLY A CA 1
ATOM 2673 C C . GLY A 1 333 ? 33.098 -3.033 39.643 1.00 34.12 333 GLY A C 1
ATOM 2674 O O . GLY A 1 333 ? 32.284 -3.511 40.425 1.00 34.12 333 GLY A O 1
ATOM 2675 N N . ARG A 1 334 ? 33.347 -3.600 38.453 1.00 39.94 334 ARG A N 1
ATOM 2676 C CA . ARG A 1 334 ? 33.918 -4.957 38.286 1.00 39.94 334 ARG A CA 1
ATOM 2677 C C . ARG A 1 334 ? 33.897 -5.392 36.822 1.00 39.94 334 ARG A C 1
ATOM 2679 O O . ARG A 1 334 ? 32.849 -5.695 36.259 1.00 39.94 334 ARG A O 1
ATOM 2686 N N . GLU A 1 335 ? 35.095 -5.513 36.268 1.00 41.69 335 GLU A N 1
ATOM 2687 C CA . GLU A 1 335 ? 35.403 -6.367 35.128 1.00 41.69 335 GLU A CA 1
ATOM 2688 C C . GLU A 1 335 ? 35.196 -7.840 35.517 1.00 41.69 335 GLU A C 1
ATOM 2690 O O . GLU A 1 335 ? 35.603 -8.277 36.599 1.00 41.69 335 GLU A O 1
ATOM 2695 N N . ARG A 1 336 ? 34.578 -8.616 34.624 1.00 44.34 336 ARG A N 1
ATOM 2696 C CA . ARG A 1 336 ? 34.793 -10.062 34.531 1.00 44.34 336 ARG A CA 1
ATOM 2697 C C . ARG A 1 336 ? 34.800 -10.474 33.070 1.00 44.34 336 ARG A C 1
ATOM 2699 O O . ARG A 1 336 ? 33.751 -10.618 32.447 1.00 44.34 336 ARG A O 1
ATOM 2706 N N . ASP A 1 337 ? 36.008 -10.719 32.590 1.00 39.19 337 ASP A N 1
ATOM 2707 C CA . ASP A 1 337 ? 36.288 -11.658 31.519 1.00 39.19 337 ASP A CA 1
ATOM 2708 C C . ASP A 1 337 ? 35.760 -13.048 31.886 1.00 39.19 337 ASP A C 1
ATOM 2710 O O . ASP A 1 337 ? 36.070 -13.573 32.957 1.00 39.19 337 ASP A O 1
ATOM 2714 N N . VAL A 1 338 ? 35.033 -13.689 30.969 1.00 41.22 338 VAL A N 1
ATOM 2715 C CA . VAL A 1 338 ? 35.060 -15.150 30.854 1.00 41.22 338 VAL A CA 1
ATOM 2716 C C . VAL A 1 338 ? 35.144 -15.527 29.385 1.00 41.22 338 VAL A C 1
ATOM 2718 O O . VAL A 1 338 ? 34.308 -15.185 28.551 1.00 41.22 338 VAL A O 1
ATOM 2721 N N . SER A 1 339 ? 36.218 -16.254 29.121 1.00 34.97 339 SER A N 1
ATOM 2722 C CA . SER A 1 339 ? 36.650 -16.791 27.851 1.00 34.97 339 SER A CA 1
ATOM 2723 C C . SER A 1 339 ? 35.754 -17.925 27.337 1.00 34.97 339 SER A C 1
ATOM 2725 O O . SER A 1 339 ? 35.259 -18.752 28.097 1.00 34.97 339 SER A O 1
ATOM 2727 N N . SER A 1 340 ? 35.621 -17.947 26.010 1.00 37.25 340 SER A N 1
ATOM 2728 C CA . SER A 1 340 ? 35.714 -19.103 25.108 1.00 37.25 340 SER A CA 1
ATOM 2729 C C . SER A 1 340 ? 35.249 -20.497 25.578 1.00 37.25 340 SER A C 1
ATOM 2731 O O . SER A 1 340 ? 35.865 -21.162 26.407 1.00 37.25 340 SER A O 1
ATOM 2733 N N . ARG A 1 341 ? 34.278 -21.060 24.841 1.00 35.12 341 ARG A N 1
ATOM 2734 C CA . ARG A 1 341 ? 34.318 -22.486 24.484 1.00 35.12 341 ARG A CA 1
ATOM 2735 C C . ARG A 1 341 ? 33.593 -22.763 23.168 1.00 35.12 341 ARG A C 1
ATOM 2737 O O . ARG A 1 341 ? 32.370 -22.794 23.090 1.00 35.12 341 ARG A O 1
ATOM 2744 N N . ALA A 1 342 ? 34.397 -22.980 22.134 1.00 38.47 342 ALA A N 1
ATOM 2745 C CA . ALA A 1 342 ? 34.017 -23.736 20.954 1.00 38.47 342 ALA A CA 1
ATOM 2746 C C . ALA A 1 342 ? 33.931 -25.223 21.320 1.00 38.47 342 ALA A C 1
ATOM 2748 O O . ALA A 1 342 ? 34.774 -25.710 22.073 1.00 38.47 342 ALA A O 1
ATOM 2749 N N . SER A 1 343 ? 32.965 -25.952 20.759 1.00 38.78 343 SER A N 1
ATOM 2750 C CA . SER A 1 343 ? 33.108 -27.378 20.441 1.00 38.78 343 SER A CA 1
ATOM 2751 C C . SER A 1 343 ? 32.029 -27.831 19.465 1.00 38.78 343 SER A C 1
ATOM 2753 O O . SER A 1 343 ? 30.832 -27.639 19.659 1.00 38.78 343 SER A O 1
ATOM 2755 N N . SER A 1 344 ? 32.532 -28.433 18.403 1.00 36.75 344 SER A N 1
ATOM 2756 C CA . SER A 1 344 ? 31.890 -29.048 17.256 1.00 36.75 344 SER A CA 1
ATOM 2757 C C . SER A 1 344 ? 31.419 -30.477 17.567 1.00 36.75 344 SER A C 1
ATOM 2759 O O . SER A 1 344 ? 32.125 -31.206 18.258 1.00 36.75 344 SER A O 1
ATOM 2761 N N . SER A 1 345 ? 30.297 -30.910 16.981 1.00 38.47 345 SER A N 1
ATOM 2762 C CA . SER A 1 345 ? 30.018 -32.274 16.453 1.00 38.47 345 SER A CA 1
ATOM 2763 C C . SER A 1 345 ? 28.528 -32.339 16.093 1.00 38.47 345 SER A C 1
ATOM 2765 O O . SER A 1 345 ? 27.691 -32.059 16.937 1.00 38.47 345 SER A O 1
ATOM 2767 N N . ALA A 1 346 ? 28.083 -32.489 14.844 1.00 36.09 346 ALA A N 1
ATOM 2768 C CA . ALA A 1 346 ? 28.325 -33.533 13.844 1.00 36.09 346 ALA A CA 1
ATOM 2769 C C . ALA A 1 346 ? 27.777 -34.924 14.233 1.00 36.09 346 ALA A C 1
ATOM 2771 O O . ALA A 1 346 ? 28.286 -35.567 15.141 1.00 36.09 346 ALA A O 1
ATOM 2772 N N . ARG A 1 347 ? 26.833 -35.383 13.390 1.00 35.31 347 ARG A N 1
ATOM 2773 C CA . ARG A 1 347 ? 26.262 -36.737 13.206 1.00 35.31 347 ARG A CA 1
ATOM 2774 C C . ARG A 1 347 ? 25.173 -37.187 14.189 1.00 35.31 347 ARG A C 1
ATOM 2776 O O . ARG A 1 347 ? 25.445 -37.477 15.340 1.00 35.31 347 ARG A O 1
ATOM 2783 N N . SER A 1 348 ? 23.980 -37.462 13.657 1.00 37.94 348 SER A N 1
ATOM 2784 C CA . SER A 1 348 ? 23.623 -38.846 13.308 1.00 37.94 348 SER A CA 1
ATOM 2785 C C . SER A 1 348 ? 22.324 -38.896 12.497 1.00 37.94 348 SER A C 1
ATOM 2787 O O . SER A 1 348 ? 21.301 -38.348 12.897 1.00 37.94 348 SER A O 1
ATOM 2789 N N . LEU A 1 349 ? 22.405 -39.547 11.339 1.00 43.03 349 LEU A N 1
ATOM 2790 C CA . LEU A 1 349 ? 21.286 -40.004 10.523 1.00 43.03 349 LEU A CA 1
ATOM 2791 C C . LEU A 1 349 ? 20.640 -41.209 11.215 1.00 43.03 349 LEU A C 1
ATOM 2793 O O . LEU A 1 349 ? 21.343 -42.162 11.548 1.00 43.03 349 LEU A O 1
ATOM 2797 N N . ARG A 1 350 ? 19.315 -41.205 11.359 1.00 40.62 350 ARG A N 1
ATOM 2798 C CA . ARG A 1 350 ? 18.512 -42.425 11.508 1.00 40.62 350 ARG A CA 1
ATOM 2799 C C . ARG A 1 350 ? 17.103 -42.152 10.989 1.00 40.62 350 ARG A C 1
ATOM 2801 O O . ARG A 1 350 ? 16.254 -41.662 11.722 1.00 40.62 350 ARG A O 1
ATOM 2808 N N . ASP A 1 351 ? 16.900 -42.464 9.714 1.00 37.06 351 ASP A N 1
ATOM 2809 C CA . ASP A 1 351 ? 15.584 -42.812 9.185 1.00 37.06 351 ASP A CA 1
ATOM 2810 C C . ASP A 1 351 ? 15.396 -44.313 9.407 1.00 37.06 351 ASP A C 1
ATOM 2812 O O . ASP A 1 351 ? 16.216 -45.126 8.976 1.00 37.06 351 ASP A O 1
ATOM 2816 N N . GLY A 1 352 ? 14.338 -44.659 10.131 1.00 41.41 352 GLY A N 1
ATOM 2817 C CA . GLY A 1 352 ? 13.857 -46.017 10.329 1.00 41.41 352 GLY A CA 1
ATOM 2818 C C . GLY A 1 352 ? 12.354 -46.006 10.116 1.00 41.41 352 GLY A C 1
ATOM 2819 O O . GLY A 1 352 ? 11.597 -45.609 10.998 1.00 41.41 352 GLY A O 1
ATOM 2820 N N . SER A 1 353 ? 11.946 -46.381 8.913 1.00 40.00 353 SER A N 1
ATOM 2821 C CA . SER A 1 353 ? 10.569 -46.602 8.502 1.00 40.00 353 SER A CA 1
ATOM 2822 C C . SER A 1 353 ? 10.153 -48.011 8.910 1.00 40.00 353 SER A C 1
ATOM 2824 O O . SER A 1 353 ? 10.633 -48.960 8.306 1.00 40.00 353 SER A O 1
ATOM 2826 N N . GLU A 1 354 ? 9.221 -48.151 9.853 1.00 43.69 354 GLU A N 1
ATOM 2827 C CA . GLU A 1 354 ? 8.347 -49.325 9.927 1.00 43.69 354 GLU A CA 1
ATOM 2828 C C . GLU A 1 354 ? 6.933 -48.924 10.356 1.00 43.69 354 GLU A C 1
ATOM 2830 O O . GLU A 1 354 ? 6.684 -48.238 11.345 1.00 43.69 354 GLU A O 1
ATOM 2835 N N . SER A 1 355 ? 6.007 -49.353 9.516 1.00 44.41 355 SER A N 1
ATOM 2836 C CA . SER A 1 355 ? 4.559 -49.275 9.588 1.00 44.41 355 SER A CA 1
ATOM 2837 C C . SER A 1 355 ? 3.966 -50.228 10.626 1.00 44.41 355 SER A C 1
ATOM 2839 O O . SER A 1 355 ? 4.310 -51.408 10.623 1.00 44.41 355 SER A O 1
ATOM 2841 N N . ARG A 1 356 ? 2.953 -49.788 11.388 1.00 38.28 356 ARG A N 1
ATOM 2842 C CA . ARG A 1 356 ? 1.855 -50.680 11.796 1.00 38.28 356 ARG A CA 1
ATOM 2843 C C . ARG A 1 356 ? 0.586 -49.939 12.208 1.00 38.28 356 ARG A C 1
ATOM 2845 O O . ARG A 1 356 ? 0.609 -48.895 12.847 1.00 38.28 356 ARG A O 1
ATOM 2852 N N . THR A 1 357 ? -0.508 -50.531 11.762 1.00 40.06 357 THR A N 1
ATOM 2853 C CA . THR A 1 357 ? -1.915 -50.168 11.878 1.00 40.06 357 THR A CA 1
ATOM 2854 C C . THR A 1 357 ? -2.543 -50.586 13.214 1.00 40.06 357 THR A C 1
ATOM 2856 O O . THR A 1 357 ? -2.028 -51.475 13.886 1.00 40.06 357 THR A O 1
ATOM 2859 N N . THR A 1 358 ? -3.727 -50.003 13.471 1.00 37.66 358 THR A N 1
ATOM 2860 C CA . THR A 1 358 ? -4.849 -50.449 14.333 1.00 37.66 358 THR A CA 1
ATOM 2861 C C . THR A 1 358 ? -4.630 -50.538 15.845 1.00 37.66 358 THR A C 1
ATOM 2863 O O . THR A 1 358 ? -3.931 -51.429 16.304 1.00 37.66 358 THR A O 1
ATOM 2866 N N . SER A 1 359 ? -5.371 -49.728 16.614 1.00 36.25 359 SER A N 1
ATOM 2867 C CA . SER A 1 359 ? -6.589 -50.178 17.324 1.00 36.25 359 SER A CA 1
ATOM 2868 C C . SER A 1 359 ? -7.155 -49.085 18.243 1.00 36.25 359 SER A C 1
ATOM 2870 O O . SER A 1 359 ? -6.415 -48.334 18.872 1.00 36.25 359 SER A O 1
ATOM 2872 N N . GLU A 1 360 ? -8.483 -49.033 18.308 1.00 39.78 360 GLU A N 1
ATOM 2873 C CA . GLU A 1 360 ? -9.309 -48.246 19.225 1.00 39.78 360 GLU A CA 1
ATOM 2874 C C . GLU A 1 360 ? -9.033 -48.558 20.708 1.00 39.78 360 GLU A C 1
ATOM 2876 O O . GLU A 1 360 ? -8.659 -49.677 21.054 1.00 39.78 360 GLU A O 1
ATOM 2881 N N . GLY A 1 361 ? -9.296 -47.595 21.602 1.00 34.62 361 GLY A N 1
ATOM 2882 C CA . GLY A 1 361 ? -9.210 -47.829 23.048 1.00 34.62 361 GLY A CA 1
ATOM 2883 C C . GLY A 1 361 ? -9.392 -46.589 23.927 1.00 34.62 361 GLY A C 1
ATOM 2884 O O . GLY A 1 361 ? -8.426 -45.980 24.357 1.00 34.62 361 GLY A O 1
ATOM 2885 N N . ARG A 1 362 ? -10.660 -46.239 24.161 1.00 36.72 362 ARG A N 1
ATOM 2886 C CA . ARG A 1 362 ? -11.278 -45.590 25.338 1.00 36.72 362 ARG A CA 1
ATOM 2887 C C . ARG A 1 362 ? -10.416 -45.097 26.536 1.00 36.72 362 ARG A C 1
ATOM 2889 O O . ARG A 1 362 ? -9.670 -45.859 27.132 1.00 36.72 362 ARG A O 1
ATOM 2896 N N . LEU A 1 363 ? -10.862 -43.925 27.027 1.00 37.06 363 LEU A N 1
ATOM 2897 C CA . LEU A 1 363 ? -11.101 -43.505 28.430 1.00 37.06 363 LEU A CA 1
ATOM 2898 C C . LEU A 1 363 ? -10.014 -42.752 29.242 1.00 37.06 363 LEU A C 1
ATOM 2900 O O . LEU A 1 363 ? -8.919 -43.240 29.484 1.00 37.06 363 LEU A O 1
ATOM 2904 N N . SER A 1 364 ? -10.501 -41.641 29.825 1.00 33.53 364 SER A N 1
ATOM 2905 C CA . SER A 1 364 ? -10.161 -41.019 31.125 1.00 33.53 364 SER A CA 1
ATOM 2906 C C . SER A 1 364 ? -9.105 -39.905 31.181 1.00 33.53 364 SER A C 1
ATOM 2908 O O . SER A 1 364 ? -7.912 -40.124 31.010 1.00 33.53 364 SER A O 1
ATOM 2910 N N . SER A 1 365 ? -9.579 -38.705 31.542 1.00 40.72 365 SER A N 1
ATOM 2911 C CA . SER A 1 365 ? -8.822 -37.591 32.146 1.00 40.72 365 SER A CA 1
ATOM 2912 C C . SER A 1 365 ? -8.203 -37.999 33.502 1.00 40.72 365 SER A C 1
ATOM 2914 O O . SER A 1 365 ? -8.675 -38.974 34.092 1.00 40.72 365 SER A O 1
ATOM 2916 N N . PRO A 1 366 ? -7.202 -37.266 34.047 1.00 46.69 366 PRO A N 1
ATOM 2917 C CA . PRO A 1 366 ? -7.521 -36.035 34.793 1.00 46.69 366 PRO A CA 1
ATOM 2918 C C . PRO A 1 366 ? -6.467 -34.899 34.753 1.00 46.69 366 PRO A C 1
ATOM 2920 O O . PRO A 1 366 ? -5.284 -35.110 34.516 1.00 46.69 366 PRO A O 1
ATOM 2923 N N . ASN A 1 367 ? -6.962 -33.686 35.028 1.00 38.28 367 ASN A N 1
ATOM 2924 C CA . ASN A 1 367 ? -6.341 -32.534 35.703 1.00 38.28 367 ASN A CA 1
ATOM 2925 C C . ASN A 1 367 ? -4.805 -32.400 35.724 1.00 38.28 367 ASN A C 1
ATOM 2927 O O . ASN A 1 367 ? -4.121 -33.061 36.502 1.00 38.28 367 ASN A O 1
ATOM 2931 N N . GLY A 1 368 ? -4.303 -31.397 34.997 1.00 33.41 368 GLY A N 1
ATOM 2932 C CA . GLY A 1 368 ? -2.974 -30.814 35.178 1.00 33.41 368 GLY A CA 1
ATOM 2933 C C . GLY A 1 368 ? -3.085 -29.298 35.331 1.00 33.41 368 GLY A C 1
ATOM 2934 O O . GLY A 1 368 ? -3.588 -28.616 34.444 1.00 33.41 368 GLY A O 1
ATOM 2935 N N . SER A 1 369 ? -2.668 -28.804 36.489 1.00 35.22 369 SER A N 1
AT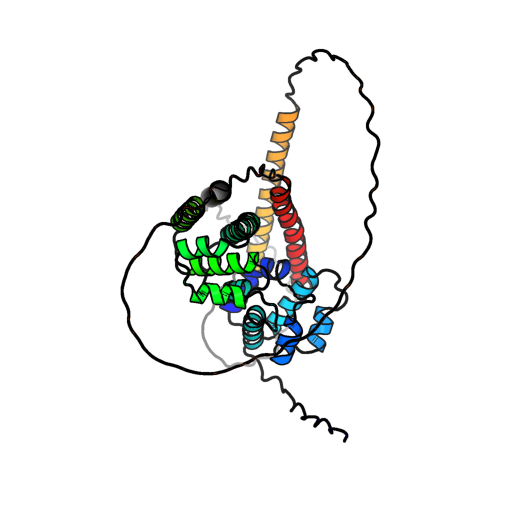OM 2936 C CA . SER A 1 369 ? -2.670 -27.407 36.917 1.00 35.22 369 SER A CA 1
ATOM 2937 C C . SER A 1 369 ? -1.629 -26.577 36.154 1.00 35.22 369 SER A C 1
ATOM 2939 O O . SER A 1 369 ? -0.459 -26.955 36.113 1.00 35.22 369 SER A O 1
ATOM 2941 N N . ASP A 1 370 ? -2.029 -25.426 35.609 1.00 37.91 370 ASP A N 1
ATOM 2942 C CA . ASP A 1 370 ? -1.112 -24.450 35.005 1.00 37.91 370 ASP A CA 1
ATOM 2943 C C . ASP A 1 370 ? -0.386 -23.614 36.081 1.00 37.91 370 ASP A C 1
ATOM 2945 O O . ASP A 1 370 ? -1.022 -23.156 37.037 1.00 37.91 370 ASP A O 1
ATOM 2949 N N . PRO A 1 371 ? 0.922 -23.330 35.928 1.00 44.97 371 PRO A N 1
ATOM 2950 C CA . PRO A 1 371 ? 1.615 -22.366 36.766 1.00 44.97 371 PRO A CA 1
ATOM 2951 C C . PRO A 1 371 ? 1.374 -20.935 36.264 1.00 44.97 371 PRO A C 1
ATOM 2953 O O . PRO A 1 371 ? 1.610 -20.588 35.105 1.00 44.97 371 PRO A O 1
ATOM 2956 N N . VAL A 1 372 ? 0.944 -20.080 37.187 1.00 36.69 372 VAL A N 1
ATOM 2957 C CA . VAL A 1 372 ? 0.849 -18.627 37.026 1.00 36.69 372 VAL A CA 1
ATOM 2958 C C . VAL A 1 372 ? 2.260 -18.045 36.890 1.00 36.69 372 VAL A C 1
ATOM 2960 O O . VAL A 1 372 ? 3.013 -17.987 37.858 1.00 36.69 372 VAL A O 1
ATOM 2963 N N . VAL A 1 373 ? 2.618 -17.590 35.688 1.00 38.03 373 VAL A N 1
ATOM 2964 C CA . VAL A 1 373 ? 3.820 -16.777 35.448 1.00 38.03 373 VAL A CA 1
ATOM 2965 C C . VAL A 1 373 ? 3.419 -15.302 35.477 1.00 38.03 373 VAL A C 1
ATOM 2967 O O . VAL A 1 373 ? 2.932 -14.749 34.491 1.00 38.03 373 VAL A O 1
ATOM 2970 N N . SER A 1 374 ? 3.625 -14.661 36.627 1.00 35.03 374 SER A N 1
ATOM 2971 C CA . SER A 1 374 ? 3.529 -13.208 36.790 1.00 35.03 374 SER A CA 1
ATOM 2972 C C . SER A 1 374 ? 4.817 -12.548 36.294 1.00 35.03 374 SER A C 1
ATOM 2974 O O . SER A 1 374 ? 5.810 -12.478 37.012 1.00 35.03 374 SER A O 1
ATOM 2976 N N . GLY A 1 375 ? 4.807 -12.069 35.050 1.00 33.28 375 GLY A N 1
ATOM 2977 C CA . GLY A 1 375 ? 5.857 -11.215 34.494 1.00 33.28 375 GLY A CA 1
ATOM 2978 C C . GLY A 1 375 ? 5.445 -9.745 34.540 1.00 33.28 375 GLY A C 1
ATOM 2979 O O . GLY A 1 375 ? 4.753 -9.273 33.641 1.00 33.28 375 GLY A O 1
ATOM 2980 N N . ASN A 1 376 ? 5.884 -9.016 35.568 1.00 34.34 376 ASN A N 1
ATOM 2981 C CA . ASN A 1 376 ? 5.811 -7.554 35.615 1.00 34.34 376 ASN A CA 1
ATOM 2982 C C . ASN A 1 376 ? 6.879 -6.963 34.682 1.00 34.34 376 ASN A C 1
ATOM 2984 O O . ASN A 1 376 ? 8.017 -6.736 35.084 1.00 34.34 376 ASN A O 1
ATOM 2988 N N . GLY A 1 377 ? 6.513 -6.731 33.421 1.00 34.41 377 GLY A N 1
ATOM 2989 C CA . GLY A 1 377 ? 7.286 -5.907 32.494 1.00 34.41 377 GLY A CA 1
ATOM 2990 C C . GLY A 1 377 ? 6.723 -4.490 32.459 1.00 34.41 377 GLY A C 1
ATOM 2991 O O . GLY A 1 377 ? 5.611 -4.283 31.974 1.00 34.41 377 GLY A O 1
ATOM 2992 N N . SER A 1 378 ? 7.478 -3.514 32.967 1.00 35.16 378 SER A N 1
ATOM 2993 C CA . SER A 1 378 ? 7.150 -2.090 32.836 1.00 35.16 378 SER A CA 1
ATOM 2994 C C . SER A 1 378 ? 6.964 -1.713 31.358 1.00 35.16 378 SER A C 1
ATOM 2996 O O . SER A 1 378 ? 7.806 -2.068 30.530 1.00 35.16 378 SER A O 1
ATOM 2998 N N . PRO A 1 379 ? 5.885 -1.001 30.986 1.00 37.91 379 PRO A N 1
ATOM 2999 C CA . PRO A 1 379 ? 5.623 -0.683 29.592 1.00 37.91 379 PRO A CA 1
ATOM 3000 C C . PRO A 1 379 ? 6.567 0.417 29.102 1.00 37.91 379 PRO A C 1
ATOM 3002 O O . PRO A 1 379 ? 6.636 1.500 29.683 1.00 37.91 379 PRO A O 1
ATOM 3005 N N . ALA A 1 380 ? 7.246 0.144 27.987 1.00 42.09 380 ALA A N 1
ATOM 3006 C CA . ALA A 1 380 ? 7.957 1.146 27.208 1.00 42.09 380 ALA A CA 1
ATOM 3007 C C . ALA A 1 380 ? 7.011 2.313 26.868 1.00 42.09 380 ALA A C 1
ATOM 3009 O O . ALA A 1 380 ? 5.911 2.106 26.343 1.00 42.09 380 ALA A O 1
ATOM 3010 N N . ARG A 1 381 ? 7.435 3.536 27.205 1.00 35.94 381 ARG A N 1
ATOM 3011 C CA . ARG A 1 381 ? 6.764 4.776 26.803 1.00 35.94 381 ARG A CA 1
ATOM 3012 C C . ARG A 1 381 ? 6.866 4.918 25.283 1.00 35.94 381 ARG A C 1
ATOM 3014 O O . ARG A 1 381 ? 7.944 4.770 24.717 1.00 35.94 381 ARG A O 1
ATOM 3021 N N . ILE A 1 382 ? 5.735 5.186 24.641 1.00 45.72 382 ILE A N 1
ATOM 3022 C CA . ILE A 1 382 ? 5.648 5.505 23.213 1.00 45.72 382 ILE A CA 1
ATOM 3023 C C . ILE A 1 382 ? 6.128 6.954 23.052 1.00 45.72 382 ILE A C 1
ATOM 3025 O O . ILE A 1 382 ? 5.605 7.833 23.735 1.00 45.72 382 ILE A O 1
ATOM 3029 N N . SER A 1 383 ? 7.138 7.196 22.206 1.00 36.97 383 SER A N 1
ATOM 3030 C CA . SER A 1 383 ? 7.622 8.555 21.921 1.00 36.97 383 SER A CA 1
ATOM 3031 C C . SER A 1 383 ? 6.644 9.277 20.977 1.00 36.97 383 SER A C 1
ATOM 3033 O O . SER A 1 383 ? 6.353 8.735 19.907 1.00 36.97 383 SER A O 1
ATOM 3035 N N . PRO A 1 384 ? 6.165 10.488 21.321 1.00 43.81 384 PRO A N 1
ATOM 3036 C CA . PRO A 1 384 ? 5.343 11.331 20.445 1.00 43.81 384 PRO A CA 1
ATOM 3037 C C . PRO A 1 384 ? 6.005 11.688 19.101 1.00 43.81 384 PRO A C 1
ATOM 3039 O O . PRO A 1 384 ? 5.312 12.036 18.148 1.00 43.81 384 PRO A O 1
ATOM 3042 N N . GLU A 1 385 ? 7.332 11.563 18.984 1.00 38.59 385 GLU A N 1
ATOM 3043 C CA . GLU A 1 385 ? 8.082 11.915 17.766 1.00 38.59 385 GLU A CA 1
ATOM 3044 C C . GLU A 1 385 ? 7.735 11.046 16.547 1.00 38.59 385 GLU A C 1
ATOM 3046 O O . GLU A 1 385 ? 7.838 11.511 15.412 1.00 38.59 385 GLU A O 1
ATOM 3051 N N . ALA A 1 386 ? 7.265 9.810 16.751 1.00 41.84 386 ALA A N 1
ATOM 3052 C CA . ALA A 1 386 ? 6.919 8.914 15.645 1.00 41.84 386 ALA A CA 1
ATOM 3053 C C . ALA A 1 386 ? 5.686 9.384 14.845 1.00 41.84 386 ALA A C 1
ATOM 3055 O O . ALA A 1 386 ? 5.547 9.033 13.675 1.00 41.84 386 ALA A O 1
ATOM 3056 N N . VAL A 1 387 ? 4.808 10.191 15.452 1.00 46.97 387 VAL A N 1
ATOM 3057 C CA . VAL A 1 387 ? 3.603 10.732 14.798 1.00 46.97 387 VAL A CA 1
ATOM 3058 C C . VAL A 1 387 ? 3.927 12.013 14.019 1.00 46.97 387 VAL A C 1
ATOM 3060 O O . VAL A 1 387 ? 3.412 12.215 12.921 1.00 46.97 387 VAL A O 1
ATOM 3063 N N . SER A 1 388 ? 4.849 12.843 14.519 1.00 41.09 388 SER A N 1
ATOM 3064 C CA . SER A 1 388 ? 5.254 14.095 13.860 1.00 41.09 388 SER A CA 1
ATOM 3065 C C . SER A 1 388 ? 6.088 13.879 12.590 1.00 41.09 388 SER A C 1
ATOM 3067 O O . SER A 1 388 ? 5.973 14.655 11.641 1.00 41.09 388 SER A O 1
ATOM 3069 N N . LEU A 1 389 ? 6.877 12.799 12.519 1.00 42.09 389 LEU A N 1
ATOM 3070 C CA . LEU A 1 389 ? 7.695 12.481 11.338 1.00 42.09 389 LEU A CA 1
ATOM 3071 C C . LEU A 1 389 ? 6.864 12.086 10.104 1.00 42.09 389 LEU A C 1
ATOM 3073 O O . LEU A 1 389 ? 7.298 12.325 8.979 1.00 42.09 389 LEU A O 1
ATOM 3077 N N . LEU A 1 390 ? 5.650 11.557 10.290 1.00 44.91 390 LEU A N 1
ATOM 3078 C CA . LEU A 1 390 ? 4.738 11.241 9.181 1.00 44.91 390 LEU A CA 1
ATOM 3079 C C . LEU A 1 390 ? 4.078 12.492 8.577 1.00 44.91 390 LEU A C 1
ATOM 3081 O O . LEU A 1 390 ? 3.670 12.468 7.417 1.00 44.91 390 LEU A O 1
ATOM 3085 N N . LYS A 1 391 ? 3.987 13.593 9.336 1.00 40.22 391 LYS A N 1
ATOM 3086 C CA . LYS A 1 391 ? 3.313 14.825 8.898 1.00 40.22 391 LYS A CA 1
ATOM 3087 C C . LYS A 1 391 ? 4.241 15.751 8.099 1.00 40.22 391 LYS A C 1
ATOM 3089 O O . LYS A 1 391 ? 3.801 16.341 7.120 1.00 40.22 391 LYS A O 1
ATOM 3094 N N . LEU A 1 392 ? 5.525 15.826 8.464 1.00 34.62 392 LEU A N 1
ATOM 3095 C CA . LEU A 1 392 ? 6.505 16.711 7.812 1.00 34.62 392 LEU A CA 1
ATOM 3096 C C . LEU A 1 392 ? 7.050 16.163 6.481 1.00 34.62 392 LEU A C 1
ATOM 3098 O O . LEU A 1 392 ? 7.305 16.942 5.569 1.00 34.62 392 LEU A O 1
ATOM 3102 N N . GLY A 1 393 ? 7.168 14.838 6.323 1.00 38.62 393 GLY A N 1
ATOM 3103 C CA . GLY A 1 393 ? 7.619 14.240 5.056 1.00 38.62 393 GLY A CA 1
ATOM 3104 C C . GLY A 1 393 ? 6.624 14.408 3.899 1.00 38.62 393 GLY A C 1
ATOM 3105 O O . GLY A 1 393 ? 7.027 14.467 2.743 1.00 38.62 393 GLY A O 1
ATOM 3106 N N . ASN A 1 394 ? 5.329 14.541 4.202 1.00 42.03 394 ASN A N 1
ATOM 3107 C CA . ASN A 1 394 ? 4.276 14.613 3.187 1.00 42.03 394 ASN A CA 1
ATOM 3108 C C . ASN A 1 394 ? 4.212 15.952 2.441 1.00 42.03 394 ASN A C 1
ATOM 3110 O O . ASN A 1 394 ? 3.760 15.958 1.303 1.00 42.03 394 ASN A O 1
ATOM 3114 N N . ILE A 1 395 ? 4.644 17.058 3.054 1.00 43.41 395 ILE A N 1
ATOM 3115 C CA . ILE A 1 395 ? 4.517 18.401 2.460 1.00 43.41 395 ILE A CA 1
ATOM 3116 C C . ILE A 1 395 ? 5.651 18.653 1.457 1.00 43.41 395 ILE A C 1
ATOM 3118 O O . ILE A 1 395 ? 5.412 19.125 0.351 1.00 43.41 395 ILE A O 1
ATOM 3122 N N . GLN A 1 396 ? 6.878 18.258 1.802 1.00 44.03 396 GLN A N 1
ATOM 3123 C CA . GLN A 1 396 ? 8.061 18.549 0.989 1.00 44.03 396 GLN A CA 1
ATOM 3124 C C . GLN A 1 396 ? 8.126 17.711 -0.305 1.00 44.03 396 GLN A C 1
ATOM 3126 O O . GLN A 1 396 ? 8.604 18.190 -1.329 1.00 44.03 396 GLN A O 1
ATOM 3131 N N . GLU A 1 397 ? 7.595 16.482 -0.299 1.00 51.91 397 GLU A N 1
ATOM 3132 C CA . GLU A 1 397 ? 7.525 15.637 -1.505 1.00 51.91 397 GLU A CA 1
ATOM 3133 C C . GLU A 1 397 ? 6.407 16.06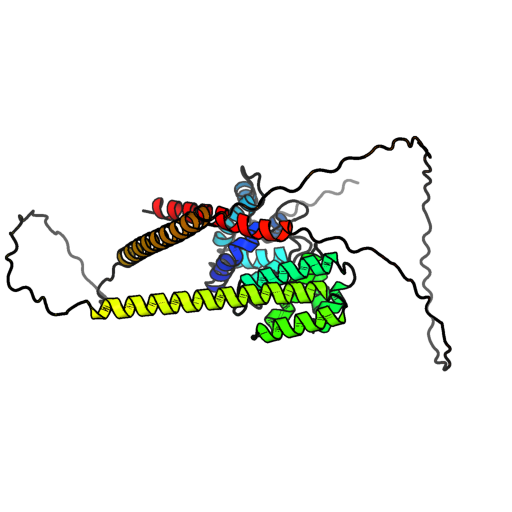2 -2.475 1.00 51.91 397 GLU A C 1
ATOM 3135 O O . GLU A 1 397 ? 6.521 15.840 -3.681 1.00 51.91 397 GLU A O 1
ATOM 3140 N N . GLN A 1 398 ? 5.345 16.700 -1.971 1.00 51.34 398 GLN A N 1
ATOM 3141 C CA . GLN A 1 398 ? 4.225 17.169 -2.791 1.00 51.34 398 GLN A CA 1
ATOM 3142 C C . GLN A 1 398 ? 4.629 18.380 -3.653 1.00 51.34 398 GLN A C 1
ATOM 3144 O O . GLN A 1 398 ? 4.191 18.500 -4.797 1.00 51.34 398 GLN A O 1
ATOM 3149 N N . GLU A 1 399 ? 5.535 19.226 -3.150 1.00 62.97 399 GLU A N 1
ATOM 3150 C CA . GLU A 1 399 ? 6.099 20.357 -3.898 1.00 62.97 399 GLU A CA 1
ATOM 3151 C C . GLU A 1 399 ? 7.066 19.919 -5.015 1.00 62.97 399 GLU A C 1
ATOM 3153 O O . GLU A 1 399 ? 7.059 20.509 -6.100 1.00 62.97 399 GLU A O 1
ATOM 3158 N N . GLU A 1 400 ? 7.867 18.867 -4.794 1.00 63.03 400 GLU A N 1
ATOM 3159 C CA . GLU A 1 400 ? 8.782 18.330 -5.816 1.00 63.03 400 GLU A CA 1
ATOM 3160 C C . GLU A 1 400 ? 8.028 17.673 -6.983 1.00 63.03 400 GLU A C 1
ATOM 3162 O O . GLU A 1 400 ? 8.372 17.904 -8.146 1.00 63.03 400 GLU A O 1
ATOM 3167 N N . ASP A 1 401 ? 6.978 16.896 -6.694 1.00 55.34 401 ASP A N 1
ATOM 3168 C CA . ASP A 1 401 ? 6.181 16.229 -7.731 1.00 55.34 401 ASP A CA 1
ATOM 3169 C C . ASP A 1 401 ? 5.364 17.247 -8.559 1.00 55.34 401 ASP A C 1
ATOM 3171 O O . ASP A 1 401 ? 5.302 17.130 -9.787 1.00 55.34 401 ASP A O 1
ATOM 3175 N N . GLU A 1 402 ? 4.832 18.311 -7.939 1.00 69.75 402 GLU A N 1
ATOM 3176 C CA . GLU A 1 402 ? 4.195 19.416 -8.674 1.00 69.75 402 GLU A CA 1
ATOM 3177 C C . GLU A 1 402 ? 5.178 20.178 -9.577 1.00 69.75 402 GLU A C 1
ATOM 3179 O O . GLU A 1 402 ? 4.794 20.694 -10.634 1.00 69.75 402 GLU A O 1
ATOM 3184 N N . HIS A 1 403 ? 6.439 20.301 -9.162 1.00 70.38 403 HIS A N 1
ATOM 3185 C CA . HIS A 1 403 ? 7.468 20.977 -9.945 1.00 70.38 403 HIS A CA 1
ATOM 3186 C C . HIS A 1 403 ? 7.911 20.127 -11.147 1.00 70.38 403 HIS A C 1
ATOM 3188 O O . HIS A 1 403 ? 8.028 20.654 -12.257 1.00 70.38 403 HIS A O 1
ATOM 3194 N N . GLU A 1 404 ? 8.089 18.811 -10.976 1.00 59.41 404 GLU A N 1
ATOM 3195 C CA . GLU A 1 404 ? 8.375 17.893 -12.091 1.00 59.41 404 GLU A CA 1
ATOM 3196 C C . GLU A 1 404 ? 7.220 17.825 -13.104 1.00 59.41 404 GLU A C 1
ATOM 3198 O O . GLU A 1 404 ? 7.472 17.798 -14.312 1.00 59.41 404 GLU A O 1
ATOM 3203 N N . GLU A 1 405 ? 5.962 17.853 -12.652 1.00 64.62 405 GLU A N 1
ATOM 3204 C CA . GLU A 1 405 ? 4.796 17.872 -13.546 1.00 64.62 405 GLU A CA 1
ATOM 3205 C C . GLU A 1 405 ? 4.708 19.182 -14.351 1.00 64.62 405 GLU A C 1
ATOM 3207 O O . GLU A 1 405 ? 4.484 19.157 -15.565 1.00 64.62 405 GLU A O 1
ATOM 3212 N N . LYS A 1 406 ? 4.983 20.331 -13.716 1.00 71.62 406 LYS A N 1
ATOM 3213 C CA . LYS A 1 406 ? 5.064 21.636 -14.400 1.00 71.62 406 LYS A CA 1
ATOM 3214 C C . LYS A 1 406 ? 6.192 21.674 -15.440 1.00 71.62 406 LYS A C 1
ATOM 3216 O O . LYS A 1 406 ? 6.003 22.236 -16.519 1.00 71.62 406 LYS A O 1
ATOM 3221 N N . LEU A 1 407 ? 7.338 21.051 -15.162 1.00 65.44 407 LEU A N 1
ATOM 3222 C CA . LEU A 1 407 ? 8.448 20.951 -16.117 1.00 65.44 407 LEU A CA 1
ATOM 3223 C C . LEU A 1 407 ? 8.137 20.010 -17.289 1.00 65.44 407 LEU A C 1
ATOM 3225 O O . LEU A 1 407 ? 8.490 20.315 -18.428 1.00 65.44 407 LEU A O 1
ATOM 3229 N N . ALA A 1 408 ? 7.452 18.893 -17.037 1.00 57.81 408 ALA A N 1
ATOM 3230 C CA . ALA A 1 408 ? 7.052 17.956 -18.085 1.00 57.81 408 ALA A CA 1
ATOM 3231 C C . ALA A 1 408 ? 6.028 18.565 -19.059 1.00 57.81 408 ALA A C 1
ATOM 3233 O O . ALA A 1 408 ? 6.099 18.296 -20.256 1.00 57.81 408 ALA A O 1
ATOM 3234 N N . LEU A 1 409 ? 5.120 19.413 -18.564 1.00 61.81 409 LEU A N 1
ATOM 3235 C CA . LEU A 1 409 ? 4.153 20.137 -19.396 1.00 61.81 409 LEU A CA 1
ATOM 3236 C C . LEU A 1 409 ? 4.800 21.272 -20.209 1.00 61.81 409 LEU A C 1
ATOM 3238 O O . LEU A 1 409 ? 4.376 21.519 -21.333 1.00 61.81 409 LEU A O 1
ATOM 3242 N N . ASN A 1 410 ? 5.853 21.916 -19.694 1.00 53.38 410 ASN A N 1
ATOM 3243 C CA . ASN A 1 410 ? 6.561 22.988 -20.407 1.00 53.38 410 ASN A CA 1
ATOM 3244 C C . ASN A 1 410 ? 7.539 22.494 -21.487 1.00 53.38 410 ASN A C 1
ATOM 3246 O O . ASN A 1 410 ? 7.856 23.254 -22.394 1.00 53.38 410 ASN A O 1
ATOM 3250 N N . MET A 1 411 ? 8.026 21.251 -21.416 1.00 52.09 411 MET A N 1
ATOM 3251 C CA . MET A 1 411 ? 8.915 20.680 -22.446 1.00 52.09 411 MET A CA 1
ATOM 3252 C C . MET A 1 411 ? 8.168 19.941 -23.571 1.00 52.09 411 MET A C 1
ATOM 3254 O O . MET A 1 411 ? 8.805 19.339 -24.435 1.00 52.09 411 MET A O 1
ATOM 3258 N N . GLY A 1 412 ? 6.832 19.949 -23.544 1.00 48.16 412 GLY A N 1
ATOM 3259 C CA . GLY A 1 412 ? 5.965 19.340 -24.558 1.00 48.16 412 GLY A CA 1
ATOM 3260 C C . GLY A 1 412 ? 5.195 20.340 -25.428 1.00 48.16 412 GLY A C 1
ATOM 3261 O O . GLY A 1 412 ? 4.249 19.914 -26.090 1.00 48.16 412 GLY A O 1
ATOM 3262 N N . ALA A 1 413 ? 5.561 21.627 -25.402 1.00 39.88 413 ALA A N 1
ATOM 3263 C CA . ALA A 1 413 ? 4.986 22.693 -26.227 1.00 39.88 413 ALA A CA 1
ATOM 3264 C C . ALA A 1 413 ? 5.962 23.146 -27.318 1.00 39.88 413 ALA A C 1
ATOM 3266 O O . ALA A 1 413 ? 7.162 23.310 -26.992 1.00 39.88 413 ALA A O 1
#

Foldseek 3Di:
DDDDPPPDPPPPPPPDDAAAADPLLVVLCVQCVVVQLPPFDPDPVFQAVVQCVVLVLDPPVLLCQLPPPDPDSSSSSNSVSVSLNVSHPSSSVSNLVLLQDPNGRLQNLSSLSSVVLQPPQPHPLVLVLLLLLLVVCCVVPVPCLVQLLVLLVQDPVQLVSLVNSHDDSSSSSSSSLSVSRSVDHDPVVSLVSSLVSCVVVVNNVSNVVSVVSVVVVVVVVVVVVVVVVVVVVVVVVVVVPPPPPPPPPDDDDDDDDDDDDDDDDDDDDDDDDDDDDDDDPVVVVVVVVVVVVVVVVVVVVVVVVVVVVVVVDDDDDDDDDDDDDDDDDDDDDDDDDDDDDDDDDDDDDDDDDDDDDDDDDDDDDDDDDDDDDDDPDDDDDDDPVVVVVVVVVVPVVVVVVVVVVVVVVVVVD

Radius of gyration: 33.28 Å; chains: 1; bounding box: 65×102×102 Å